Protein AF-A0A945PE96-F1 (afdb_monomer)

Radius of gyration: 36.89 Å; Cα contacts (8 Å, |Δi|>4): 667; chains: 1; bounding box: 98×82×98 Å

Mean predicted aligned error: 19.43 Å

Secondary structure (DSSP, 8-state):
--------HHHHHHHHHHHHHHT----SHHHHHHHHHHHHHHHHSSPPPHHHHHHHHHHHHHHHHH-TTTTHHHHHHHHHHHHHHHHHHHTT--HHHHHHHHHHHHHHHHTSHHHHHHHHHHT--GGGS-HHHHHHHHHHHHTTPPPHHHHHHHHHHHHHHHHSPPSS---S----HHHHHHHHHHHTSPPPPPPPHHHHHHHHHHHHHHHHHHHHHHHHTTTTTHHHHHHTTSS-HHHHHHHHHHHHHHHHHHTTSS-HHHHHHHHHHHT-THHHHHHHHHHHHHHHHHHHHHHHHHHHTTS-GGGHHHHHHHHHTHHHHT--TTSGGGGGHHHHHHHHHH-HHHHHHHHHHHTT-SHHHHHHHTT-TTGGGTS-TT----SS----HHHHHHHHH--HHHHHHHHT-S-HHHHHHHHHHHHHHHHHHHHHHSS-HHHHHHHHHHHHHHHHHHHHT-S-HHHHHHHHHHIIIIIHHHH-TT--HHHHHHHHHHHHHHHHHHHHHHHHHHHHTT-------------TTS--HHHHHTT-EEEEEEEEETTEEEEEEEEEEEETTEEEEEEEEEE-TTT--EEE-EETTEE-EEEEETTEEEEPP-

Foldseek 3Di:
DDDQPDDDLVNLLLLLLLVLLLLAQDADLVSQLVSSQVVCCLQRVDGQDPVSSVVSSVSVVVCCVVPVLSHNQSNLLSVLLVVLLVVCVVVVHALVCLVVCVLVSSVCSCVDPVNVVSCVVRVHDPVSHDSVVSSVSSSCVRVVHDDPSNVVSVVVNVVSSVPHPDPPDCPLVPLPLVVLVVVLVVLLDFQDDFDDPVRLVVLQVVQVVLLVVLLVVVVVCCLVLLVLLCLLVLAPPLLNVLVVQLVVLVVCCVVVVDPPVRSVVSNCVSCDDCSVVSSCVSSVVLSSQLSLLLFLLLLVLQFDPLLLLLLQLCLVLVQCLQDFPPDPSVVCVVVSLVVCLVVVSSLVSLSCLLSVVTVSLSCLLVCGPPNCVLAPPPRLHDPDRLAHSVLSVCSVPPDSVNSSPQCSGSDPVSNVRSSSNSNSSSNSSNSCNDPGPNVLSSVVSSLLSSLLSLCSSDLALVRSLVVSVCCLVPVVCVSCVVQDPVSNVVSVVVSVVSNVVSSVVSVVVCVVSVNPRPPVPPPVPVDQQDADPVCVVQVWDWAFEFDDDPNDTDTDIFIKGQAPVGNVWIFTWDQDPVPRDTDFDDDPRDGFTWDQDPVGIYTPDD

Sequence (606 aa):
MTESSTVTDQQLLSVLADQLNTGDVLLTPQHFVDALAVVQQQLTGMEADAPQREHFAQLVKTTNEQDPAILLAPGVENWIAKSVLGQARKAGWGITEVQEQGNQAIRDFVRGPQATALMAQLGVDVKQLNQRNCLRSVVNVISGKQDPSHRNAEARLAQLKASTPAPVAAEPAAEDHEHHRQVLSGLLTDPVDDPNEEEVEQRQQEQKAERGDLRKTQMGELVANIDNYVKLGRITEEDAEKLRKAHRVDEAIRDGKVDKQKGSKIRNSVLAGTARDRIEKGVKEALDYAVVYMQVFRSLGRIEDRFDPALKFLADNGLVVNADADDEAVGKLGEIVMALFEDVDTLKLLIDLMDKKDAEVRMIGARLPPYSHIVRRDQGRVERVAVTAEFVDQLRQQTPEDIATVLHSGDKRERARPAAAMITMTVLLGRLIKPTPIRKEIRMLKVNLIIEEFYRSSDNIEHARTQAQEFLNTRLKSLYPDMSSEESQAMQEQGQKMLEAVEQKIVAERKASGVTVTTTQMSEEEGEDGLSAEEEKMGVQIHRVPMRVAGRLRQIPQKIMPDPDDPSRHVIAQRDPETGEPVPARRRGSKRYVIKGREGWALEKE

Structure (mmCIF, N/CA/C/O backbone):
data_AF-A0A945PE96-F1
#
_entry.id   AF-A0A945PE96-F1
#
loop_
_atom_site.group_PDB
_atom_site.id
_atom_site.type_symbol
_atom_site.label_atom_id
_atom_site.label_alt_id
_atom_site.label_comp_id
_atom_site.label_asym_id
_atom_site.label_entity_id
_atom_site.label_seq_id
_atom_site.pdbx_PDB_ins_code
_atom_site.Cartn_x
_atom_site.Cartn_y
_atom_site.Cartn_z
_atom_site.occupancy
_atom_site.B_iso_or_equiv
_atom_site.auth_seq_id
_atom_site.auth_comp_id
_atom_site.auth_asym_id
_atom_site.auth_atom_id
_atom_site.pdbx_PDB_model_num
ATOM 1 N N . MET A 1 1 ? -25.782 5.039 -46.056 1.00 32.97 1 MET A N 1
ATOM 2 C CA . MET A 1 1 ? -25.883 3.668 -45.522 1.00 32.97 1 MET A CA 1
ATOM 3 C C . MET A 1 1 ? -24.768 2.870 -46.164 1.00 32.97 1 MET A C 1
ATOM 5 O O . MET A 1 1 ? -24.932 2.386 -47.271 1.00 32.97 1 MET A O 1
ATOM 9 N N . THR A 1 2 ? -23.592 2.896 -45.547 1.00 31.50 2 THR A N 1
ATOM 10 C CA . THR A 1 2 ? -22.405 2.151 -45.975 1.00 31.50 2 THR A CA 1
ATOM 11 C C . THR A 1 2 ? -22.447 0.786 -45.300 1.00 31.50 2 THR A C 1
ATOM 13 O O . THR A 1 2 ? -22.602 0.719 -44.083 1.00 31.50 2 THR A O 1
ATOM 16 N N . GLU A 1 3 ? -22.395 -0.277 -46.099 1.00 33.38 3 GLU A N 1
ATOM 17 C CA . GLU A 1 3 ? -22.341 -1.668 -45.647 1.00 33.38 3 GLU A CA 1
ATOM 18 C C . GLU A 1 3 ? -21.189 -1.841 -44.648 1.00 33.38 3 GLU A C 1
ATOM 20 O O . GLU A 1 3 ? -20.030 -1.594 -44.978 1.00 33.38 3 GLU A O 1
ATOM 25 N N . SER A 1 4 ? -21.502 -2.226 -43.409 1.00 39.47 4 SER A N 1
ATOM 26 C CA . SER A 1 4 ? -20.491 -2.620 -42.431 1.00 39.47 4 SER A CA 1
ATOM 27 C C . SER A 1 4 ? -19.875 -3.935 -42.902 1.00 39.47 4 SER A C 1
ATOM 29 O O . SER A 1 4 ? -20.572 -4.950 -42.970 1.00 39.47 4 SER A O 1
ATOM 31 N N . SER A 1 5 ? -18.589 -3.924 -43.236 1.00 48.03 5 SER A N 1
ATOM 32 C CA . SER A 1 5 ? -17.804 -5.126 -43.507 1.00 48.03 5 SER A CA 1
ATOM 33 C C . SER A 1 5 ? -17.907 -6.087 -42.319 1.00 48.03 5 SER A C 1
ATOM 35 O O . SER A 1 5 ? -17.334 -5.839 -41.259 1.00 48.03 5 SER A O 1
ATOM 37 N N . THR A 1 6 ? -18.679 -7.162 -42.469 1.00 60.69 6 THR A N 1
ATOM 38 C CA . THR A 1 6 ? -18.805 -8.203 -41.448 1.00 60.69 6 THR A CA 1
ATOM 39 C C . THR A 1 6 ? -17.560 -9.083 -41.509 1.00 60.69 6 THR A C 1
ATOM 41 O O . THR A 1 6 ? -17.282 -9.717 -42.526 1.00 60.69 6 THR A O 1
ATOM 44 N N . VAL A 1 7 ? -16.761 -9.071 -40.440 1.00 74.38 7 VAL A N 1
ATOM 45 C CA . VAL A 1 7 ? -15.608 -9.969 -40.304 1.00 74.38 7 VAL A CA 1
ATOM 46 C C . VAL A 1 7 ? -16.124 -11.395 -40.172 1.00 74.38 7 VAL A C 1
ATOM 48 O O . VAL A 1 7 ? -17.035 -11.664 -39.392 1.00 74.38 7 VAL A O 1
ATOM 51 N N . THR A 1 8 ? -15.560 -12.305 -40.960 1.00 83.38 8 THR A N 1
ATOM 52 C CA . THR A 1 8 ? -15.959 -13.717 -40.947 1.00 83.38 8 THR A CA 1
ATOM 53 C C . THR A 1 8 ? -15.220 -14.495 -39.858 1.00 83.38 8 THR A C 1
ATOM 55 O O . THR A 1 8 ? -14.046 -14.241 -39.589 1.00 83.38 8 THR A O 1
ATOM 58 N N . ASP A 1 9 ? -15.868 -15.517 -39.293 1.00 83.38 9 ASP A N 1
ATOM 59 C CA . ASP A 1 9 ? -15.259 -16.417 -38.299 1.00 83.38 9 ASP A CA 1
ATOM 60 C C . ASP A 1 9 ? -13.947 -17.049 -38.804 1.00 83.38 9 ASP A C 1
ATOM 62 O O . ASP A 1 9 ? -12.993 -17.227 -38.050 1.00 83.38 9 ASP A O 1
ATOM 66 N N . GLN A 1 10 ? -13.855 -17.334 -40.107 1.00 81.06 10 GLN A N 1
ATOM 67 C CA . GLN A 1 10 ? -12.637 -17.868 -40.725 1.00 81.06 10 GLN A CA 1
ATOM 68 C C . GLN A 1 10 ? -11.479 -16.865 -40.720 1.00 81.06 10 GLN A C 1
ATOM 70 O O . GLN A 1 10 ? -10.333 -17.260 -40.512 1.00 81.06 10 GLN A O 1
ATOM 75 N N . GLN A 1 11 ? -11.760 -15.574 -40.920 1.00 81.06 11 GLN A N 1
ATOM 76 C CA . GLN A 1 11 ? -10.740 -14.530 -40.822 1.00 81.06 11 GLN A CA 1
ATOM 77 C C . GLN A 1 11 ? -10.230 -14.423 -39.386 1.00 81.06 11 GLN A C 1
ATOM 79 O O . GLN A 1 11 ? -9.020 -14.478 -39.177 1.00 81.06 11 GLN A O 1
ATOM 84 N N . LEU A 1 12 ? -11.130 -14.385 -38.401 1.00 84.25 12 LEU A N 1
ATOM 85 C CA . LEU A 1 12 ? -10.773 -14.349 -36.981 1.00 84.25 12 LEU A CA 1
ATOM 86 C C . LEU A 1 12 ? -9.876 -15.521 -36.569 1.00 84.25 12 LEU A C 1
ATOM 88 O O . LEU A 1 12 ? -8.812 -15.320 -35.983 1.00 84.25 12 LEU A O 1
ATOM 92 N N . LEU A 1 13 ? -10.270 -16.740 -36.939 1.00 85.50 13 LEU A N 1
ATOM 93 C CA . LEU A 1 13 ? -9.502 -17.946 -36.639 1.00 85.50 13 LEU A CA 1
ATOM 94 C C . LEU A 1 13 ? -8.148 -17.976 -37.354 1.00 85.50 13 LEU A C 1
ATOM 96 O O . LEU A 1 13 ? -7.170 -18.434 -36.770 1.00 85.50 13 LEU A O 1
ATOM 100 N N . SER A 1 14 ? -8.060 -17.468 -38.587 1.00 84.06 14 SER A N 1
ATOM 101 C CA . SER A 1 14 ? -6.791 -17.418 -39.327 1.00 84.06 14 SER A CA 1
ATOM 102 C C . SER A 1 14 ? -5.770 -16.476 -38.682 1.00 84.06 14 SER A C 1
ATOM 104 O O . SER A 1 14 ? -4.594 -16.818 -38.587 1.00 84.06 14 SER A O 1
ATOM 106 N N . VAL A 1 15 ? -6.227 -15.329 -38.170 1.00 83.81 15 VAL A N 1
ATOM 107 C CA . VAL A 1 15 ? -5.376 -14.354 -37.474 1.00 83.81 15 VAL A CA 1
ATOM 108 C C . VAL A 1 15 ? -4.937 -14.892 -36.119 1.00 83.81 15 VAL A C 1
ATOM 110 O O . VAL A 1 15 ? -3.766 -14.786 -35.765 1.00 83.81 15 VAL A O 1
ATOM 113 N N . LEU A 1 16 ? -5.853 -15.525 -35.387 1.00 86.75 16 LEU A N 1
ATOM 114 C CA . LEU A 1 16 ? -5.551 -16.180 -34.118 1.00 86.75 16 LEU A CA 1
ATOM 115 C C . LEU A 1 16 ? -4.544 -17.332 -34.294 1.00 86.75 16 LEU A C 1
ATOM 117 O O . LEU A 1 16 ? -3.616 -17.480 -33.501 1.00 86.75 16 LEU A O 1
ATOM 121 N N . ALA A 1 17 ? -4.680 -18.122 -35.361 1.00 84.62 17 ALA A N 1
ATOM 122 C CA . ALA A 1 17 ? -3.712 -19.156 -35.711 1.00 84.62 17 ALA A CA 1
ATOM 123 C C . ALA A 1 17 ? -2.343 -18.558 -36.076 1.00 84.62 17 ALA A C 1
ATOM 125 O O . ALA A 1 17 ? -1.313 -19.108 -35.691 1.00 84.62 17 ALA A O 1
ATOM 126 N N . ASP A 1 18 ? -2.305 -17.416 -36.769 1.00 82.56 18 ASP A N 1
ATOM 127 C CA . ASP A 1 18 ? -1.056 -16.701 -37.040 1.00 82.56 18 ASP A CA 1
ATOM 128 C C . ASP A 1 18 ? -0.408 -16.166 -35.749 1.00 82.56 18 ASP A C 1
ATOM 130 O O . ASP A 1 18 ? 0.801 -16.315 -35.595 1.00 82.56 18 ASP A O 1
ATOM 134 N N . GLN A 1 19 ? -1.177 -15.659 -34.778 1.00 83.38 19 GLN A N 1
ATOM 135 C CA . GLN A 1 19 ? -0.662 -15.264 -33.454 1.00 83.38 19 GLN A CA 1
ATOM 136 C C . GLN A 1 19 ? -0.034 -16.444 -32.701 1.00 83.38 19 GLN A C 1
ATOM 138 O O . GLN A 1 19 ? 1.102 -16.366 -32.223 1.00 83.38 19 GLN A O 1
ATOM 143 N N . LEU A 1 20 ? -0.713 -17.591 -32.674 1.00 86.50 20 LEU A N 1
ATOM 144 C CA . LEU A 1 20 ? -0.151 -18.822 -32.116 1.00 86.50 20 LEU A CA 1
ATOM 145 C C . LEU A 1 20 ? 1.128 -19.239 -32.851 1.00 86.50 20 LEU A C 1
ATOM 147 O O . LEU A 1 20 ? 2.120 -19.583 -32.215 1.00 86.50 20 LEU A O 1
ATOM 151 N N . ASN A 1 21 ? 1.163 -19.122 -34.177 1.00 82.94 21 ASN A N 1
ATOM 152 C CA . ASN A 1 21 ? 2.367 -19.392 -34.962 1.00 82.94 21 ASN A CA 1
ATOM 153 C C . ASN A 1 21 ? 3.500 -18.384 -34.719 1.00 82.94 21 ASN A C 1
ATOM 155 O O . ASN A 1 21 ? 4.624 -18.674 -35.111 1.00 82.94 21 ASN A O 1
ATOM 159 N N . THR A 1 22 ? 3.247 -17.229 -34.091 1.00 79.56 22 THR A N 1
ATOM 160 C CA . THR A 1 22 ? 4.303 -16.293 -33.663 1.00 79.56 22 THR A CA 1
ATOM 161 C C . THR A 1 22 ? 4.868 -16.593 -32.271 1.00 79.56 22 THR A C 1
ATOM 163 O O . THR A 1 22 ? 5.949 -16.105 -31.940 1.00 79.56 22 THR A O 1
ATOM 166 N N . GLY A 1 23 ? 4.226 -17.475 -31.495 1.00 81.19 23 GLY A N 1
ATOM 167 C CA . GLY A 1 23 ? 4.707 -17.923 -30.181 1.00 81.19 23 GLY A CA 1
ATOM 168 C C . GLY A 1 23 ? 3.852 -17.486 -28.986 1.00 81.19 23 GLY A C 1
ATOM 169 O O . GLY A 1 23 ? 4.314 -17.575 -27.839 1.00 81.19 23 GLY A O 1
ATOM 170 N N . ASP A 1 24 ? 2.627 -17.010 -29.220 1.00 84.31 24 ASP A N 1
ATOM 171 C CA . ASP A 1 24 ? 1.695 -16.641 -28.153 1.00 84.31 24 ASP A CA 1
ATOM 172 C C . ASP A 1 24 ? 1.197 -17.860 -27.371 1.00 84.31 24 ASP A C 1
ATOM 174 O O . ASP A 1 24 ? 0.959 -18.939 -27.915 1.00 84.31 24 ASP A O 1
ATOM 178 N N . VAL A 1 25 ? 1.053 -17.690 -26.055 1.00 88.88 25 VAL A N 1
ATOM 179 C CA . VAL A 1 25 ? 0.637 -18.765 -25.145 1.00 88.88 25 VAL A CA 1
ATOM 180 C C . VAL A 1 25 ? -0.824 -18.568 -24.764 1.00 88.88 25 VAL A C 1
ATOM 182 O O . VAL A 1 25 ? -1.143 -17.863 -23.808 1.00 88.88 25 VAL A O 1
ATOM 185 N N . LEU A 1 26 ? -1.714 -19.223 -25.505 1.00 90.75 26 LEU A N 1
ATOM 186 C CA . LEU A 1 26 ? -3.151 -19.228 -25.239 1.00 90.75 26 LEU A CA 1
ATOM 187 C C . LEU A 1 26 ? -3.560 -20.633 -24.784 1.00 90.75 26 LEU A C 1
ATOM 189 O O . LEU A 1 26 ? -3.365 -21.606 -25.505 1.00 90.75 26 LEU A O 1
ATOM 193 N N . LEU A 1 27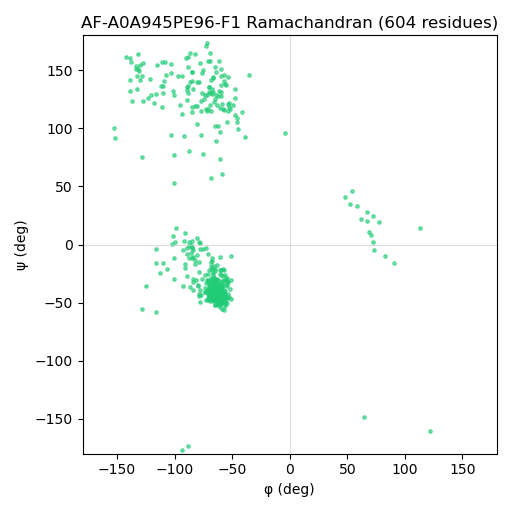 ? -4.067 -20.744 -23.554 1.00 86.88 27 LEU A N 1
ATOM 194 C CA . LEU A 1 27 ? -4.328 -22.037 -22.903 1.00 86.88 27 LEU A CA 1
ATOM 195 C C . LEU A 1 27 ? -5.773 -22.173 -22.430 1.00 86.88 27 LEU A C 1
ATOM 197 O O . LEU A 1 27 ? -6.329 -23.264 -22.465 1.00 86.88 27 LEU A O 1
ATOM 201 N N . THR A 1 28 ? -6.384 -21.081 -21.971 1.00 87.12 28 THR A N 1
ATOM 202 C CA . THR A 1 28 ? -7.742 -21.103 -21.422 1.00 87.12 28 THR A CA 1
ATOM 203 C C . THR A 1 28 ? -8.742 -20.541 -22.432 1.00 87.12 28 THR A C 1
ATOM 205 O O . THR A 1 28 ? -8.363 -19.710 -23.262 1.00 87.12 28 THR A O 1
ATOM 208 N N . PRO A 1 29 ? -10.031 -20.923 -22.351 1.00 84.88 29 PRO A N 1
ATOM 209 C CA . PRO A 1 29 ? -11.076 -20.328 -23.184 1.00 84.88 29 PRO A CA 1
ATOM 210 C C . PRO A 1 29 ? -11.090 -18.798 -23.109 1.00 84.88 29 PRO A C 1
ATOM 212 O O . PRO A 1 29 ? -11.243 -18.142 -24.132 1.00 84.88 29 PRO A O 1
ATOM 215 N N . GLN A 1 30 ? -10.844 -18.235 -21.922 1.00 86.88 30 GLN A N 1
ATOM 216 C CA . GLN A 1 30 ? -10.787 -16.790 -21.727 1.00 86.88 30 GLN A CA 1
ATOM 217 C C . GLN A 1 30 ? -9.627 -16.149 -22.502 1.00 86.88 30 GLN A C 1
ATOM 219 O O . GLN A 1 30 ? -9.843 -15.146 -23.171 1.00 86.88 30 GLN A O 1
ATOM 224 N N . HIS A 1 31 ? -8.434 -16.761 -22.507 1.00 90.69 31 HIS A N 1
ATOM 225 C CA . HIS A 1 31 ? -7.295 -16.242 -23.281 1.00 90.69 31 HIS A CA 1
ATOM 226 C C . HIS A 1 31 ? -7.622 -16.158 -24.777 1.00 90.69 31 HIS A C 1
ATOM 228 O O . HIS A 1 31 ? -7.272 -15.183 -25.434 1.00 90.69 31 HIS A O 1
ATOM 234 N N . PHE A 1 32 ? -8.310 -17.167 -25.316 1.00 89.81 32 PHE A N 1
ATOM 235 C CA . PHE A 1 32 ? -8.719 -17.168 -26.720 1.00 89.81 32 PHE A CA 1
ATOM 236 C C . PHE A 1 32 ? -9.818 -16.141 -27.015 1.00 89.81 32 PHE A C 1
ATOM 238 O O . PHE A 1 32 ? -9.769 -15.492 -28.055 1.00 89.81 32 PHE A O 1
ATOM 245 N N . VAL A 1 33 ? -10.790 -15.967 -26.114 1.00 89.81 33 VAL A N 1
ATOM 246 C CA . VAL A 1 33 ? -11.855 -14.959 -26.261 1.00 89.81 33 VAL A CA 1
ATOM 247 C C . VAL A 1 33 ? -11.283 -13.545 -26.229 1.00 89.81 33 VAL A C 1
ATOM 249 O O . VAL A 1 33 ? -11.657 -12.723 -27.063 1.00 89.81 33 VAL A O 1
ATOM 252 N N . ASP A 1 34 ? -10.352 -13.266 -25.318 1.00 89.44 34 ASP A N 1
ATOM 253 C CA . ASP A 1 34 ? -9.701 -11.959 -25.242 1.00 89.44 34 ASP A CA 1
ATOM 254 C C . ASP A 1 34 ? -8.812 -11.705 -26.469 1.00 89.44 34 ASP A C 1
ATOM 256 O O . ASP A 1 34 ? -8.871 -10.622 -27.049 1.00 89.44 34 ASP A O 1
ATOM 260 N N . ALA A 1 35 ? -8.074 -12.715 -26.946 1.00 88.06 35 ALA A N 1
ATOM 261 C CA . ALA A 1 35 ? -7.304 -12.607 -28.186 1.00 88.06 35 ALA A CA 1
ATOM 262 C C . ALA A 1 35 ? -8.206 -12.332 -29.404 1.00 88.06 35 ALA A C 1
ATOM 264 O O . ALA A 1 35 ? -7.911 -11.450 -30.209 1.00 88.06 35 ALA A O 1
ATOM 265 N N . LEU A 1 36 ? -9.347 -13.018 -29.516 1.00 88.19 36 LEU A N 1
ATOM 266 C CA . LEU A 1 36 ? -10.326 -12.778 -30.579 1.00 88.19 36 LEU A CA 1
ATOM 267 C C . LEU A 1 36 ? -10.990 -11.405 -30.482 1.00 88.19 36 LEU A C 1
ATOM 269 O O . LEU A 1 36 ? -11.224 -10.783 -31.514 1.00 88.19 36 LEU A O 1
ATOM 273 N N . ALA A 1 37 ? -11.245 -10.903 -29.273 1.00 86.50 37 ALA A N 1
ATOM 274 C CA . ALA A 1 37 ? -11.749 -9.548 -29.073 1.00 86.50 37 ALA A CA 1
ATOM 275 C C . ALA A 1 37 ? -10.754 -8.498 -29.584 1.00 86.50 37 ALA A C 1
ATOM 277 O O . ALA A 1 37 ? -11.154 -7.567 -30.283 1.00 86.50 37 ALA A O 1
ATOM 278 N N . VAL A 1 38 ? -9.458 -8.694 -29.322 1.00 85.19 38 VAL A N 1
ATOM 279 C CA . VAL A 1 38 ? -8.393 -7.837 -29.861 1.00 85.19 38 VAL A CA 1
ATOM 280 C C . VAL A 1 38 ? -8.333 -7.928 -31.388 1.00 85.19 38 VAL A C 1
ATOM 282 O O . VAL A 1 38 ? -8.231 -6.904 -32.060 1.00 85.19 38 VAL A O 1
ATOM 285 N N . VAL A 1 39 ? -8.441 -9.129 -31.964 1.00 83.81 39 VAL A N 1
ATOM 286 C CA . VAL A 1 39 ? -8.458 -9.311 -33.425 1.00 83.81 39 VAL A CA 1
ATOM 287 C C . VAL A 1 39 ? -9.684 -8.641 -34.058 1.00 83.81 39 VAL A C 1
ATOM 289 O O . VAL A 1 39 ? -9.550 -7.936 -35.057 1.00 83.81 39 VAL A O 1
ATOM 292 N N . GLN A 1 40 ? -10.873 -8.802 -33.474 1.00 82.12 40 GLN A N 1
ATOM 293 C CA . GLN A 1 40 ? -12.101 -8.156 -33.940 1.00 82.12 40 GLN A CA 1
ATOM 294 C C . GLN A 1 40 ? -11.961 -6.632 -33.914 1.00 82.12 40 GLN A C 1
ATOM 296 O O . GLN A 1 40 ? -12.302 -5.967 -34.895 1.00 82.12 40 GLN A O 1
ATOM 301 N N . GLN A 1 41 ? -11.412 -6.083 -32.831 1.00 82.56 41 GLN A N 1
ATOM 302 C CA . GLN A 1 41 ? -11.151 -4.654 -32.699 1.00 82.56 41 GLN A CA 1
ATOM 303 C C . GLN A 1 41 ? -10.147 -4.163 -33.748 1.00 82.56 41 GLN A C 1
ATOM 305 O O . GLN A 1 41 ? -10.349 -3.107 -34.339 1.00 82.56 41 GLN A O 1
ATOM 310 N N . GLN A 1 42 ? -9.115 -4.949 -34.063 1.00 75.88 42 GLN A N 1
ATOM 311 C CA . GLN A 1 42 ? -8.143 -4.620 -35.113 1.00 75.88 42 GLN A CA 1
ATOM 312 C C . GLN A 1 42 ? -8.737 -4.655 -36.529 1.00 75.88 42 GLN A C 1
ATOM 314 O O . GLN A 1 42 ? -8.313 -3.887 -37.391 1.00 75.88 42 GLN A O 1
ATOM 319 N N . LEU A 1 43 ? -9.700 -5.543 -36.788 1.00 75.44 43 LEU A N 1
ATOM 320 C CA . LEU A 1 43 ? -10.311 -5.703 -38.111 1.00 75.44 43 LEU A CA 1
ATOM 321 C C . LEU A 1 43 ? -11.524 -4.792 -38.338 1.00 75.44 43 LEU A C 1
ATOM 323 O O . LEU A 1 43 ? -11.821 -4.452 -39.480 1.00 75.44 43 LEU A O 1
ATOM 327 N N . THR A 1 44 ? -12.236 -4.407 -37.277 1.00 77.31 44 THR A N 1
ATOM 328 C CA . THR A 1 44 ? -13.483 -3.620 -37.372 1.00 77.31 44 THR A CA 1
ATOM 329 C C . THR A 1 44 ? -13.400 -2.231 -36.749 1.00 77.31 44 THR A C 1
ATOM 331 O O . THR A 1 44 ? -14.270 -1.403 -37.010 1.00 77.31 44 THR A O 1
ATOM 334 N N . GLY A 1 45 ? -12.393 -1.968 -35.913 1.00 72.19 45 GLY A N 1
ATOM 335 C CA . GLY A 1 45 ? -12.291 -0.751 -35.108 1.00 72.19 45 GLY A CA 1
ATOM 336 C C . GLY A 1 45 ? -13.270 -0.677 -33.932 1.00 72.19 45 GLY A C 1
ATOM 337 O O . GLY A 1 45 ? -13.290 0.335 -33.237 1.00 72.19 45 GLY A O 1
ATOM 338 N N . MET A 1 46 ? -14.083 -1.713 -33.704 1.00 76.62 46 MET A N 1
ATOM 339 C CA . MET A 1 46 ? -15.081 -1.760 -32.634 1.00 76.62 46 MET A CA 1
ATOM 340 C C . MET A 1 46 ? -14.679 -2.768 -31.559 1.00 76.62 46 MET A C 1
ATOM 342 O O . MET A 1 46 ? -14.239 -3.874 -31.869 1.00 76.62 46 MET A O 1
ATOM 346 N N . GLU A 1 47 ? -14.841 -2.389 -30.291 1.00 82.19 47 GLU A N 1
ATOM 347 C CA . GLU A 1 47 ? -14.667 -3.323 -29.178 1.00 82.19 47 GLU A CA 1
ATOM 348 C C . GLU A 1 47 ? -15.745 -4.405 -29.196 1.00 82.19 47 GLU A C 1
ATOM 350 O O . GLU A 1 47 ? -16.902 -4.148 -29.533 1.00 82.19 47 GLU A O 1
ATOM 355 N N . ALA A 1 48 ? -15.349 -5.619 -28.811 1.00 84.69 48 ALA A N 1
ATOM 356 C CA . ALA A 1 48 ? -16.263 -6.743 -28.748 1.00 84.69 48 ALA A CA 1
ATOM 357 C C . ALA A 1 48 ? -17.224 -6.596 -27.564 1.00 84.69 48 ALA A C 1
ATOM 359 O O . ALA A 1 48 ? -16.801 -6.624 -26.404 1.00 84.69 48 ALA A O 1
ATOM 360 N N . ASP A 1 49 ? -18.516 -6.481 -27.858 1.00 86.88 49 ASP A N 1
ATOM 361 C CA . ASP A 1 49 ? -19.560 -6.440 -26.841 1.00 86.88 49 ASP A CA 1
ATOM 362 C C . ASP A 1 49 ? -19.784 -7.821 -26.188 1.00 86.88 49 ASP A C 1
ATOM 364 O O . ASP A 1 49 ? -19.228 -8.848 -26.592 1.00 86.88 49 ASP A O 1
ATOM 368 N N . ALA A 1 50 ? -20.586 -7.859 -25.120 1.00 85.25 50 ALA A N 1
ATOM 369 C CA . ALA A 1 50 ? -20.890 -9.097 -24.402 1.00 85.25 50 ALA A CA 1
ATOM 370 C C . ALA A 1 50 ? -21.427 -10.237 -25.306 1.00 85.25 50 ALA A C 1
ATOM 372 O O . ALA A 1 50 ? -20.914 -11.353 -25.182 1.00 85.25 50 ALA A O 1
ATOM 373 N N . PRO A 1 51 ? -22.389 -10.012 -26.229 1.00 87.12 51 PRO A N 1
ATOM 374 C CA . PRO A 1 51 ? -22.856 -11.076 -27.120 1.00 87.12 51 PRO A CA 1
ATOM 375 C C . PRO A 1 51 ? -21.801 -11.519 -28.146 1.00 87.12 51 PRO A C 1
ATOM 377 O O . PRO A 1 51 ? -21.731 -12.707 -28.459 1.00 87.12 51 PRO A O 1
ATOM 380 N N . GLN A 1 52 ? -20.933 -10.627 -28.638 1.00 85.94 52 GLN A N 1
ATOM 381 C CA . GLN A 1 52 ? -19.812 -11.020 -29.503 1.00 85.94 52 GLN A CA 1
ATOM 382 C C . GLN A 1 52 ? -18.769 -11.855 -28.759 1.00 85.94 52 GLN A C 1
ATOM 384 O O . GLN A 1 52 ? -18.271 -12.843 -29.295 1.00 85.94 52 GLN A O 1
ATOM 389 N N . ARG A 1 53 ? -18.466 -11.514 -27.503 1.00 89.88 53 ARG A N 1
ATOM 390 C CA . ARG A 1 53 ? -17.572 -12.316 -26.653 1.00 89.88 53 ARG A CA 1
ATOM 391 C C . ARG A 1 53 ? -18.140 -13.711 -26.377 1.00 89.88 53 ARG A C 1
ATOM 393 O O . ARG A 1 53 ? -17.387 -14.684 -26.375 1.00 89.88 53 ARG A O 1
ATOM 400 N N . GLU A 1 54 ? -19.456 -13.831 -26.208 1.00 89.19 54 GLU A N 1
ATOM 401 C CA . GLU A 1 54 ? -20.126 -15.132 -26.095 1.00 89.19 54 GLU A CA 1
ATOM 402 C C . GLU A 1 54 ? -20.047 -15.937 -27.406 1.00 89.19 54 GLU A C 1
ATOM 404 O O . GLU A 1 54 ? -19.754 -17.135 -27.376 1.00 89.19 54 GLU A O 1
ATOM 409 N N . HIS A 1 55 ? -20.205 -15.279 -28.561 1.00 89.31 55 HIS A N 1
ATOM 410 C CA . HIS A 1 55 ? -19.983 -15.894 -29.876 1.00 89.31 55 HIS A CA 1
ATOM 411 C C . HIS A 1 55 ? -18.540 -16.392 -30.043 1.00 89.31 55 HIS A C 1
ATOM 413 O O . HIS A 1 55 ? -18.329 -17.530 -30.458 1.00 89.31 55 HIS A O 1
ATOM 419 N N . PHE A 1 56 ? -17.533 -15.612 -29.635 1.00 92.56 56 PHE A N 1
ATOM 420 C CA . PHE A 1 56 ? -16.130 -16.050 -29.662 1.00 92.56 56 PHE A CA 1
ATOM 421 C C . PHE A 1 56 ? -15.886 -17.268 -28.779 1.00 92.56 56 PHE A C 1
ATOM 423 O O . PHE A 1 56 ? -15.185 -18.193 -29.191 1.00 92.56 56 PHE A O 1
ATOM 430 N N . ALA A 1 57 ? -16.494 -17.315 -27.593 1.00 90.12 57 ALA A N 1
ATOM 431 C CA . ALA A 1 57 ? -16.383 -18.471 -26.714 1.00 90.12 57 ALA A CA 1
ATOM 432 C C . ALA A 1 57 ? -16.948 -19.736 -27.383 1.00 90.12 57 ALA A C 1
ATOM 434 O O . ALA A 1 57 ? -16.330 -20.802 -27.318 1.00 90.12 57 ALA A O 1
ATOM 435 N N . GLN A 1 58 ? -18.086 -19.618 -28.076 1.00 90.12 58 GLN A N 1
ATOM 436 C CA . GLN A 1 58 ? -18.682 -20.719 -28.837 1.00 90.12 58 GLN A CA 1
ATOM 437 C C . GLN A 1 58 ? -17.832 -21.116 -30.050 1.00 90.12 58 GLN A C 1
ATOM 439 O O . GLN A 1 58 ? -17.658 -22.310 -30.303 1.00 90.12 58 GLN A O 1
ATOM 444 N N . LEU A 1 59 ? -17.255 -20.148 -30.764 1.00 90.75 59 LEU A N 1
ATOM 445 C CA . LEU A 1 59 ? -16.387 -20.381 -31.917 1.00 90.75 59 LEU A CA 1
ATOM 446 C C . LEU A 1 59 ? -15.107 -21.131 -31.524 1.00 90.75 59 LEU A C 1
ATOM 448 O O . LEU A 1 59 ? -14.763 -22.141 -32.141 1.00 90.75 59 LEU A O 1
ATOM 452 N N . VAL A 1 60 ? -14.431 -20.684 -30.462 1.00 89.81 60 VAL A N 1
ATOM 453 C CA . VAL A 1 60 ? -13.228 -21.336 -29.916 1.00 89.81 60 VAL A CA 1
ATOM 454 C C . VAL A 1 60 ? -13.555 -22.742 -29.441 1.00 89.81 60 VAL A C 1
ATOM 456 O O . VAL A 1 60 ? -12.833 -23.684 -29.763 1.00 89.81 60 VAL A O 1
ATOM 459 N N . LYS A 1 61 ? -14.659 -22.900 -28.702 1.00 89.31 61 LYS A N 1
ATOM 460 C CA . LYS A 1 61 ? -15.110 -24.206 -28.221 1.00 89.31 61 LYS A CA 1
ATOM 461 C C . LYS A 1 61 ? -15.354 -25.166 -29.386 1.00 89.31 61 LYS A C 1
ATOM 463 O O . LYS A 1 61 ? -14.796 -26.256 -29.389 1.00 89.31 61 LYS A O 1
ATOM 468 N N . THR A 1 62 ? -16.106 -24.732 -30.396 1.00 89.38 62 THR A N 1
ATOM 469 C CA . THR A 1 62 ? -16.416 -25.543 -31.582 1.00 89.38 62 THR A CA 1
ATOM 470 C C . THR A 1 62 ? -15.149 -25.917 -32.351 1.00 89.38 62 THR A C 1
ATOM 472 O O . THR A 1 62 ? -14.991 -27.065 -32.756 1.00 89.38 62 THR A O 1
ATOM 475 N N . THR A 1 63 ? -14.218 -24.975 -32.515 1.00 88.00 63 THR A N 1
ATOM 476 C CA . THR A 1 63 ? -12.952 -25.210 -33.227 1.00 88.00 63 THR A CA 1
ATOM 477 C C . THR A 1 63 ? -12.076 -26.218 -32.482 1.00 88.00 63 THR A C 1
ATOM 479 O O . THR A 1 63 ? -11.581 -27.163 -33.088 1.00 88.00 63 THR A O 1
ATOM 482 N N . ASN A 1 64 ? -11.941 -26.071 -31.162 1.00 87.94 64 ASN A N 1
ATOM 483 C CA . ASN A 1 64 ? -11.163 -26.992 -30.332 1.00 87.94 64 ASN A CA 1
ATOM 484 C C . ASN A 1 64 ? -11.800 -28.384 -30.230 1.00 87.94 64 ASN A C 1
ATOM 486 O O . ASN A 1 64 ? -11.077 -29.371 -30.155 1.00 87.94 64 ASN A O 1
ATOM 490 N N . GLU A 1 65 ? -13.132 -28.486 -30.234 1.00 86.44 65 GLU A N 1
ATOM 491 C CA . GLU A 1 65 ? -13.837 -29.774 -30.252 1.00 86.44 65 GLU A CA 1
ATOM 492 C C . GLU A 1 65 ? -13.692 -30.499 -31.601 1.00 86.44 65 GLU A C 1
ATOM 494 O O . GLU A 1 65 ? -13.643 -31.729 -31.630 1.00 86.44 65 GLU A O 1
ATOM 499 N N . GLN A 1 66 ? -13.612 -29.756 -32.712 1.00 86.25 66 GLN A N 1
ATOM 500 C CA . GLN A 1 66 ? -13.429 -30.319 -34.053 1.00 86.25 66 GLN A CA 1
ATOM 501 C C . GLN A 1 66 ? -11.984 -30.743 -34.321 1.00 86.25 66 GLN A C 1
ATOM 503 O O . GLN A 1 66 ? -11.755 -31.859 -34.789 1.00 86.25 66 GLN A O 1
ATOM 508 N N . ASP A 1 67 ? -11.020 -29.866 -34.038 1.00 83.56 67 ASP A N 1
ATOM 509 C CA . ASP A 1 67 ? -9.597 -30.155 -34.192 1.00 83.56 67 ASP A CA 1
ATOM 510 C C . ASP A 1 67 ? -8.740 -29.312 -33.222 1.00 83.56 67 ASP A C 1
ATOM 512 O O . ASP A 1 67 ? -8.420 -28.148 -33.501 1.00 83.56 67 ASP A O 1
ATOM 516 N N . PRO A 1 68 ? -8.298 -29.901 -32.093 1.00 84.56 68 PRO A N 1
ATOM 517 C CA . PRO A 1 68 ? -7.409 -29.239 -31.142 1.00 84.56 68 PRO A CA 1
ATOM 518 C C . PRO A 1 68 ? -6.081 -28.776 -31.753 1.00 84.56 68 PRO A C 1
ATOM 520 O O . PRO A 1 68 ? -5.437 -27.894 -31.183 1.00 84.56 68 PRO A O 1
ATOM 523 N N . ALA A 1 69 ? -5.653 -29.343 -32.889 1.00 84.31 69 ALA A N 1
ATOM 524 C CA . ALA A 1 69 ? -4.399 -28.979 -33.545 1.00 84.31 69 ALA A CA 1
ATOM 525 C C . ALA A 1 69 ? -4.413 -27.564 -34.146 1.00 84.31 69 ALA A C 1
ATOM 527 O O . ALA A 1 69 ? -3.351 -27.028 -34.454 1.00 84.31 69 ALA A O 1
ATOM 528 N N . ILE A 1 70 ? -5.592 -26.951 -34.296 1.00 83.69 70 ILE A N 1
ATOM 529 C CA . ILE A 1 70 ? -5.734 -25.619 -34.893 1.00 83.69 70 ILE A CA 1
ATOM 530 C C . ILE A 1 70 ? -5.371 -24.514 -33.894 1.00 83.69 70 ILE A C 1
ATOM 532 O O . ILE A 1 70 ? -4.689 -23.563 -34.270 1.00 83.69 70 ILE A O 1
ATOM 536 N N . LEU A 1 71 ? -5.809 -24.625 -32.633 1.00 87.56 71 LEU A N 1
ATOM 537 C CA . LEU A 1 71 ? -5.643 -23.558 -31.634 1.00 87.56 71 LEU A CA 1
ATOM 538 C C . LEU A 1 71 ? -5.012 -24.049 -30.329 1.00 87.56 71 LEU A C 1
ATOM 540 O O . LEU A 1 71 ? -3.986 -23.530 -29.886 1.00 87.56 71 LEU A O 1
ATOM 544 N N . LEU A 1 72 ? -5.617 -25.058 -29.702 1.00 88.31 72 LEU A N 1
ATOM 545 C CA . LEU A 1 72 ? -5.246 -25.470 -28.352 1.00 88.31 72 LEU A CA 1
ATOM 546 C C . LEU A 1 72 ? -3.872 -26.151 -28.290 1.00 88.31 72 LEU A C 1
ATOM 548 O O . LEU A 1 72 ? -3.070 -25.821 -27.417 1.00 88.31 72 LEU A O 1
ATOM 552 N N . ALA A 1 73 ? -3.563 -27.062 -29.219 1.00 87.88 73 ALA A N 1
ATOM 553 C CA . ALA A 1 73 ? -2.266 -27.739 -29.241 1.00 87.88 73 ALA A CA 1
ATOM 554 C C . ALA A 1 73 ? -1.105 -26.768 -29.541 1.00 87.88 73 ALA A C 1
ATOM 556 O O . ALA A 1 73 ? -0.154 -26.779 -28.761 1.00 87.88 73 ALA A O 1
ATOM 557 N N . PRO A 1 74 ? -1.179 -25.858 -30.537 1.00 89.06 74 PRO A N 1
ATOM 558 C CA . PRO A 1 74 ? -0.162 -24.818 -30.725 1.00 89.06 74 PRO A CA 1
ATOM 559 C C . PRO A 1 74 ? 0.051 -23.929 -29.488 1.00 89.06 74 PRO A C 1
ATOM 561 O O . PRO A 1 74 ? 1.188 -23.633 -29.122 1.00 89.06 74 PRO A O 1
ATOM 564 N N . GLY A 1 75 ? -1.023 -23.552 -28.784 1.00 89.44 75 GLY A N 1
ATOM 565 C CA . GLY A 1 75 ? -0.923 -22.783 -27.538 1.00 89.44 75 GLY A CA 1
ATOM 566 C C . GLY A 1 75 ? -0.178 -23.532 -26.425 1.00 89.44 75 GLY A C 1
ATOM 567 O O . GLY A 1 75 ? 0.682 -22.961 -25.745 1.00 89.44 75 GLY A O 1
ATOM 568 N N . VAL A 1 76 ? -0.441 -24.836 -26.284 1.00 89.50 76 VAL A N 1
ATOM 569 C CA . VAL A 1 76 ? 0.276 -25.727 -25.354 1.00 89.50 76 VAL A CA 1
ATOM 570 C C . VAL A 1 76 ? 1.732 -25.942 -25.789 1.00 89.50 76 VAL A C 1
ATOM 572 O O . VAL A 1 76 ? 2.633 -25.925 -24.949 1.00 89.50 76 VAL A O 1
ATOM 575 N N . GLU A 1 77 ? 2.000 -26.088 -27.087 1.00 90.31 77 GLU A N 1
ATOM 576 C CA . GLU A 1 77 ? 3.353 -26.210 -27.643 1.00 90.31 77 GLU A CA 1
ATOM 577 C C . GLU A 1 77 ? 4.207 -24.971 -27.353 1.00 90.31 77 GLU A C 1
ATOM 579 O O . GLU A 1 77 ? 5.367 -25.105 -26.948 1.00 90.31 77 GLU A O 1
ATOM 584 N N . ASN A 1 78 ? 3.631 -23.776 -27.494 1.00 90.62 78 ASN A N 1
ATOM 585 C CA . ASN A 1 78 ? 4.293 -22.514 -27.168 1.00 90.62 78 ASN A CA 1
ATOM 586 C C . ASN A 1 78 ? 4.579 -22.389 -25.673 1.00 90.62 78 ASN A C 1
ATOM 588 O O . ASN A 1 78 ? 5.660 -21.940 -25.281 1.00 90.62 78 ASN A O 1
ATOM 592 N N . TRP A 1 79 ? 3.645 -22.828 -24.825 1.00 92.88 79 TRP A N 1
ATOM 593 C CA . TRP A 1 79 ? 3.857 -22.879 -23.380 1.00 92.88 79 TRP A CA 1
ATOM 594 C C . TRP A 1 79 ? 5.027 -23.801 -23.006 1.00 92.88 79 TRP A C 1
ATOM 596 O O . TRP A 1 79 ? 5.910 -23.404 -22.237 1.00 92.88 79 TRP A O 1
ATOM 606 N N . ILE A 1 80 ? 5.084 -25.003 -23.594 1.00 89.88 80 ILE A N 1
ATOM 607 C CA . ILE A 1 80 ? 6.182 -25.963 -23.399 1.00 89.88 80 ILE A CA 1
ATOM 608 C C . ILE A 1 80 ? 7.507 -25.359 -23.870 1.00 89.88 80 ILE A C 1
ATOM 610 O O . ILE A 1 80 ? 8.495 -25.399 -23.136 1.00 89.88 80 ILE A O 1
ATOM 614 N N . ALA A 1 81 ? 7.531 -24.764 -25.065 1.00 89.56 81 ALA A N 1
ATOM 615 C CA . ALA A 1 81 ? 8.728 -24.148 -25.624 1.00 89.56 81 ALA A CA 1
ATOM 616 C C . ALA A 1 81 ? 9.255 -23.014 -24.727 1.00 89.56 81 ALA A C 1
ATOM 618 O O . ALA A 1 81 ? 10.439 -23.011 -24.390 1.00 89.56 81 ALA A O 1
ATOM 619 N N . LYS A 1 82 ? 8.390 -22.100 -24.258 1.00 91.06 82 LYS A N 1
ATOM 620 C CA . LYS A 1 82 ? 8.789 -21.024 -23.330 1.00 91.06 82 LYS A CA 1
ATOM 621 C C . LYS A 1 82 ? 9.282 -21.566 -21.986 1.00 91.06 82 LYS A C 1
ATOM 623 O O . LYS A 1 82 ? 10.282 -21.077 -21.460 1.00 91.06 82 LYS A O 1
ATOM 628 N N . SER A 1 83 ? 8.636 -22.602 -21.454 1.00 90.56 83 SER A N 1
ATOM 629 C CA . SER A 1 83 ? 9.023 -23.217 -20.176 1.00 90.56 83 SER A CA 1
ATOM 630 C C . SER A 1 83 ? 10.403 -23.874 -20.252 1.00 90.56 83 SER A C 1
ATOM 632 O O . SER A 1 83 ? 11.256 -23.644 -19.391 1.00 90.56 83 SER A O 1
ATOM 634 N N . VAL A 1 84 ? 10.658 -24.645 -21.313 1.00 89.38 84 VAL A N 1
ATOM 635 C CA . VAL A 1 84 ? 11.954 -25.300 -21.543 1.00 89.38 84 VAL A CA 1
ATOM 636 C C . VAL A 1 84 ? 13.041 -24.276 -21.875 1.00 89.38 84 VAL A C 1
ATOM 638 O O . VAL A 1 84 ? 14.160 -24.397 -21.383 1.00 89.38 84 VAL A O 1
ATOM 641 N N . LEU A 1 85 ? 12.723 -23.220 -22.630 1.00 88.31 85 LEU A N 1
ATOM 642 C CA . LEU A 1 85 ? 13.641 -22.103 -22.862 1.00 88.31 85 LEU A CA 1
ATOM 643 C C . LEU A 1 85 ? 14.067 -21.435 -21.544 1.00 88.31 85 LEU A C 1
ATOM 645 O O . LEU A 1 85 ? 15.242 -21.116 -21.365 1.00 88.31 85 LEU A O 1
ATOM 649 N N . GLY A 1 86 ? 13.137 -21.256 -20.602 1.00 86.81 86 GLY A N 1
ATOM 650 C CA . GLY A 1 86 ? 13.441 -20.750 -19.262 1.00 86.81 86 GLY A CA 1
ATOM 651 C C . GLY A 1 86 ? 14.412 -21.650 -18.490 1.00 86.81 86 GLY A C 1
ATOM 652 O O . GLY A 1 86 ? 15.325 -21.148 -17.835 1.00 86.81 86 GLY A O 1
ATOM 653 N N . GLN A 1 87 ? 14.266 -22.974 -18.604 1.00 87.81 87 GLN A N 1
ATOM 654 C CA . GLN A 1 87 ? 15.203 -23.940 -18.012 1.00 87.81 87 GLN A CA 1
ATOM 655 C C . GLN A 1 87 ? 16.584 -23.875 -18.675 1.00 87.81 87 GLN A C 1
ATOM 657 O O . GLN A 1 87 ? 17.591 -23.792 -17.975 1.00 87.81 87 GLN A O 1
ATOM 662 N N . ALA A 1 88 ? 16.627 -23.831 -20.009 1.00 86.62 88 ALA A N 1
ATOM 663 C CA . ALA A 1 88 ? 17.861 -23.725 -20.782 1.00 86.62 88 ALA A CA 1
ATOM 664 C C . ALA A 1 88 ? 18.654 -22.456 -20.423 1.00 86.62 88 ALA A C 1
ATOM 666 O O . ALA A 1 88 ? 19.861 -22.523 -20.203 1.00 86.62 88 ALA A O 1
ATOM 667 N N . ARG A 1 89 ? 17.974 -21.309 -20.273 1.00 88.19 89 ARG A N 1
ATOM 668 C CA . ARG A 1 89 ? 18.602 -20.045 -19.846 1.00 88.19 89 ARG A CA 1
ATOM 669 C C . ARG A 1 89 ? 19.175 -20.127 -18.433 1.00 88.19 89 ARG A C 1
ATOM 671 O O . ARG A 1 89 ? 20.301 -19.694 -18.216 1.00 88.19 89 ARG A O 1
ATOM 678 N N . LYS A 1 90 ? 18.436 -20.712 -17.484 1.00 87.62 90 LYS A N 1
ATOM 679 C CA . LYS A 1 9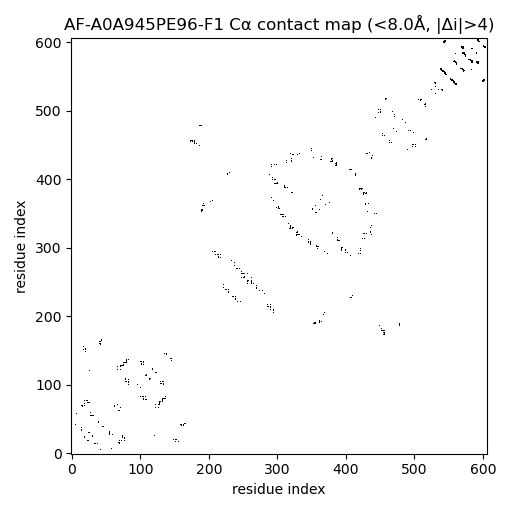0 ? 18.910 -20.906 -16.100 1.00 87.62 90 LYS A CA 1
ATOM 680 C C . LYS A 1 90 ? 20.129 -21.826 -16.022 1.00 87.62 90 LYS A C 1
ATOM 682 O O . LYS A 1 90 ? 20.992 -21.617 -15.180 1.00 87.62 90 LYS A O 1
ATOM 687 N N . ALA A 1 91 ? 20.197 -22.822 -16.899 1.00 82.44 91 ALA A N 1
ATOM 688 C CA . ALA A 1 91 ? 21.313 -23.756 -16.983 1.00 82.44 91 ALA A CA 1
ATOM 689 C C . ALA A 1 91 ? 22.478 -23.256 -17.864 1.00 82.44 91 ALA A C 1
ATOM 691 O O . ALA A 1 91 ? 23.473 -23.962 -18.000 1.00 82.44 91 ALA A O 1
ATOM 692 N N . GLY A 1 92 ? 22.368 -22.061 -18.460 1.00 85.06 92 GLY A N 1
ATOM 693 C CA . GLY A 1 92 ? 23.408 -21.477 -19.311 1.00 85.06 92 GLY A CA 1
ATOM 694 C C . GLY A 1 92 ? 23.637 -22.226 -20.627 1.00 85.06 92 GLY A C 1
ATOM 695 O O . GLY A 1 92 ? 24.754 -22.224 -21.137 1.00 85.06 92 GLY A O 1
ATOM 696 N N . TRP A 1 93 ? 22.616 -22.899 -21.165 1.00 87.81 93 TRP A N 1
ATOM 697 C CA . TRP A 1 93 ? 22.755 -23.710 -22.375 1.00 87.81 93 TRP A CA 1
ATOM 698 C C . TRP A 1 93 ? 22.990 -22.856 -23.624 1.00 87.81 93 TRP A C 1
ATOM 700 O O . TRP A 1 93 ? 22.228 -21.929 -23.912 1.00 87.81 93 TRP A O 1
ATOM 710 N N . GLY A 1 94 ? 24.013 -23.221 -24.398 1.00 82.38 94 GLY A N 1
ATOM 711 C CA . GLY A 1 94 ? 24.245 -22.724 -25.746 1.00 82.38 94 GLY A CA 1
ATOM 712 C C . GLY A 1 94 ? 23.524 -23.564 -26.803 1.00 82.38 94 GLY A C 1
ATOM 713 O O . GLY A 1 94 ? 22.725 -24.457 -26.515 1.00 82.38 94 GLY A O 1
ATOM 714 N N . ILE A 1 95 ? 23.797 -23.265 -28.075 1.00 83.62 95 ILE A N 1
ATOM 715 C CA . ILE A 1 95 ? 23.142 -23.921 -29.219 1.00 83.62 95 ILE A CA 1
ATOM 716 C C . ILE A 1 95 ? 23.408 -25.436 -29.217 1.00 83.62 95 ILE A C 1
ATOM 718 O O . ILE A 1 95 ? 22.499 -26.217 -29.499 1.00 83.62 95 ILE A O 1
ATOM 722 N N . THR A 1 96 ? 24.631 -25.849 -28.882 1.00 82.31 96 THR A N 1
ATOM 723 C CA . THR A 1 96 ? 25.051 -27.257 -28.866 1.00 82.31 96 THR A CA 1
ATOM 724 C C . THR A 1 96 ? 24.317 -28.034 -27.777 1.00 82.31 96 THR A C 1
ATOM 726 O O . THR A 1 96 ? 23.721 -29.075 -28.047 1.00 82.31 96 THR A O 1
ATOM 729 N N . GLU A 1 97 ? 24.257 -27.486 -26.563 1.00 85.75 97 GLU A N 1
ATOM 730 C CA . GLU A 1 97 ? 23.602 -28.114 -25.416 1.00 85.75 97 GLU A CA 1
ATOM 731 C C . GLU A 1 97 ? 22.092 -28.252 -25.639 1.00 85.75 97 GLU A C 1
ATOM 733 O O . GLU A 1 97 ? 21.501 -29.276 -25.304 1.00 85.75 97 GLU A O 1
ATOM 738 N N . VAL A 1 98 ? 21.453 -27.268 -26.275 1.00 86.56 98 VAL A N 1
ATOM 739 C CA . VAL A 1 98 ? 20.020 -27.329 -26.612 1.00 86.56 98 VAL A CA 1
ATOM 740 C C . VAL A 1 98 ? 19.744 -28.388 -27.678 1.00 86.56 98 VAL A C 1
ATOM 742 O O . VAL A 1 98 ? 18.718 -29.065 -27.618 1.00 86.56 98 VAL A O 1
ATOM 745 N N . GLN A 1 99 ? 20.641 -28.566 -28.649 1.00 81.00 99 GLN A N 1
ATOM 746 C CA . GLN A 1 99 ? 20.492 -29.604 -29.672 1.00 81.00 99 GLN A CA 1
ATOM 747 C C . GLN A 1 99 ? 20.671 -31.014 -29.095 1.00 81.00 99 GLN A C 1
ATOM 749 O O . GLN A 1 99 ? 19.929 -31.925 -29.471 1.00 81.00 99 GLN A O 1
ATOM 754 N N . GLU A 1 100 ? 21.607 -31.189 -28.162 1.00 83.88 100 GLU A N 1
ATOM 755 C CA . GLU A 1 100 ? 21.893 -32.479 -27.526 1.00 83.88 100 GLU A CA 1
ATOM 756 C C . GLU A 1 100 ? 20.877 -32.838 -26.430 1.00 83.88 100 GLU A C 1
ATOM 758 O O . GLU A 1 100 ? 20.384 -33.967 -26.377 1.00 83.88 100 GLU A O 1
ATOM 763 N N . GLN A 1 101 ? 20.524 -31.877 -25.573 1.00 86.19 101 GLN A N 1
ATOM 764 C CA . GLN A 1 101 ? 19.746 -32.103 -24.348 1.00 86.19 101 GLN A CA 1
ATOM 765 C C . GLN A 1 101 ? 18.300 -31.597 -24.447 1.00 86.19 101 GLN A C 1
ATOM 767 O O . GLN A 1 101 ? 17.422 -32.099 -23.743 1.00 86.19 101 GLN A O 1
ATOM 772 N N . GLY A 1 102 ? 17.992 -30.667 -25.356 1.00 85.06 102 GLY A N 1
ATOM 773 C CA . GLY A 1 102 ? 16.667 -30.040 -25.457 1.00 85.06 102 GLY A CA 1
ATOM 774 C C . GLY A 1 102 ? 15.542 -31.014 -25.813 1.00 85.06 102 GLY A C 1
ATOM 775 O O . GLY A 1 102 ? 14.446 -30.922 -25.264 1.00 85.06 102 GLY A O 1
ATOM 776 N N . ASN A 1 103 ? 15.810 -32.018 -26.657 1.00 87.06 103 ASN A N 1
ATOM 777 C CA . ASN A 1 103 ? 14.847 -33.093 -26.945 1.00 87.06 103 ASN A CA 1
ATOM 778 C C . ASN A 1 103 ? 14.491 -33.917 -25.701 1.00 87.06 103 ASN A C 1
ATOM 780 O O . ASN A 1 103 ? 13.390 -34.461 -25.607 1.00 87.06 103 ASN A O 1
ATOM 784 N N . GLN A 1 104 ? 15.447 -34.099 -24.790 1.00 87.62 104 GLN A N 1
ATOM 785 C CA . GLN A 1 104 ? 15.211 -34.810 -23.540 1.00 87.62 104 GLN A CA 1
ATOM 786 C C . GLN A 1 104 ? 14.461 -33.904 -22.559 1.00 87.62 104 GLN A C 1
ATOM 788 O O . GLN A 1 104 ? 13.444 -34.329 -22.026 1.00 87.62 104 GLN A O 1
ATOM 793 N N . ALA A 1 105 ? 14.855 -32.633 -22.451 1.00 88.25 105 ALA A N 1
ATOM 794 C CA . ALA A 1 105 ? 14.178 -31.639 -21.619 1.00 88.25 105 ALA A CA 1
ATOM 795 C C . ALA A 1 105 ? 12.696 -31.458 -21.982 1.00 88.25 105 ALA A C 1
ATOM 797 O O . ALA A 1 105 ? 11.845 -31.440 -21.099 1.00 88.25 105 ALA A O 1
ATOM 798 N N . ILE A 1 106 ? 12.358 -31.400 -23.276 1.00 89.44 106 ILE A N 1
ATOM 799 C CA . ILE A 1 106 ? 10.958 -31.330 -23.727 1.00 89.44 106 ILE A CA 1
ATOM 800 C C . ILE A 1 106 ? 10.201 -32.600 -23.345 1.00 89.44 106 ILE A C 1
ATOM 802 O O . ILE A 1 106 ? 9.086 -32.519 -22.835 1.00 89.44 106 ILE A O 1
ATOM 806 N N . ARG A 1 107 ? 10.798 -33.780 -23.546 1.00 87.75 107 ARG A N 1
ATOM 807 C CA . ARG A 1 107 ? 10.161 -35.052 -23.177 1.00 87.75 107 ARG A CA 1
ATOM 808 C C . ARG A 1 107 ? 9.935 -35.167 -21.673 1.00 87.75 107 ARG A C 1
ATOM 810 O O . ARG A 1 107 ? 8.869 -35.626 -21.269 1.00 87.75 107 ARG A O 1
ATOM 817 N N . ASP A 1 108 ? 10.902 -34.745 -20.870 1.00 89.50 108 ASP A N 1
ATOM 818 C CA . ASP A 1 108 ? 10.815 -34.778 -19.411 1.00 89.50 108 ASP A CA 1
ATOM 819 C C . ASP A 1 108 ? 9.798 -33.758 -18.898 1.00 89.50 108 ASP A C 1
ATOM 821 O O . ASP A 1 108 ? 8.994 -34.082 -18.027 1.00 89.50 108 ASP A O 1
ATOM 825 N N . PHE A 1 109 ? 9.754 -32.566 -19.498 1.00 90.56 109 PHE A N 1
ATOM 826 C CA . PHE A 1 109 ? 8.762 -31.546 -19.175 1.00 90.56 109 PHE A CA 1
ATOM 827 C C . PHE A 1 109 ? 7.341 -32.024 -19.484 1.00 90.56 109 PHE A C 1
ATOM 829 O O . PHE A 1 109 ? 6.481 -31.992 -18.608 1.00 90.56 109 PHE A O 1
ATOM 836 N N . VAL A 1 110 ? 7.106 -32.538 -20.695 1.00 89.19 110 VAL A N 1
ATOM 837 C CA . VAL A 1 110 ? 5.793 -33.039 -21.137 1.00 89.19 110 VAL A CA 1
ATOM 838 C C . VAL A 1 110 ? 5.323 -34.224 -20.289 1.00 89.19 110 VAL A C 1
ATOM 840 O O . VAL A 1 110 ? 4.134 -34.349 -20.016 1.00 89.19 110 VAL A O 1
ATOM 843 N N . ARG A 1 111 ? 6.242 -35.082 -19.830 1.00 87.94 111 ARG A N 1
ATOM 844 C CA . ARG A 1 111 ? 5.938 -36.209 -18.926 1.00 87.94 111 ARG A CA 1
ATOM 845 C C . ARG A 1 111 ? 5.896 -35.816 -17.449 1.00 87.94 111 ARG A C 1
ATOM 847 O O . ARG A 1 111 ? 5.590 -36.657 -16.605 1.00 87.94 111 ARG A O 1
ATOM 854 N N . GLY A 1 112 ? 6.216 -34.567 -17.127 1.00 88.94 112 GLY A N 1
ATOM 855 C CA . GLY A 1 112 ? 6.199 -34.057 -15.767 1.00 88.94 112 GLY A CA 1
ATOM 856 C C . GLY A 1 112 ? 4.779 -34.036 -15.188 1.00 88.94 112 GLY A C 1
ATOM 857 O O . GLY A 1 112 ? 3.801 -33.888 -15.931 1.00 88.94 112 GLY A O 1
ATOM 858 N N . PRO A 1 113 ? 4.633 -34.139 -13.855 1.00 84.31 113 PRO A N 1
ATOM 859 C CA . PRO A 1 113 ? 3.324 -34.191 -13.204 1.00 84.31 113 PRO A CA 1
ATOM 860 C C . PRO A 1 113 ? 2.496 -32.922 -13.450 1.00 84.31 113 PRO A C 1
ATOM 862 O O . PRO A 1 113 ? 1.286 -33.006 -13.634 1.00 84.31 113 PRO A O 1
ATOM 865 N N . GLN A 1 114 ? 3.146 -31.757 -13.520 1.00 83.94 114 GLN A N 1
ATOM 866 C CA . GLN A 1 114 ? 2.483 -30.472 -13.761 1.00 83.94 114 GLN A CA 1
ATOM 867 C C . GLN A 1 114 ? 1.960 -30.345 -15.198 1.00 83.94 114 GLN A C 1
ATOM 869 O O . GLN A 1 114 ? 0.797 -30.003 -15.393 1.00 83.94 114 GLN A O 1
ATOM 874 N N . ALA A 1 115 ? 2.782 -30.673 -16.201 1.00 86.44 115 ALA A N 1
ATOM 875 C CA . ALA A 1 115 ? 2.357 -30.632 -17.600 1.00 86.44 115 ALA A CA 1
ATOM 876 C C . ALA A 1 115 ? 1.260 -31.664 -17.882 1.00 86.44 115 ALA A C 1
ATOM 878 O O . ALA A 1 115 ? 0.282 -31.351 -18.552 1.00 86.44 115 ALA A O 1
ATOM 879 N N . THR A 1 116 ? 1.381 -32.867 -17.314 1.00 86.94 116 THR A N 1
ATOM 880 C CA . THR A 1 116 ? 0.373 -33.925 -17.466 1.00 86.94 116 THR A CA 1
ATOM 881 C C . THR A 1 116 ? -0.969 -33.518 -16.854 1.00 86.94 116 THR A C 1
ATOM 883 O O . THR A 1 116 ? -2.006 -33.723 -17.478 1.00 86.94 116 THR A O 1
ATOM 886 N N . ALA A 1 117 ? -0.962 -32.899 -15.668 1.00 85.56 117 ALA A N 1
ATOM 887 C CA . ALA A 1 117 ? -2.178 -32.400 -15.028 1.00 85.56 117 ALA A CA 1
ATOM 888 C C . ALA A 1 117 ? -2.848 -31.287 -15.849 1.00 85.56 117 ALA A C 1
ATOM 890 O O . ALA A 1 117 ? -4.061 -31.325 -16.054 1.00 85.56 117 ALA A O 1
ATOM 891 N N . LEU A 1 118 ? -2.062 -30.337 -16.368 1.00 85.25 118 LEU A N 1
ATOM 892 C CA . LEU A 1 118 ? -2.579 -29.246 -17.193 1.00 85.25 118 LEU A CA 1
ATOM 893 C C . LEU A 1 118 ? -3.143 -29.757 -18.526 1.00 85.25 118 LEU A C 1
ATOM 895 O O . LEU A 1 118 ? -4.253 -29.399 -18.899 1.00 85.25 118 LEU A O 1
ATOM 899 N N . MET A 1 119 ? -2.427 -30.639 -19.227 1.00 87.31 119 MET A N 1
ATOM 900 C CA . MET A 1 119 ? -2.911 -31.235 -20.478 1.00 87.31 119 MET A CA 1
ATOM 901 C C . MET A 1 119 ? -4.195 -32.047 -20.270 1.00 87.31 119 MET A C 1
ATOM 903 O O . MET A 1 119 ? -5.115 -31.946 -21.078 1.00 87.31 119 MET A O 1
ATOM 907 N N . ALA A 1 120 ? -4.301 -32.784 -19.158 1.00 85.06 120 ALA A N 1
ATOM 908 C CA . ALA A 1 120 ? -5.522 -33.501 -18.796 1.00 85.06 120 ALA A CA 1
ATOM 909 C C . ALA A 1 120 ? -6.698 -32.548 -18.526 1.00 85.06 120 ALA A C 1
ATOM 911 O O . ALA A 1 120 ? -7.818 -32.834 -18.942 1.00 85.06 120 ALA A O 1
ATOM 912 N N . GLN A 1 121 ? -6.448 -31.405 -17.879 1.00 85.44 121 GLN A N 1
ATOM 913 C CA . GLN A 1 121 ? -7.459 -30.368 -17.656 1.00 85.44 121 GLN A CA 1
ATOM 914 C C . GLN A 1 121 ? -7.919 -29.710 -18.965 1.00 85.44 121 GLN A C 1
ATOM 916 O O . GLN A 1 121 ? -9.092 -29.371 -19.102 1.00 85.44 121 GLN A O 1
ATOM 921 N N . LEU A 1 122 ? -7.004 -29.536 -19.921 1.00 84.44 122 LEU A N 1
ATOM 922 C CA . LEU A 1 122 ? -7.282 -28.935 -21.226 1.00 84.44 122 LEU A CA 1
ATOM 923 C C . LEU A 1 122 ? -7.833 -29.940 -22.252 1.00 84.44 122 LEU A C 1
ATOM 925 O O . LEU A 1 122 ? -8.293 -29.530 -23.311 1.00 84.44 122 LEU A O 1
ATOM 929 N N . GLY A 1 123 ? -7.805 -31.242 -21.957 1.00 81.56 123 GLY A N 1
ATOM 930 C CA . GLY A 1 123 ? -8.257 -32.287 -22.878 1.00 81.56 123 GLY A CA 1
ATOM 931 C C . GLY A 1 123 ? -7.315 -32.534 -24.063 1.00 81.56 123 GLY A C 1
ATOM 932 O O . GLY A 1 123 ? -7.766 -33.013 -25.100 1.00 81.56 123 GLY A O 1
ATOM 933 N N . VAL A 1 124 ? -6.022 -32.218 -23.926 1.00 84.19 124 VAL A N 1
ATOM 934 C CA . VAL A 1 124 ? -5.004 -32.402 -24.977 1.00 84.19 124 VAL A CA 1
ATOM 935 C C . VAL A 1 124 ? -4.192 -33.668 -24.709 1.00 84.19 124 VAL A C 1
ATOM 937 O O . VAL A 1 124 ? -3.645 -33.845 -23.620 1.00 84.19 124 VAL A O 1
ATOM 940 N N . ASP A 1 125 ? -4.071 -34.549 -25.704 1.00 83.31 125 ASP A N 1
ATOM 941 C CA . ASP A 1 125 ? -3.176 -35.712 -25.637 1.00 83.31 125 ASP A CA 1
ATOM 942 C C . ASP A 1 125 ? -1.756 -35.302 -26.059 1.00 83.31 125 ASP A C 1
ATOM 944 O O . ASP A 1 125 ? -1.550 -34.577 -27.031 1.00 83.31 125 ASP A O 1
ATOM 948 N N . VAL A 1 126 ? -0.744 -35.841 -25.380 1.00 81.25 126 VAL A N 1
ATOM 949 C CA . VAL A 1 126 ? 0.675 -35.701 -25.737 1.00 81.25 126 VAL A CA 1
ATOM 950 C C . VAL A 1 126 ? 0.954 -36.055 -27.205 1.00 81.25 126 VAL A C 1
ATOM 952 O O . VAL A 1 126 ? 1.864 -35.490 -27.809 1.00 81.25 126 VAL A O 1
ATOM 955 N N . LYS A 1 127 ? 0.189 -36.978 -27.798 1.00 81.94 127 LYS A N 1
ATOM 956 C CA . LYS A 1 127 ? 0.304 -37.362 -29.217 1.00 81.94 127 LYS A CA 1
ATOM 957 C C . LYS A 1 127 ? -0.109 -36.258 -30.190 1.00 81.94 127 LYS A C 1
ATOM 959 O O . LYS A 1 127 ? 0.296 -36.314 -31.347 1.00 81.94 127 LYS A O 1
ATOM 964 N N . GLN A 1 128 ? -0.913 -35.298 -29.738 1.00 82.56 128 GLN A N 1
ATOM 965 C CA . GLN A 1 128 ? -1.337 -34.143 -30.531 1.00 82.56 128 GLN A CA 1
ATOM 966 C C . GLN A 1 128 ? -0.274 -33.036 -30.539 1.00 82.56 128 GLN A C 1
ATOM 968 O O . GLN A 1 128 ? -0.354 -32.137 -31.366 1.00 82.56 128 GLN A O 1
ATOM 973 N N . LEU A 1 129 ? 0.733 -33.118 -29.659 1.00 85.69 129 LEU A N 1
ATOM 974 C CA . LEU A 1 129 ? 1.801 -32.129 -29.554 1.00 85.69 129 LEU A CA 1
ATOM 975 C C . LEU A 1 129 ? 2.971 -32.439 -30.487 1.00 85.69 129 LEU A C 1
ATOM 977 O O . LEU A 1 129 ? 3.583 -33.512 -30.453 1.00 85.69 129 LEU A O 1
ATOM 981 N N . ASN A 1 130 ? 3.385 -31.432 -31.238 1.00 86.25 130 ASN A N 1
ATOM 982 C CA . ASN A 1 130 ? 4.572 -31.456 -32.065 1.00 86.25 130 ASN A CA 1
ATOM 983 C C . ASN A 1 130 ? 5.811 -31.024 -31.267 1.00 86.25 130 ASN A C 1
ATOM 985 O O . ASN A 1 130 ? 6.333 -29.916 -31.387 1.00 86.25 130 ASN A O 1
ATOM 989 N N . GLN A 1 131 ? 6.360 -31.959 -30.491 1.00 85.12 131 GLN A N 1
ATOM 990 C CA . GLN A 1 131 ? 7.573 -31.735 -29.687 1.00 85.12 131 GLN A CA 1
ATOM 991 C C . GLN A 1 131 ? 8.780 -31.268 -30.523 1.00 85.12 131 GLN A C 1
ATOM 993 O O . GLN A 1 131 ? 9.665 -30.575 -30.018 1.00 85.12 131 GLN A O 1
ATOM 998 N N . ARG A 1 132 ? 8.815 -31.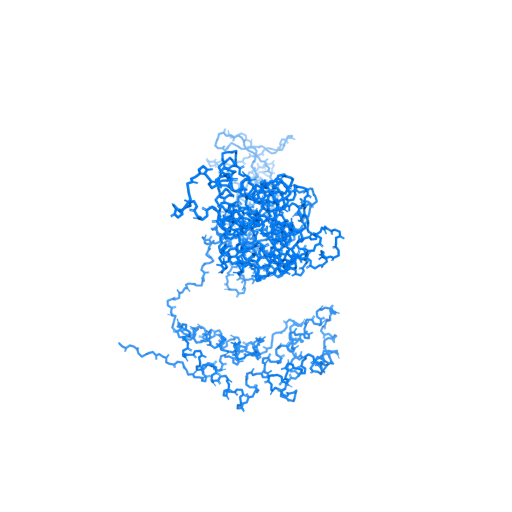613 -31.818 1.00 83.62 132 ARG A N 1
ATOM 999 C CA . ARG A 1 132 ? 9.861 -31.160 -32.742 1.00 83.62 132 ARG A CA 1
ATOM 1000 C C . ARG A 1 132 ? 9.733 -29.667 -33.050 1.00 83.62 132 ARG A C 1
ATOM 1002 O O . ARG A 1 132 ? 10.763 -29.006 -33.179 1.00 83.62 132 ARG A O 1
ATOM 1009 N N . ASN A 1 133 ? 8.513 -29.139 -33.147 1.00 82.75 133 ASN A N 1
ATOM 1010 C CA . ASN A 1 133 ? 8.274 -27.702 -33.281 1.00 82.75 133 ASN A CA 1
ATOM 1011 C C . ASN A 1 133 ? 8.650 -26.959 -31.995 1.00 82.75 133 ASN A C 1
ATOM 1013 O O . ASN A 1 133 ? 9.339 -25.944 -32.083 1.00 82.75 133 ASN A O 1
ATOM 1017 N N . CYS A 1 134 ? 8.328 -27.507 -30.816 1.00 85.38 134 CYS A N 1
ATOM 1018 C CA . CYS A 1 134 ? 8.784 -26.946 -29.540 1.00 85.38 134 CYS A CA 1
ATOM 1019 C C . CYS A 1 134 ? 10.315 -26.830 -29.493 1.00 85.38 134 CYS A C 1
ATOM 1021 O O . CYS A 1 134 ? 10.842 -25.765 -29.180 1.00 85.38 134 CYS A O 1
ATOM 1023 N N . LEU A 1 135 ? 11.042 -27.895 -29.866 1.00 84.81 135 LEU A N 1
ATOM 1024 C CA . LEU A 1 135 ? 12.507 -27.852 -29.892 1.00 84.81 135 LEU A CA 1
ATOM 1025 C C . LEU A 1 135 ? 13.022 -26.838 -30.907 1.00 84.81 135 LEU A C 1
ATOM 1027 O O . LEU A 1 135 ? 13.940 -26.081 -30.602 1.00 84.81 135 LEU A O 1
ATOM 1031 N N . ARG A 1 136 ? 12.444 -26.819 -32.112 1.00 84.25 136 ARG A N 1
ATOM 1032 C CA . ARG A 1 136 ? 12.834 -25.864 -33.152 1.00 84.25 136 ARG A CA 1
ATOM 1033 C C . ARG A 1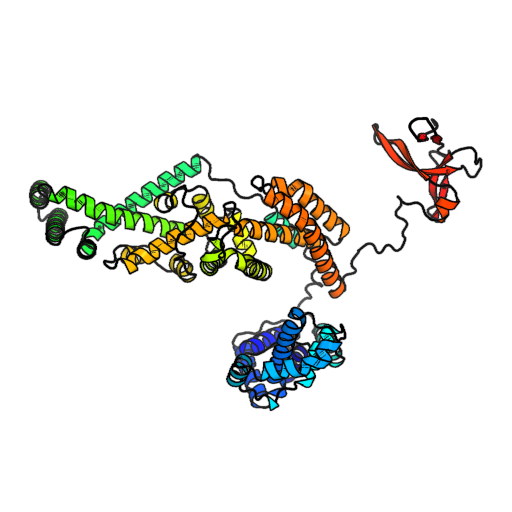 136 ? 12.667 -24.428 -32.660 1.00 84.25 136 ARG A C 1
ATOM 1035 O O . ARG A 1 136 ? 13.585 -23.642 -32.851 1.00 84.25 136 ARG A O 1
ATOM 1042 N N . SER A 1 137 ? 11.561 -24.118 -31.986 1.00 84.69 137 SER A N 1
ATOM 1043 C CA . SER A 1 137 ? 11.309 -22.803 -31.390 1.00 84.69 137 SER A CA 1
ATOM 1044 C C . SER A 1 137 ? 12.387 -22.433 -30.362 1.00 84.69 137 SER A C 1
ATOM 1046 O O . SER A 1 137 ? 13.018 -21.383 -30.479 1.00 84.69 137 SER A O 1
ATOM 1048 N N . VAL A 1 138 ? 12.716 -23.340 -29.433 1.00 85.50 138 VAL A N 1
ATOM 1049 C CA . VAL A 1 138 ? 13.781 -23.120 -28.434 1.00 85.50 138 VAL A CA 1
ATOM 1050 C C . VAL A 1 138 ? 15.150 -22.900 -29.097 1.00 85.50 138 VAL A C 1
ATOM 1052 O O . VAL A 1 138 ? 15.860 -21.956 -28.749 1.00 85.50 138 VAL A O 1
ATOM 1055 N N . VAL A 1 139 ? 15.514 -23.730 -30.081 1.00 84.25 139 VAL A N 1
ATOM 1056 C CA . VAL A 1 139 ? 16.782 -23.617 -30.827 1.00 84.25 139 VAL A CA 1
ATOM 1057 C C . VAL A 1 139 ? 16.856 -22.302 -31.596 1.00 84.25 139 VAL A C 1
ATOM 1059 O O . VAL A 1 139 ? 17.895 -21.644 -31.572 1.00 84.25 139 VAL A O 1
ATOM 1062 N N . ASN A 1 140 ? 15.775 -21.912 -32.269 1.00 82.88 140 ASN A N 1
ATOM 1063 C CA . ASN A 1 140 ? 15.688 -20.684 -33.053 1.00 82.88 140 ASN A CA 1
ATOM 1064 C C . ASN A 1 140 ? 15.894 -19.449 -32.168 1.00 82.88 140 ASN A C 1
ATOM 1066 O O . ASN A 1 140 ? 16.742 -18.613 -32.482 1.00 82.88 140 ASN A O 1
ATOM 1070 N N . VAL A 1 141 ? 15.226 -19.398 -31.011 1.00 83.25 141 VAL A N 1
ATOM 1071 C CA . VAL A 1 141 ? 15.374 -18.298 -30.047 1.00 83.25 141 VAL A CA 1
ATOM 1072 C C . VAL A 1 141 ? 16.799 -18.216 -29.492 1.00 83.25 141 VAL A C 1
ATOM 1074 O O . VAL A 1 141 ? 17.364 -17.129 -29.431 1.00 83.25 141 VAL A O 1
ATOM 1077 N N . ILE A 1 142 ? 17.416 -19.345 -29.129 1.00 81.38 142 ILE A N 1
ATOM 1078 C CA . ILE A 1 142 ? 18.795 -19.366 -28.600 1.00 81.38 142 ILE A CA 1
ATOM 1079 C C . ILE A 1 142 ? 19.830 -19.049 -29.690 1.00 81.38 142 ILE A C 1
ATOM 1081 O O . ILE A 1 142 ? 20.861 -18.444 -29.413 1.00 81.38 142 ILE A O 1
ATOM 1085 N N . SER A 1 143 ? 19.544 -19.405 -30.943 1.00 76.88 143 SER A N 1
ATOM 1086 C CA . SER A 1 143 ? 20.422 -19.138 -32.089 1.00 76.88 143 SER A CA 1
ATOM 1087 C C . SER A 1 143 ? 20.240 -17.743 -32.699 1.00 76.88 143 SER A C 1
ATOM 1089 O O . SER A 1 143 ? 20.917 -17.434 -33.679 1.00 76.88 143 SER A O 1
ATOM 1091 N N . GLY A 1 144 ? 19.295 -16.936 -32.202 1.00 75.62 144 GLY A N 1
ATOM 1092 C CA . GLY A 1 144 ? 18.930 -15.648 -32.803 1.00 75.62 144 GLY A CA 1
ATOM 1093 C C . GLY A 1 144 ? 18.370 -15.765 -34.228 1.00 75.62 144 GLY A C 1
ATOM 1094 O O . GLY A 1 144 ? 18.448 -14.815 -35.004 1.00 75.62 144 GLY A O 1
ATOM 1095 N N . LYS A 1 145 ? 17.848 -16.939 -34.608 1.00 74.69 145 LYS A N 1
ATOM 1096 C CA . LYS A 1 145 ? 17.267 -17.196 -35.932 1.00 74.69 145 LYS A CA 1
ATOM 1097 C C . LYS A 1 145 ? 15.752 -17.154 -35.833 1.00 74.69 145 LYS A C 1
ATOM 1099 O O . LYS A 1 145 ? 15.174 -17.811 -34.979 1.00 74.69 145 LYS A O 1
ATOM 1104 N N . GLN A 1 146 ? 15.108 -16.432 -36.739 1.00 65.88 146 GLN A N 1
ATOM 1105 C CA . GLN A 1 146 ? 13.651 -16.401 -36.833 1.00 65.88 146 GLN A CA 1
ATOM 1106 C C . GLN A 1 146 ? 13.165 -17.525 -37.761 1.00 65.88 146 GLN A C 1
ATOM 1108 O O . GLN A 1 146 ? 13.752 -17.745 -38.825 1.00 65.88 146 GLN A O 1
ATOM 1113 N N . ASP A 1 147 ? 12.120 -18.257 -37.364 1.00 69.44 147 ASP A N 1
ATOM 1114 C CA . ASP A 1 147 ? 11.540 -19.314 -38.204 1.00 69.44 147 ASP A CA 1
ATOM 1115 C C . ASP A 1 147 ? 10.874 -18.683 -39.446 1.00 69.44 147 ASP A C 1
ATOM 1117 O O . ASP A 1 147 ? 10.133 -17.707 -39.298 1.00 69.44 147 ASP A O 1
ATOM 1121 N N . PRO A 1 148 ? 11.088 -19.193 -40.674 1.00 67.50 148 PRO A N 1
ATOM 1122 C CA . PRO A 1 148 ? 10.363 -18.721 -41.853 1.00 67.50 148 PRO A CA 1
ATOM 1123 C C . PRO A 1 148 ? 8.834 -18.789 -41.706 1.00 67.50 148 PRO A C 1
ATOM 1125 O O . PRO A 1 148 ? 8.152 -17.945 -42.284 1.00 67.50 148 PRO A O 1
ATOM 1128 N N . SER A 1 149 ? 8.275 -19.729 -40.930 1.00 65.44 149 SER A N 1
ATOM 1129 C CA . SER A 1 149 ? 6.829 -19.742 -40.655 1.00 65.44 149 SER A CA 1
ATOM 1130 C C . SER A 1 149 ? 6.398 -18.577 -39.761 1.00 65.44 149 SER A C 1
ATOM 1132 O O . SER A 1 149 ? 5.397 -17.935 -40.068 1.00 65.44 149 SER A O 1
ATOM 1134 N N . HIS A 1 150 ? 7.184 -18.254 -38.728 1.00 67.12 150 HIS A N 1
ATOM 1135 C CA . HIS A 1 150 ? 6.966 -17.085 -37.868 1.00 67.12 150 HIS A CA 1
ATOM 1136 C C . HIS A 1 150 ? 7.076 -15.793 -38.678 1.00 67.12 150 HIS A C 1
ATOM 1138 O O . HIS A 1 150 ? 6.195 -14.950 -38.610 1.00 67.12 150 HIS A O 1
ATOM 1144 N N . ARG A 1 151 ? 8.103 -15.669 -39.526 1.00 69.81 151 ARG A N 1
ATOM 1145 C CA . ARG A 1 151 ? 8.307 -14.489 -40.376 1.00 69.81 151 ARG A CA 1
ATOM 1146 C C . ARG A 1 151 ? 7.152 -14.264 -41.353 1.00 69.81 151 ARG A C 1
ATOM 1148 O O . ARG A 1 151 ? 6.748 -13.130 -41.589 1.00 69.81 151 ARG A O 1
ATOM 1155 N N . ASN A 1 152 ? 6.619 -15.343 -41.926 1.00 71.50 152 ASN A N 1
ATOM 1156 C CA . ASN A 1 152 ? 5.472 -15.269 -42.826 1.00 71.50 152 ASN A CA 1
ATOM 1157 C C . ASN A 1 152 ? 4.175 -14.936 -42.072 1.00 71.50 152 ASN A C 1
ATOM 1159 O O . ASN A 1 152 ? 3.383 -14.148 -42.579 1.00 71.50 152 ASN A O 1
ATOM 1163 N N . ALA A 1 153 ? 3.966 -15.494 -40.875 1.00 69.81 153 ALA A N 1
ATOM 1164 C CA . ALA A 1 153 ? 2.829 -15.156 -40.017 1.00 69.81 153 ALA A CA 1
ATOM 1165 C C . ALA A 1 153 ? 2.892 -13.689 -39.554 1.00 69.81 153 ALA A C 1
ATOM 1167 O O . ALA A 1 153 ? 1.914 -12.963 -39.688 1.00 69.81 153 ALA A O 1
ATOM 1168 N N . GLU A 1 154 ? 4.062 -13.208 -39.129 1.00 70.00 154 GLU A N 1
ATOM 1169 C CA . GLU A 1 154 ? 4.303 -11.799 -38.795 1.00 70.00 154 GLU A CA 1
ATOM 1170 C C . GLU A 1 154 ? 4.038 -10.875 -39.988 1.00 70.00 154 GLU A C 1
ATOM 1172 O O . GLU A 1 154 ? 3.368 -9.856 -39.838 1.00 70.00 154 GLU A O 1
ATOM 1177 N N . ALA A 1 155 ? 4.503 -11.241 -41.187 1.00 74.00 155 ALA A N 1
ATOM 1178 C CA . ALA A 1 155 ? 4.252 -10.466 -42.399 1.00 74.00 155 ALA A CA 1
ATOM 1179 C C . ALA A 1 155 ? 2.757 -10.412 -42.755 1.00 74.00 155 ALA A C 1
ATOM 1181 O O . ALA A 1 155 ? 2.262 -9.354 -43.143 1.00 74.00 155 ALA A O 1
ATOM 1182 N N . ARG A 1 156 ? 2.017 -11.518 -42.585 1.00 71.19 156 ARG A N 1
ATOM 1183 C CA . ARG A 1 156 ? 0.560 -11.552 -42.794 1.00 71.19 156 ARG A CA 1
ATOM 1184 C C . ARG A 1 156 ? -0.186 -10.718 -41.759 1.00 71.19 156 ARG A C 1
ATOM 1186 O O . ARG A 1 156 ? -1.053 -9.937 -42.141 1.00 71.19 156 ARG A O 1
ATOM 1193 N N . LEU A 1 157 ? 0.184 -10.817 -40.482 1.00 67.50 157 LEU A N 1
ATOM 1194 C CA . LEU A 1 157 ? -0.370 -9.987 -39.409 1.00 67.50 157 LEU A CA 1
ATOM 1195 C C . LEU A 1 157 ? -0.099 -8.497 -39.656 1.00 67.50 157 LEU A C 1
ATOM 1197 O O . LEU A 1 157 ? -0.996 -7.672 -39.492 1.00 67.50 157 LEU A O 1
ATOM 1201 N N . ALA A 1 158 ? 1.105 -8.144 -40.111 1.00 71.69 158 ALA A N 1
ATOM 1202 C CA . ALA A 1 158 ? 1.454 -6.776 -40.487 1.00 71.69 158 ALA A CA 1
ATOM 1203 C C . ALA A 1 158 ? 0.652 -6.286 -41.707 1.00 71.69 158 ALA A C 1
ATOM 1205 O O . ALA A 1 158 ? 0.168 -5.157 -41.717 1.00 71.69 158 ALA A O 1
ATOM 1206 N N . GLN A 1 159 ? 0.454 -7.140 -42.715 1.00 71.69 159 GLN A N 1
ATOM 1207 C CA . GLN A 1 159 ? -0.326 -6.813 -43.910 1.00 71.69 159 GLN A CA 1
ATOM 1208 C C . GLN A 1 159 ? -1.823 -6.642 -43.607 1.00 71.69 159 GLN A C 1
ATOM 1210 O O . GLN A 1 159 ? -2.465 -5.754 -44.169 1.00 71.69 159 GLN A O 1
ATOM 1215 N N . LEU A 1 160 ? -2.374 -7.446 -42.693 1.00 64.38 160 LEU A N 1
ATOM 1216 C CA . LEU A 1 160 ? -3.742 -7.303 -42.189 1.00 64.38 160 LEU A CA 1
ATOM 1217 C C . LEU A 1 160 ? -3.919 -5.991 -41.419 1.00 64.38 160 LEU A C 1
ATOM 1219 O O . LEU A 1 160 ? -4.862 -5.257 -41.700 1.00 64.38 160 LEU A O 1
ATOM 1223 N N . LYS A 1 161 ? -2.964 -5.633 -40.549 1.00 58.84 161 LYS A N 1
ATOM 1224 C CA . LYS A 1 161 ? -2.940 -4.324 -39.870 1.00 58.84 161 LYS A CA 1
ATOM 1225 C C . LYS A 1 161 ? -2.879 -3.145 -40.849 1.00 58.84 161 LYS A C 1
ATOM 1227 O O . LYS A 1 161 ? -3.446 -2.098 -40.565 1.00 58.84 161 LYS A O 1
ATOM 1232 N N . ALA A 1 162 ? -2.230 -3.317 -42.000 1.00 59.09 162 ALA A N 1
ATOM 1233 C CA . ALA A 1 162 ? -2.126 -2.286 -43.033 1.00 59.09 162 ALA A CA 1
ATOM 1234 C C . ALA A 1 162 ? -3.355 -2.186 -43.966 1.00 59.09 162 ALA A C 1
ATOM 1236 O O . ALA A 1 162 ? -3.492 -1.186 -44.666 1.00 59.09 162 ALA A O 1
ATOM 1237 N N . SER A 1 163 ? -4.225 -3.207 -44.015 1.00 52.53 163 SER A N 1
ATOM 1238 C CA . SER A 1 163 ? -5.335 -3.301 -44.987 1.00 52.53 163 SER A CA 1
ATOM 1239 C C . SER A 1 163 ? -6.710 -2.913 -44.424 1.00 52.53 163 SER A C 1
ATOM 1241 O O . SER A 1 163 ? -7.655 -2.746 -45.196 1.00 52.53 163 SER A O 1
ATOM 1243 N N . THR A 1 164 ? -6.852 -2.762 -43.106 1.00 48.75 164 THR A N 1
ATOM 1244 C CA . THR A 1 164 ? -8.089 -2.275 -42.478 1.00 48.75 164 THR A CA 1
ATOM 1245 C C . THR A 1 164 ? -8.234 -0.763 -42.717 1.00 48.75 164 THR A C 1
ATOM 1247 O O . THR A 1 164 ? -7.286 -0.026 -42.431 1.00 48.75 164 THR A O 1
ATOM 1250 N N . PRO A 1 165 ? -9.384 -0.251 -43.216 1.00 40.28 165 PRO A N 1
ATOM 1251 C CA . PRO A 1 165 ? -9.630 1.185 -43.254 1.00 40.28 165 PRO A CA 1
ATOM 1252 C C . PRO A 1 165 ? -9.590 1.687 -41.818 1.00 40.28 165 PRO A C 1
ATOM 1254 O O . PRO A 1 165 ? -10.382 1.237 -40.991 1.00 40.28 165 PRO A O 1
ATOM 1257 N N . ALA A 1 166 ? -8.640 2.570 -41.528 1.00 36.00 166 ALA A N 1
ATOM 1258 C CA . ALA A 1 166 ? -8.424 3.078 -40.190 1.00 36.00 166 ALA A CA 1
ATOM 1259 C C . ALA A 1 166 ? -9.762 3.560 -39.587 1.00 36.00 166 ALA A C 1
ATOM 1261 O O . ALA A 1 166 ? -10.355 4.497 -40.139 1.00 36.00 166 ALA A O 1
ATOM 1262 N N . PRO A 1 167 ? -10.250 3.011 -38.452 1.00 36.41 167 PRO A N 1
ATOM 1263 C CA . PRO A 1 167 ? -10.920 3.900 -37.514 1.00 36.41 167 PRO A CA 1
ATOM 1264 C C . PRO A 1 167 ? -9.903 5.009 -37.278 1.00 36.41 167 PRO A C 1
ATOM 1266 O O . PRO A 1 167 ? -8.758 4.671 -36.983 1.00 36.41 167 PRO A O 1
ATOM 1269 N N . VAL A 1 168 ? -10.289 6.258 -37.586 1.00 35.88 168 VAL A N 1
ATOM 1270 C CA . VAL A 1 168 ? -9.486 7.493 -37.492 1.00 35.88 168 VAL A CA 1
ATOM 1271 C C . VAL A 1 168 ? -8.132 7.186 -36.889 1.00 35.88 168 VAL A C 1
ATOM 1273 O O . VAL A 1 168 ? -8.057 7.002 -35.676 1.00 35.88 168 VAL A O 1
ATOM 1276 N N . ALA A 1 169 ? -7.127 6.990 -37.751 1.00 34.47 169 ALA A N 1
ATOM 1277 C CA . ALA A 1 169 ? -5.797 6.642 -37.299 1.00 34.47 169 ALA A CA 1
ATOM 1278 C C . ALA A 1 169 ? -5.456 7.611 -36.168 1.00 34.47 169 ALA A C 1
ATOM 1280 O O . ALA A 1 169 ? -5.311 8.811 -36.404 1.00 34.47 169 ALA A O 1
ATOM 1281 N N . ALA A 1 170 ? -5.363 7.094 -34.941 1.00 37.16 170 ALA A N 1
ATOM 1282 C CA . ALA A 1 170 ? -4.368 7.647 -34.062 1.00 37.16 170 ALA A CA 1
ATOM 1283 C C . ALA A 1 170 ? -3.096 7.526 -34.896 1.00 37.16 170 ALA A C 1
ATOM 1285 O O . ALA A 1 170 ? -2.728 6.427 -35.328 1.00 37.16 170 ALA A O 1
ATOM 1286 N N . GLU A 1 171 ? -2.536 8.679 -35.251 1.00 30.41 171 GLU A N 1
ATOM 1287 C CA . GLU A 1 171 ? -1.178 8.802 -35.762 1.00 30.41 171 GLU A CA 1
ATOM 1288 C C . GLU A 1 171 ? -0.294 7.775 -35.037 1.00 30.41 171 GLU A C 1
ATOM 1290 O O . GLU A 1 171 ? -0.593 7.493 -33.871 1.00 30.41 171 GLU A O 1
ATOM 1295 N N . PRO A 1 172 ? 0.731 7.169 -35.680 1.00 37.34 172 PRO A N 1
ATOM 1296 C CA . PRO A 1 172 ? 1.673 6.303 -34.962 1.00 37.34 172 PRO A CA 1
ATOM 1297 C C . PRO A 1 172 ? 2.037 7.060 -33.705 1.00 37.34 172 PRO A C 1
ATOM 1299 O O . PRO A 1 172 ? 2.597 8.131 -33.909 1.00 37.34 172 PRO A O 1
ATOM 1302 N N . ALA A 1 173 ? 1.560 6.612 -32.522 1.00 38.91 173 ALA A N 1
ATOM 1303 C CA . ALA A 1 173 ? 1.355 7.512 -31.386 1.00 38.91 173 ALA A CA 1
ATOM 1304 C C . ALA A 1 173 ? 2.602 8.360 -31.314 1.00 38.91 173 ALA A C 1
ATOM 1306 O O . ALA A 1 173 ? 3.671 7.802 -31.052 1.00 38.91 173 ALA A O 1
ATOM 1307 N N . ALA A 1 174 ? 2.496 9.631 -31.734 1.00 45.50 174 ALA A N 1
ATOM 1308 C CA . ALA A 1 174 ? 3.607 10.541 -31.574 1.00 45.50 174 ALA A CA 1
ATOM 1309 C C . ALA A 1 174 ? 3.899 10.355 -30.099 1.00 45.50 174 ALA A C 1
ATOM 1311 O O . ALA A 1 174 ? 2.935 10.485 -29.334 1.00 45.50 174 ALA A O 1
ATOM 1312 N N . GLU A 1 175 ? 5.095 9.838 -29.750 1.00 54.16 175 GLU A N 1
ATOM 1313 C CA . GLU A 1 175 ? 5.439 9.541 -28.357 1.00 54.16 175 GLU A CA 1
ATOM 1314 C C . GLU A 1 175 ? 4.880 10.729 -27.599 1.00 54.16 175 GLU A C 1
ATOM 1316 O O . GLU A 1 175 ? 5.216 11.862 -27.959 1.00 54.16 175 GLU A O 1
ATOM 1321 N N . ASP A 1 176 ? 3.867 10.502 -26.749 1.00 70.94 176 ASP A N 1
ATOM 1322 C CA . ASP A 1 176 ? 3.084 11.611 -26.218 1.00 70.94 176 ASP A CA 1
ATOM 1323 C C . ASP A 1 176 ? 3.983 12.246 -25.172 1.00 70.94 176 ASP A C 1
ATOM 1325 O O . ASP A 1 176 ? 3.911 11.982 -23.974 1.00 70.94 176 ASP A O 1
ATOM 1329 N N . HIS A 1 177 ? 4.949 13.017 -25.659 1.00 78.19 177 HIS A N 1
ATOM 1330 C CA . HIS A 1 177 ? 5.998 13.598 -24.870 1.00 78.19 177 HIS A CA 1
ATOM 1331 C C . HIS A 1 177 ? 5.363 14.577 -23.900 1.00 78.19 177 HIS A C 1
ATOM 1333 O O . HIS A 1 177 ? 5.967 14.904 -22.890 1.00 78.19 177 HIS A O 1
ATOM 1339 N N . GLU A 1 178 ? 4.167 15.095 -24.194 1.00 78.06 178 GLU A N 1
ATOM 1340 C CA . GLU A 1 178 ? 3.395 15.874 -23.242 1.00 78.06 178 GLU A CA 1
ATOM 1341 C C . GLU A 1 178 ? 2.883 14.998 -22.094 1.00 78.06 178 GLU A C 1
ATOM 1343 O O . GLU A 1 178 ? 3.149 15.338 -20.941 1.00 78.06 178 GLU A O 1
ATOM 1348 N N . HIS A 1 179 ? 2.278 13.841 -22.369 1.00 83.81 179 HIS A N 1
ATOM 1349 C CA . HIS A 1 179 ? 1.925 12.863 -21.337 1.00 83.81 179 HIS A CA 1
ATOM 1350 C C . HIS A 1 179 ? 3.144 12.401 -20.527 1.00 83.81 179 HIS A C 1
ATOM 1352 O O . HIS A 1 179 ? 3.128 12.482 -19.300 1.00 83.81 179 HIS A O 1
ATOM 1358 N N . HIS A 1 180 ? 4.240 12.005 -21.178 1.00 83.75 180 HIS A N 1
ATOM 1359 C CA . HIS A 1 180 ? 5.475 11.597 -20.499 1.00 83.75 180 HIS A CA 1
ATOM 1360 C C . HIS A 1 180 ? 6.086 12.742 -19.677 1.00 83.75 180 HIS A C 1
ATOM 1362 O O . HIS A 1 180 ? 6.542 12.531 -18.555 1.00 83.75 180 HIS A O 1
ATOM 1368 N N . ARG A 1 181 ? 6.016 13.995 -20.153 1.00 83.38 181 ARG A N 1
ATOM 1369 C CA . ARG A 1 181 ? 6.405 15.174 -19.354 1.00 83.38 181 ARG A CA 1
ATOM 1370 C C . ARG A 1 181 ? 5.498 15.378 -18.144 1.00 83.38 181 ARG A C 1
ATOM 1372 O O . ARG A 1 181 ? 5.998 15.741 -17.079 1.00 83.38 181 ARG A O 1
ATOM 1379 N N . GLN A 1 182 ? 4.195 15.141 -18.275 1.00 84.38 182 GLN A N 1
ATOM 1380 C CA . GLN A 1 182 ? 3.257 15.210 -17.154 1.00 84.38 182 GLN A CA 1
ATOM 1381 C C . GLN A 1 182 ? 3.553 14.116 -16.120 1.00 84.38 182 GLN A C 1
ATOM 1383 O O . GLN A 1 182 ? 3.685 14.429 -14.935 1.00 84.38 182 GLN A O 1
ATOM 1388 N N . VAL A 1 183 ? 3.753 12.868 -16.551 1.00 84.94 183 VAL A N 1
ATOM 1389 C CA . VAL A 1 183 ? 4.134 11.752 -15.669 1.00 84.94 183 VAL A CA 1
ATOM 1390 C C . VAL A 1 183 ? 5.461 12.047 -14.968 1.00 84.94 183 VAL A C 1
ATOM 1392 O O . VAL A 1 183 ? 5.535 11.974 -13.739 1.00 84.94 183 VAL A O 1
ATOM 1395 N N . LEU A 1 184 ? 6.480 12.474 -15.718 1.00 87.12 184 LEU A N 1
ATOM 1396 C CA . LEU A 1 184 ? 7.781 12.880 -15.188 1.00 87.12 184 LEU A CA 1
ATOM 1397 C C . LEU A 1 184 ? 7.640 13.987 -14.134 1.00 87.12 184 LEU A C 1
ATOM 1399 O O . LEU A 1 184 ? 8.245 13.907 -13.067 1.00 87.12 184 LEU A O 1
ATOM 1403 N N . SER A 1 185 ? 6.807 15.001 -14.389 1.00 85.75 185 SER A N 1
ATOM 1404 C CA . SER A 1 185 ? 6.552 16.081 -13.427 1.00 85.75 185 SER A CA 1
ATOM 1405 C C . SER A 1 185 ? 5.934 15.564 -12.121 1.00 85.75 185 SER A C 1
ATOM 1407 O O . SER A 1 185 ? 6.353 15.973 -11.035 1.00 85.75 185 SER A O 1
ATOM 1409 N N . GLY A 1 186 ? 5.015 14.598 -12.211 1.00 85.94 186 GLY A N 1
ATOM 1410 C CA . GLY A 1 186 ? 4.398 13.952 -11.055 1.00 85.94 186 GLY A CA 1
ATOM 1411 C C . GLY A 1 186 ? 5.382 13.101 -10.246 1.00 85.94 186 GLY A C 1
ATOM 1412 O O . GLY A 1 186 ? 5.343 13.121 -9.015 1.00 85.94 186 GLY A O 1
ATOM 1413 N N . LEU A 1 187 ? 6.303 12.399 -10.915 1.00 87.44 187 LEU A N 1
ATOM 1414 C CA . LEU A 1 187 ? 7.356 11.610 -10.261 1.00 87.44 187 LEU A CA 1
ATOM 1415 C C . LEU A 1 187 ? 8.439 12.487 -9.615 1.00 87.44 187 LEU A C 1
ATOM 1417 O O . LEU A 1 187 ? 9.023 12.103 -8.602 1.00 87.44 187 LEU A O 1
ATOM 1421 N N . LEU A 1 188 ? 8.698 13.663 -10.187 1.00 87.06 188 LEU A N 1
ATOM 1422 C CA . LEU A 1 188 ? 9.656 14.653 -9.687 1.00 87.06 188 LEU A CA 1
ATOM 1423 C C . LEU A 1 188 ? 9.079 15.590 -8.616 1.00 87.06 188 LEU A C 1
ATOM 1425 O O . LEU A 1 188 ? 9.775 16.519 -8.193 1.00 87.06 188 LEU A O 1
ATOM 1429 N N . THR A 1 189 ? 7.822 15.383 -8.218 1.00 87.56 189 THR A N 1
ATOM 1430 C CA . THR A 1 189 ? 7.204 16.102 -7.103 1.00 87.56 189 THR A CA 1
ATOM 1431 C C . THR A 1 189 ? 7.832 15.628 -5.792 1.00 87.56 189 THR A C 1
ATOM 1433 O O . THR A 1 189 ? 8.035 14.425 -5.598 1.00 87.56 189 THR A O 1
ATOM 1436 N N . ASP A 1 190 ? 8.160 16.576 -4.914 1.00 85.19 190 ASP A N 1
ATOM 1437 C CA . ASP A 1 190 ? 8.737 16.279 -3.605 1.00 85.19 190 ASP A CA 1
ATOM 1438 C C . ASP A 1 190 ? 7.740 15.492 -2.731 1.00 85.19 190 ASP A C 1
ATOM 1440 O O . ASP A 1 190 ? 6.523 15.686 -2.855 1.00 85.19 190 ASP A O 1
ATOM 1444 N N . PRO A 1 191 ? 8.225 14.607 -1.837 1.00 86.25 191 PRO A N 1
ATOM 1445 C CA . PRO A 1 191 ? 7.379 13.994 -0.820 1.00 86.25 191 PRO A CA 1
ATOM 1446 C C . PRO A 1 191 ? 6.642 15.055 0.003 1.00 86.25 191 PRO A C 1
ATOM 1448 O O . PRO A 1 191 ? 7.198 16.109 0.309 1.00 86.25 191 PRO A O 1
ATOM 1451 N N . VAL A 1 192 ? 5.404 14.767 0.400 1.00 90.25 192 VAL A N 1
ATOM 1452 C CA . VAL A 1 192 ? 4.618 15.688 1.226 1.00 90.25 192 VAL A CA 1
ATOM 1453 C C . VAL A 1 192 ? 5.216 15.752 2.634 1.00 90.25 192 VAL A C 1
ATOM 1455 O O . VAL A 1 192 ? 5.466 14.721 3.270 1.00 90.25 192 VAL A O 1
ATOM 1458 N N . ASP A 1 193 ? 5.424 16.972 3.130 1.00 88.94 193 ASP A N 1
ATOM 1459 C CA . ASP A 1 193 ? 5.946 17.228 4.473 1.00 88.94 193 ASP A CA 1
ATOM 1460 C C . ASP A 1 193 ? 5.030 16.680 5.576 1.00 88.94 193 ASP A C 1
ATOM 1462 O O . ASP A 1 193 ? 3.826 16.483 5.399 1.00 88.94 193 ASP A O 1
ATOM 1466 N N . ASP A 1 194 ? 5.604 16.453 6.757 1.00 89.25 194 ASP A N 1
ATOM 1467 C CA . ASP A 1 194 ? 4.821 16.113 7.945 1.00 89.25 194 ASP A CA 1
ATOM 1468 C C . ASP A 1 194 ? 3.807 17.229 8.286 1.00 89.25 194 ASP A C 1
ATOM 1470 O O . ASP A 1 194 ? 4.034 18.401 7.975 1.00 89.25 194 ASP A O 1
ATOM 1474 N N . PRO A 1 195 ? 2.663 16.885 8.908 1.00 92.44 195 PRO A N 1
ATOM 1475 C CA . PRO A 1 195 ? 1.631 17.858 9.242 1.00 92.44 195 PRO A CA 1
ATOM 1476 C C . PRO A 1 195 ? 2.181 18.939 10.174 1.00 92.44 195 PRO A C 1
ATOM 1478 O O . PRO A 1 195 ? 2.905 18.648 11.130 1.00 92.44 195 PRO A O 1
ATOM 1481 N N . ASN A 1 196 ? 1.819 20.188 9.885 1.00 94.44 196 ASN A N 1
ATOM 1482 C CA . ASN A 1 196 ? 2.226 21.345 10.677 1.00 94.44 196 ASN A CA 1
ATOM 1483 C C . ASN A 1 196 ? 1.501 21.386 12.040 1.00 94.44 196 ASN A C 1
ATOM 1485 O O . ASN A 1 196 ? 0.602 20.589 12.313 1.00 94.44 196 ASN A O 1
ATOM 1489 N N . GLU A 1 197 ? 1.888 22.320 12.913 1.00 94.38 197 GLU A N 1
ATOM 1490 C CA . GLU A 1 197 ? 1.321 22.423 14.268 1.00 94.38 197 GLU A CA 1
ATOM 1491 C C . GLU A 1 197 ? -0.204 22.630 14.265 1.00 94.38 197 GLU A C 1
ATOM 1493 O O . GLU A 1 197 ? -0.908 21.983 15.039 1.00 94.38 197 GLU A O 1
ATOM 1498 N N . GLU A 1 198 ? -0.729 23.456 13.357 1.00 95.12 198 GLU A N 1
ATOM 1499 C CA . GLU A 1 198 ? -2.169 23.725 13.246 1.00 95.12 198 GLU A CA 1
ATOM 1500 C C . GLU A 1 198 ? -2.957 22.472 12.829 1.00 95.12 198 GLU A C 1
ATOM 1502 O O . GLU A 1 198 ? -3.970 22.132 13.445 1.00 95.12 198 GLU A O 1
ATOM 1507 N N . GLU A 1 199 ? -2.467 21.732 11.831 1.00 94.06 199 GLU A N 1
ATOM 1508 C CA . GLU A 1 199 ? -3.052 20.464 11.386 1.00 94.06 199 GLU A CA 1
ATOM 1509 C C . GLU A 1 199 ? -3.005 19.405 12.493 1.00 94.06 199 GLU A C 1
ATOM 1511 O O . GLU A 1 199 ? -3.970 18.662 12.693 1.00 94.06 199 GLU A O 1
ATOM 1516 N N . VAL A 1 200 ? -1.903 19.345 13.249 1.00 94.75 200 VAL A N 1
ATOM 1517 C CA . VAL A 1 200 ? -1.757 18.449 14.403 1.00 94.75 200 VAL A CA 1
ATOM 1518 C C . VAL A 1 200 ? -2.808 18.771 15.467 1.00 94.75 200 VAL A C 1
ATOM 1520 O O . VAL A 1 200 ? -3.473 17.857 15.966 1.00 94.75 200 VAL A O 1
ATOM 1523 N N . GLU A 1 201 ? -2.982 20.046 15.820 1.00 95.50 201 GLU A N 1
ATOM 1524 C CA . GLU A 1 201 ? -3.984 20.478 16.797 1.00 95.50 201 GLU A CA 1
ATOM 1525 C C . GLU A 1 201 ? -5.406 20.174 16.323 1.00 95.50 201 GLU A C 1
ATOM 1527 O O . GLU A 1 201 ? -6.196 19.591 17.077 1.00 95.50 201 GLU A O 1
ATOM 1532 N N . GLN A 1 202 ? -5.721 20.495 15.066 1.00 95.00 202 GLN A N 1
ATOM 1533 C CA . GLN A 1 202 ? -7.021 20.210 14.466 1.00 95.00 202 GLN A CA 1
ATOM 1534 C C . GLN A 1 202 ? -7.319 18.708 14.496 1.00 95.00 202 GLN A C 1
ATOM 1536 O O . GLN A 1 202 ? -8.385 18.296 14.964 1.00 95.00 202 GLN A O 1
ATOM 1541 N N . ARG A 1 203 ? -6.354 17.873 14.091 1.00 94.44 203 ARG A N 1
ATOM 1542 C CA . ARG A 1 203 ? -6.491 16.414 14.115 1.00 94.44 203 ARG A CA 1
ATOM 1543 C C . ARG A 1 203 ? -6.715 15.889 15.528 1.00 94.44 203 ARG A C 1
ATOM 1545 O O . ARG A 1 203 ? -7.567 15.028 15.741 1.00 94.44 203 ARG A O 1
ATOM 1552 N N . GLN A 1 204 ? -5.979 16.389 16.519 1.00 94.94 204 GLN A N 1
ATOM 1553 C CA . GLN A 1 204 ? -6.162 15.974 17.912 1.00 94.94 204 GLN A CA 1
ATOM 1554 C C . GLN A 1 204 ? -7.548 16.347 18.449 1.00 94.94 204 GLN A C 1
ATOM 1556 O O . GLN A 1 204 ? -8.154 15.552 19.175 1.00 94.94 204 GLN A O 1
ATOM 1561 N N . GLN A 1 205 ? -8.061 17.529 18.101 1.00 95.38 205 GLN A N 1
ATOM 1562 C CA . GLN A 1 205 ? -9.402 17.964 18.492 1.00 95.38 205 GLN A CA 1
ATOM 1563 C C . GLN A 1 205 ? -10.486 17.109 17.831 1.00 95.38 205 GLN A C 1
ATOM 1565 O O . GLN A 1 205 ? -11.361 16.603 18.537 1.00 95.38 205 GLN A O 1
ATOM 1570 N N . GLU A 1 206 ? -10.386 16.882 16.519 1.00 94.94 206 GLU A N 1
ATOM 1571 C CA . GLU A 1 206 ? -11.297 16.024 15.753 1.00 94.94 206 GLU A CA 1
ATOM 1572 C C . GLU A 1 206 ? -11.347 14.613 16.354 1.00 94.94 206 GLU A C 1
ATOM 1574 O O . GLU A 1 206 ? -12.410 14.114 16.724 1.00 94.94 206 GLU A O 1
ATOM 1579 N N . GLN A 1 207 ? -10.180 14.001 16.569 1.00 94.56 207 GLN A N 1
ATOM 1580 C CA . GLN A 1 207 ? -10.082 12.649 17.115 1.00 94.56 207 GLN A CA 1
ATOM 1581 C C . GLN A 1 207 ? -10.549 12.565 18.569 1.00 94.56 207 GLN A C 1
ATOM 1583 O O . GLN A 1 207 ? -11.084 11.540 18.996 1.00 94.56 207 GLN A O 1
ATOM 1588 N N . LYS A 1 208 ? -10.391 13.631 19.359 1.00 94.38 208 LYS A N 1
ATOM 1589 C CA . LYS A 1 208 ? -10.927 13.692 20.724 1.00 94.38 208 LYS A CA 1
ATOM 1590 C C . LYS A 1 208 ? -12.453 13.784 20.728 1.00 94.38 208 LYS A C 1
ATOM 1592 O O . LYS A 1 208 ? -13.070 13.135 21.576 1.00 94.38 208 LYS A O 1
ATOM 1597 N N . ALA A 1 209 ? -13.036 14.566 19.819 1.00 95.44 209 ALA A N 1
ATOM 1598 C CA . ALA A 1 209 ? -14.482 14.685 19.655 1.00 95.44 209 ALA A CA 1
ATOM 1599 C C . ALA A 1 209 ? -15.086 13.350 19.198 1.00 95.44 209 ALA A C 1
ATOM 1601 O O . ALA A 1 209 ? -15.929 12.796 19.903 1.00 95.44 209 ALA A O 1
ATOM 1602 N N . GLU A 1 210 ? -14.546 12.761 18.127 1.00 93.69 210 GLU A N 1
ATOM 1603 C CA . GLU A 1 210 ? -14.989 11.463 17.609 1.00 93.69 210 GLU A CA 1
ATOM 1604 C C . GLU A 1 210 ? -14.894 10.361 18.676 1.00 93.69 210 GLU A C 1
ATOM 1606 O O . GLU A 1 210 ? -15.815 9.559 18.841 1.00 93.69 210 GLU A O 1
ATOM 1611 N N . ARG A 1 211 ? -13.820 10.353 19.478 1.00 92.75 211 ARG A N 1
ATOM 1612 C CA . ARG A 1 211 ? -13.669 9.392 20.581 1.00 92.75 211 ARG A CA 1
ATOM 1613 C C . ARG A 1 211 ? -14.751 9.568 21.636 1.00 92.75 211 ARG A C 1
ATOM 1615 O O . ARG A 1 211 ? -15.223 8.587 22.207 1.00 92.75 211 ARG A O 1
ATOM 1622 N N . GLY A 1 212 ? -15.097 10.818 21.944 1.00 92.12 212 GLY A N 1
ATOM 1623 C CA . GLY A 1 212 ? -16.162 11.156 22.882 1.00 92.12 212 GLY A CA 1
ATOM 1624 C C . GLY A 1 212 ? -17.516 10.635 22.410 1.00 92.12 212 GLY A C 1
ATOM 1625 O O . GLY A 1 212 ? -18.227 10.000 23.193 1.00 92.12 212 GLY A O 1
ATOM 1626 N N . ASP A 1 213 ? -17.823 10.836 21.130 1.00 92.94 213 ASP A N 1
ATOM 1627 C CA . ASP A 1 213 ? -19.070 10.389 20.512 1.00 92.94 213 ASP A CA 1
ATOM 1628 C C . ASP A 1 213 ? -19.157 8.865 20.455 1.00 92.94 213 ASP A C 1
ATOM 1630 O O . ASP A 1 213 ? -20.130 8.286 20.938 1.00 92.94 213 ASP A O 1
ATOM 1634 N N . LEU A 1 214 ? -18.100 8.194 19.987 1.00 92.62 214 LEU A N 1
ATOM 1635 C CA . LEU A 1 214 ? -18.021 6.734 19.989 1.00 92.62 214 LEU A CA 1
ATOM 1636 C C . LEU A 1 214 ? -18.172 6.163 21.396 1.00 92.62 214 LEU A C 1
ATOM 1638 O O . LEU A 1 214 ? -18.964 5.249 21.607 1.00 92.62 214 LEU A O 1
ATOM 1642 N N . ARG A 1 215 ? -17.479 6.728 22.392 1.00 91.69 215 ARG A N 1
ATOM 1643 C CA . ARG A 1 215 ? -17.610 6.276 23.782 1.00 91.69 215 ARG A CA 1
ATOM 1644 C C . ARG A 1 215 ? -19.042 6.434 24.290 1.00 91.69 215 ARG A C 1
ATOM 1646 O O . ARG A 1 215 ? -19.524 5.559 25.005 1.00 91.69 215 ARG A O 1
ATOM 1653 N N . LYS A 1 216 ? -19.728 7.524 23.937 1.00 90.25 216 LYS A N 1
ATOM 1654 C CA . LYS A 1 216 ? -21.127 7.755 24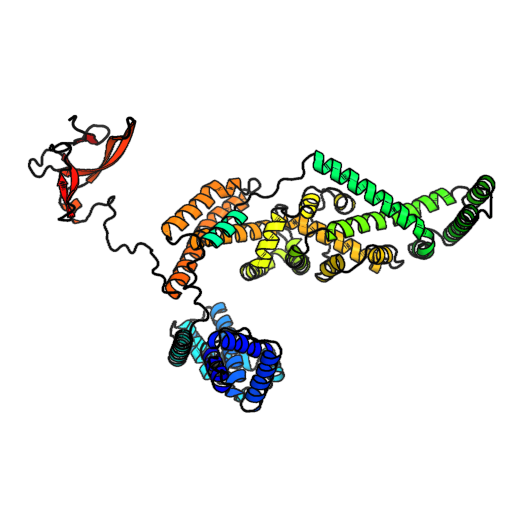.319 1.00 90.25 216 LYS A CA 1
ATOM 1655 C C . LYS A 1 216 ? -22.060 6.728 23.675 1.00 90.25 216 LYS A C 1
ATOM 1657 O O . LYS A 1 216 ? -22.890 6.167 24.388 1.00 90.25 216 LYS A O 1
ATOM 1662 N N . THR A 1 217 ? -21.900 6.456 22.380 1.00 90.25 217 THR A N 1
ATOM 1663 C CA . THR A 1 217 ? -22.675 5.434 21.656 1.00 90.25 217 THR A CA 1
ATOM 1664 C C . THR A 1 217 ? -22.452 4.051 22.262 1.00 90.25 217 THR A C 1
ATOM 1666 O O . THR A 1 217 ? -23.402 3.398 22.681 1.00 90.25 217 THR A O 1
ATOM 1669 N N . GLN A 1 218 ? -21.191 3.657 22.439 1.00 89.38 218 GLN A N 1
ATOM 1670 C CA . GLN A 1 218 ? -20.825 2.346 22.976 1.00 89.38 218 GLN A CA 1
ATOM 1671 C C . GLN A 1 218 ? -21.250 2.165 24.444 1.00 89.38 218 GLN A C 1
ATOM 1673 O O . GLN A 1 218 ? -21.606 1.067 24.865 1.00 89.38 218 GLN A O 1
ATOM 1678 N N . MET A 1 219 ? -21.280 3.243 25.236 1.00 86.12 219 MET A N 1
ATOM 1679 C CA . MET A 1 219 ? -21.850 3.213 26.588 1.00 86.12 219 MET A CA 1
ATOM 1680 C C . MET A 1 219 ? -23.374 3.011 26.568 1.00 86.12 219 MET A C 1
ATOM 1682 O O . MET A 1 219 ? -23.916 2.369 27.466 1.00 86.12 219 MET A O 1
ATOM 1686 N N . GLY A 1 220 ? -24.075 3.533 25.556 1.00 85.38 220 GLY A N 1
ATOM 1687 C CA . GLY A 1 220 ? -25.502 3.270 25.347 1.00 85.38 220 GLY A CA 1
ATOM 1688 C C . GLY A 1 220 ? -25.796 1.796 25.050 1.00 85.38 220 GLY A C 1
ATOM 1689 O O . GLY A 1 220 ? -26.806 1.265 25.502 1.00 85.38 220 GLY A O 1
ATOM 1690 N N . GLU A 1 221 ? -24.871 1.117 24.375 1.00 86.81 221 GLU A N 1
ATOM 1691 C CA . GLU A 1 221 ? -24.945 -0.311 24.033 1.00 86.81 221 GLU A CA 1
ATOM 1692 C C . GLU A 1 221 ? -24.379 -1.227 25.126 1.00 86.81 221 GLU A C 1
ATOM 1694 O O . GLU A 1 221 ? -24.374 -2.451 24.982 1.00 86.81 221 GLU A O 1
ATOM 1699 N N . LEU A 1 222 ? -23.933 -0.659 26.254 1.00 86.31 222 LEU A N 1
ATOM 1700 C CA . LEU A 1 222 ? -23.255 -1.400 27.314 1.00 86.31 222 LEU A CA 1
ATOM 1701 C C . LEU A 1 222 ? -24.046 -2.635 27.745 1.00 86.31 222 LEU A C 1
ATOM 1703 O O . LEU A 1 222 ? -23.475 -3.716 27.856 1.00 86.31 222 LEU A O 1
ATOM 1707 N N . VAL A 1 223 ? -25.355 -2.475 27.966 1.00 85.81 223 VAL A N 1
ATOM 1708 C CA . VAL A 1 223 ? -26.230 -3.548 28.457 1.00 85.81 223 VAL A CA 1
ATOM 1709 C C . VAL A 1 223 ? -26.382 -4.684 27.457 1.00 85.81 223 VAL A C 1
ATOM 1711 O O . VAL A 1 223 ? -26.419 -5.838 27.882 1.00 85.81 223 VAL A O 1
ATOM 1714 N N . ALA A 1 224 ? -26.411 -4.379 26.158 1.00 86.94 224 ALA A N 1
ATOM 1715 C CA . ALA A 1 224 ? -26.467 -5.392 25.108 1.00 86.94 224 ALA A CA 1
ATOM 1716 C C . ALA A 1 224 ? -25.200 -6.267 25.098 1.00 86.94 224 ALA A C 1
ATOM 1718 O O . ALA A 1 224 ? -25.279 -7.461 24.828 1.00 86.94 224 ALA A O 1
ATOM 1719 N N . ASN A 1 225 ? -24.054 -5.697 25.490 1.00 88.88 225 ASN A N 1
ATOM 1720 C CA . ASN A 1 225 ? -22.752 -6.368 25.495 1.00 88.88 225 ASN A CA 1
ATOM 1721 C C . ASN A 1 225 ? -22.312 -6.900 26.878 1.00 88.88 225 ASN A C 1
ATOM 1723 O O . ASN A 1 225 ? -21.224 -7.468 26.995 1.00 88.88 225 ASN A O 1
ATOM 1727 N N . ILE A 1 226 ? -23.138 -6.768 27.931 1.00 90.00 226 ILE A N 1
ATOM 1728 C CA . ILE A 1 226 ? -22.791 -7.173 29.312 1.00 90.00 226 ILE A CA 1
ATOM 1729 C C . ILE A 1 226 ? -22.309 -8.624 29.390 1.00 90.00 226 ILE A C 1
ATOM 1731 O O . ILE A 1 226 ? -21.298 -8.901 30.038 1.00 90.00 226 ILE A O 1
ATOM 1735 N N . ASP A 1 227 ? -23.004 -9.544 28.721 1.00 90.44 227 ASP A N 1
ATOM 1736 C CA . ASP A 1 227 ? -22.663 -10.969 28.762 1.00 90.44 227 ASP A CA 1
ATOM 1737 C C . ASP A 1 227 ? -21.298 -11.259 28.136 1.00 90.44 227 ASP A C 1
ATOM 1739 O O . ASP A 1 227 ? -20.575 -12.148 28.590 1.00 90.44 227 ASP A O 1
ATOM 1743 N N . ASN A 1 228 ? -20.891 -10.470 27.143 1.00 90.31 228 ASN A N 1
ATOM 1744 C CA . ASN A 1 228 ? -19.560 -10.593 26.571 1.00 90.31 228 ASN A CA 1
ATOM 1745 C C . ASN A 1 228 ? -18.494 -10.117 27.562 1.00 90.31 228 ASN A C 1
ATOM 1747 O O . ASN A 1 228 ? -17.484 -10.796 27.732 1.00 90.31 228 ASN A O 1
ATOM 1751 N N . TYR A 1 229 ? -18.719 -9.026 28.301 1.00 88.69 229 TYR A N 1
ATOM 1752 C CA . TYR A 1 229 ? -17.773 -8.590 29.337 1.00 88.69 229 TYR A CA 1
ATOM 1753 C C . TYR A 1 229 ? -17.616 -9.608 30.475 1.00 88.69 229 TYR A C 1
ATOM 1755 O O . TYR A 1 229 ? -16.510 -9.751 31.006 1.00 88.69 229 TYR A O 1
ATOM 1763 N N . VAL A 1 230 ? -18.680 -10.347 30.809 1.00 90.50 230 VAL A N 1
ATOM 1764 C CA . VAL A 1 230 ? -18.613 -11.485 31.742 1.00 90.50 230 VAL A CA 1
ATOM 1765 C C . VAL A 1 230 ? -17.756 -12.609 31.164 1.00 90.50 230 VAL A C 1
ATOM 1767 O O . VAL A 1 230 ? -16.799 -13.033 31.810 1.00 90.50 230 VAL A O 1
ATOM 1770 N N . LYS A 1 231 ? -18.028 -13.049 29.926 1.00 88.88 231 LYS A N 1
ATOM 1771 C CA . LYS A 1 231 ? -17.234 -14.092 29.240 1.00 88.88 231 LYS A CA 1
ATOM 1772 C C . LYS A 1 231 ? -15.749 -13.740 29.155 1.00 88.88 231 LYS A C 1
ATOM 1774 O O . LYS A 1 231 ? -14.887 -14.607 29.253 1.00 88.88 231 LYS A O 1
ATOM 1779 N N . LEU A 1 232 ? -15.447 -12.455 29.001 1.00 84.50 232 LEU A N 1
ATOM 1780 C CA . LEU A 1 232 ? -14.089 -11.925 28.943 1.00 84.50 232 LEU A CA 1
ATOM 1781 C C . LEU A 1 232 ? -13.408 -11.811 30.314 1.00 84.50 232 LEU A C 1
ATOM 1783 O O . LEU A 1 232 ? -12.246 -11.402 30.371 1.00 84.50 232 LEU A O 1
ATOM 1787 N N . GLY A 1 233 ? -14.116 -12.117 31.404 1.00 86.69 233 GLY A N 1
ATOM 1788 C CA . GLY A 1 233 ? -13.625 -11.994 32.774 1.00 86.69 233 GLY A CA 1
ATOM 1789 C C . GLY A 1 233 ? -13.379 -10.548 33.208 1.00 86.69 233 GLY A C 1
ATOM 1790 O O . GLY A 1 233 ? -12.606 -10.311 34.133 1.00 86.69 233 GLY A O 1
ATOM 1791 N N . ARG A 1 234 ? -13.984 -9.565 32.526 1.00 87.62 234 ARG A N 1
ATOM 1792 C CA . ARG A 1 234 ? -13.829 -8.134 32.848 1.00 87.62 234 ARG A CA 1
ATOM 1793 C C . ARG A 1 234 ? -14.726 -7.705 33.999 1.00 87.62 234 ARG A C 1
ATOM 1795 O O . ARG A 1 234 ? -14.356 -6.808 34.752 1.00 87.62 234 ARG A O 1
ATOM 1802 N N . ILE A 1 235 ? -15.876 -8.357 34.131 1.00 90.19 235 ILE A N 1
ATOM 1803 C CA . ILE A 1 235 ? -16.824 -8.208 35.236 1.00 90.19 235 ILE A CA 1
ATOM 1804 C C . ILE A 1 235 ? -17.340 -9.589 35.649 1.00 90.19 235 ILE A C 1
ATOM 1806 O O . ILE A 1 235 ? -17.292 -10.533 34.862 1.00 90.19 235 ILE A O 1
ATOM 1810 N N . THR A 1 236 ? -17.824 -9.716 36.882 1.00 90.81 236 THR A N 1
ATOM 1811 C CA . THR A 1 236 ? -18.460 -10.954 37.361 1.00 90.81 236 THR A CA 1
ATOM 1812 C C . THR A 1 236 ? -19.931 -11.033 36.931 1.00 90.81 236 THR A C 1
ATOM 1814 O O . THR A 1 236 ? -20.529 -10.020 36.565 1.00 90.81 236 THR A O 1
ATOM 1817 N N . GLU A 1 237 ? -20.550 -12.216 37.008 1.00 91.56 237 GLU A N 1
ATOM 1818 C CA . GLU A 1 237 ? -22.001 -12.368 36.784 1.00 91.56 237 GLU A CA 1
ATOM 1819 C C . GLU A 1 237 ? -22.829 -11.520 37.766 1.00 91.56 237 GLU A C 1
ATOM 1821 O O . GLU A 1 237 ? -23.809 -10.883 37.378 1.00 91.56 237 GLU A O 1
ATOM 1826 N N . GLU A 1 238 ? -22.393 -11.432 39.026 1.00 89.62 238 GLU A N 1
ATOM 1827 C CA . GLU A 1 238 ? -23.038 -10.599 40.047 1.00 89.62 238 GLU A CA 1
ATOM 1828 C C . GLU A 1 238 ? -22.968 -9.105 39.682 1.00 89.62 238 GLU A C 1
ATOM 1830 O O . GLU A 1 238 ? -23.943 -8.358 39.813 1.00 89.62 238 GLU A O 1
ATOM 1835 N N . ASP A 1 239 ? -21.813 -8.663 39.189 1.00 88.81 239 ASP A N 1
ATOM 1836 C CA . ASP A 1 239 ? -21.599 -7.294 38.731 1.00 88.81 239 ASP A CA 1
ATOM 1837 C C . ASP A 1 239 ? -22.440 -6.971 37.483 1.00 88.81 239 ASP A C 1
ATOM 1839 O O . ASP A 1 239 ? -23.034 -5.892 37.386 1.00 88.81 239 ASP A O 1
ATOM 1843 N N . ALA A 1 240 ? -22.563 -7.926 36.559 1.00 89.56 240 ALA A N 1
ATOM 1844 C CA . ALA A 1 240 ? -23.437 -7.835 35.393 1.00 89.56 240 ALA A CA 1
ATOM 1845 C C . ALA A 1 240 ? -24.916 -7.691 35.783 1.00 89.56 240 ALA A C 1
ATOM 1847 O O . ALA A 1 240 ? -25.633 -6.854 35.227 1.00 89.56 240 ALA A O 1
ATOM 1848 N N . GLU A 1 241 ? -25.392 -8.445 36.776 1.00 89.75 241 GLU A N 1
ATOM 1849 C CA . GLU A 1 241 ? -26.746 -8.266 37.303 1.00 89.75 241 GLU A CA 1
ATOM 1850 C C . GLU A 1 241 ? -26.963 -6.885 37.928 1.00 89.75 241 GLU A C 1
ATOM 1852 O O . GLU A 1 241 ? -28.018 -6.275 37.719 1.00 89.75 241 GLU A O 1
ATOM 1857 N N . LYS A 1 242 ? -25.985 -6.376 38.689 1.00 89.00 242 LYS A N 1
ATOM 1858 C CA . LYS A 1 242 ? -26.047 -5.024 39.269 1.00 89.00 242 LYS A CA 1
ATOM 1859 C C . LYS A 1 242 ? -26.128 -3.960 38.178 1.00 89.00 242 LYS A C 1
ATOM 1861 O O . LYS A 1 242 ? -26.951 -3.054 38.292 1.00 89.00 242 LYS A O 1
ATOM 1866 N N . LEU A 1 243 ? -25.361 -4.102 37.095 1.00 87.69 243 LEU A N 1
ATOM 1867 C CA . LEU A 1 243 ? -25.440 -3.217 35.929 1.00 87.69 243 LEU A CA 1
ATOM 1868 C C . LEU A 1 243 ? -26.815 -3.260 35.250 1.00 87.69 243 LEU A C 1
ATOM 1870 O O . LEU A 1 243 ? -27.397 -2.207 34.994 1.00 87.69 243 LEU A O 1
ATOM 1874 N N . ARG A 1 244 ? -27.389 -4.450 35.024 1.00 90.31 244 ARG A N 1
ATOM 1875 C CA . ARG A 1 244 ? -28.750 -4.581 34.465 1.00 90.31 244 ARG A CA 1
ATOM 1876 C C . ARG A 1 244 ? -29.802 -3.928 35.363 1.00 90.31 244 ARG A C 1
ATOM 1878 O O . ARG A 1 244 ? -30.700 -3.247 34.871 1.00 90.31 244 ARG A O 1
ATOM 1885 N N . LYS A 1 245 ? -29.699 -4.115 36.684 1.00 89.88 245 LYS A N 1
ATOM 1886 C CA . LYS A 1 245 ? -30.595 -3.486 37.670 1.00 89.88 245 LYS A CA 1
ATOM 1887 C C . LYS A 1 245 ? -30.450 -1.962 37.657 1.00 89.88 245 LYS A C 1
ATOM 1889 O O . LYS A 1 245 ? -31.465 -1.273 37.654 1.00 89.88 245 LYS A O 1
ATOM 1894 N N . ALA A 1 246 ? -29.224 -1.442 37.598 1.00 87.69 246 ALA A N 1
ATOM 1895 C CA . ALA A 1 246 ? -28.964 -0.008 37.488 1.00 87.69 246 ALA A CA 1
ATOM 1896 C C . ALA A 1 246 ? -29.551 0.582 36.193 1.00 87.69 246 ALA A C 1
ATOM 1898 O O . ALA A 1 246 ? -30.228 1.605 36.253 1.00 87.69 246 ALA A O 1
ATOM 1899 N N . HIS A 1 247 ? -29.399 -0.106 35.058 1.00 88.31 247 HIS A N 1
ATOM 1900 C CA . HIS A 1 247 ? -29.974 0.333 33.785 1.00 88.31 247 HIS A CA 1
ATOM 1901 C C . HIS A 1 247 ? -31.503 0.400 33.812 1.00 88.31 247 HIS A C 1
ATOM 1903 O O . HIS A 1 247 ? -32.076 1.394 33.382 1.00 88.31 247 HIS A O 1
ATOM 1909 N N . ARG A 1 248 ? -32.180 -0.607 34.384 1.00 89.31 248 ARG A N 1
ATOM 1910 C CA . ARG A 1 248 ? -33.649 -0.584 34.544 1.00 89.31 248 ARG A CA 1
ATOM 1911 C C . ARG A 1 248 ? -34.125 0.610 35.374 1.00 89.31 248 ARG A C 1
ATOM 1913 O O . ARG A 1 248 ? -35.205 1.140 35.131 1.00 89.31 248 ARG A O 1
ATOM 1920 N N . VAL A 1 249 ? -33.335 1.029 36.365 1.00 88.06 249 VAL A N 1
ATOM 1921 C CA . VAL A 1 249 ? -33.622 2.236 37.151 1.00 88.06 249 VAL A CA 1
ATOM 1922 C C . VAL A 1 249 ? -33.460 3.484 36.284 1.00 88.06 249 VAL A C 1
ATOM 1924 O O . VAL A 1 249 ? -34.332 4.348 36.321 1.00 88.06 249 VAL A O 1
ATOM 1927 N N . ASP A 1 250 ? -32.399 3.570 35.479 1.00 86.94 250 ASP A N 1
ATOM 1928 C CA . ASP A 1 250 ? -32.186 4.693 34.559 1.00 86.94 250 ASP A CA 1
ATOM 1929 C C . ASP A 1 250 ? -33.287 4.775 33.475 1.00 86.94 250 ASP A C 1
ATOM 1931 O O . ASP A 1 250 ? -33.766 5.871 33.177 1.00 86.94 250 ASP A O 1
ATOM 1935 N N . GLU A 1 251 ? -33.762 3.642 32.945 1.00 88.50 251 GLU A N 1
ATOM 1936 C CA . GLU A 1 251 ? -34.933 3.572 32.053 1.00 88.50 251 GLU A CA 1
ATOM 1937 C C . GLU A 1 251 ? -36.211 4.041 32.755 1.00 88.50 251 GLU A C 1
ATOM 1939 O O . GLU A 1 251 ? -36.942 4.867 32.218 1.00 88.50 251 GLU A O 1
ATOM 1944 N N . ALA A 1 252 ? -36.460 3.597 33.989 1.00 87.88 252 ALA A N 1
ATOM 1945 C CA . ALA A 1 252 ? -37.633 4.019 34.750 1.00 87.88 252 ALA A CA 1
ATOM 1946 C C . ALA A 1 252 ? -37.627 5.525 35.082 1.00 87.88 252 ALA A C 1
ATOM 1948 O O . ALA A 1 252 ? -38.694 6.137 35.154 1.00 87.88 252 ALA A O 1
ATOM 1949 N N . ILE A 1 253 ? -36.449 6.135 35.264 1.00 89.19 253 ILE A N 1
ATOM 1950 C CA . ILE A 1 253 ? -36.310 7.596 35.388 1.00 89.19 253 ILE A CA 1
ATOM 1951 C C . ILE A 1 253 ? -36.630 8.274 34.052 1.00 89.19 253 ILE A C 1
ATOM 1953 O O . ILE A 1 253 ? -37.356 9.268 34.029 1.00 89.19 253 ILE A O 1
ATOM 1957 N N . ARG A 1 254 ? -36.096 7.750 32.940 1.00 89.44 254 ARG A N 1
ATOM 1958 C CA . ARG A 1 254 ? -36.299 8.306 31.592 1.00 89.44 254 ARG A CA 1
ATOM 1959 C C . ARG A 1 254 ? -37.766 8.253 31.161 1.00 89.44 254 ARG A C 1
ATOM 1961 O O . ARG A 1 254 ? -38.268 9.234 30.626 1.00 89.44 254 ARG A O 1
ATOM 1968 N N . ASP A 1 255 ? -38.451 7.159 31.476 1.00 90.69 255 ASP A N 1
ATOM 1969 C CA . ASP A 1 255 ? -39.881 6.951 31.225 1.00 90.69 255 ASP A CA 1
ATOM 1970 C C . ASP A 1 255 ? -40.788 7.778 32.158 1.00 90.69 255 ASP A C 1
ATOM 1972 O O . ASP A 1 255 ? -42.013 7.690 32.074 1.00 90.69 255 ASP A O 1
ATOM 1976 N N . GLY A 1 256 ? -40.220 8.524 33.114 1.00 89.00 256 GLY A N 1
ATOM 1977 C CA . GLY A 1 256 ? -40.975 9.290 34.109 1.00 89.00 256 GLY A CA 1
ATOM 1978 C C . GLY A 1 256 ? -41.687 8.437 35.169 1.00 89.00 256 GLY A C 1
ATOM 1979 O O . GLY A 1 256 ? -42.441 8.973 35.978 1.00 89.00 256 GLY A O 1
ATOM 1980 N N . LYS A 1 257 ? -41.440 7.120 35.209 1.00 90.69 257 LYS A N 1
ATOM 1981 C CA . LYS A 1 257 ? -42.019 6.184 36.194 1.00 90.69 257 LYS A CA 1
ATOM 1982 C C . LYS A 1 257 ? -41.439 6.385 37.597 1.00 90.69 257 LYS A C 1
ATOM 1984 O O . LYS A 1 257 ? -42.081 6.040 38.588 1.00 90.69 257 LYS A O 1
ATOM 1989 N N . VAL A 1 258 ? -40.223 6.924 37.691 1.00 88.31 258 VAL A N 1
ATOM 1990 C CA . VAL A 1 258 ? -39.526 7.206 38.950 1.00 88.31 258 VAL A CA 1
ATOM 1991 C C . VAL A 1 258 ? -38.943 8.617 38.907 1.00 88.31 258 VAL A C 1
ATOM 1993 O O . VAL A 1 258 ? -38.298 9.009 37.941 1.00 88.31 258 VAL A O 1
ATOM 1996 N N . ASP A 1 259 ? -39.130 9.379 39.985 1.00 91.56 259 ASP A N 1
ATOM 1997 C CA . ASP A 1 259 ? -38.484 10.685 40.155 1.00 91.56 259 ASP A CA 1
ATOM 1998 C C . ASP A 1 259 ? -36.944 10.565 40.127 1.00 91.56 259 ASP A C 1
ATOM 2000 O O . ASP A 1 259 ? -36.361 9.620 40.661 1.00 91.56 259 ASP A O 1
ATOM 2004 N N . LYS A 1 260 ? -36.268 11.574 39.566 1.00 87.69 260 LYS A N 1
ATOM 2005 C CA . LYS A 1 260 ? -34.807 11.630 39.431 1.00 87.69 260 LYS A CA 1
ATOM 2006 C C . LYS A 1 260 ? -34.073 11.495 40.772 1.00 87.69 260 LYS A C 1
ATOM 2008 O O . LYS A 1 260 ? -33.035 10.830 40.823 1.00 87.69 260 LYS A O 1
ATOM 2013 N N . GLN A 1 261 ? -34.575 12.091 41.860 1.00 87.88 261 GLN A N 1
ATOM 2014 C CA . GLN A 1 261 ? -33.925 11.970 43.174 1.00 87.88 261 GLN A CA 1
ATOM 2015 C C . GLN A 1 261 ? -34.070 10.559 43.756 1.00 87.88 261 GLN A C 1
ATOM 2017 O O . GLN A 1 261 ? -33.082 9.977 44.215 1.00 87.88 261 GLN A O 1
ATOM 2022 N N . LYS A 1 262 ? -35.277 9.986 43.720 1.00 86.38 262 LYS A N 1
ATOM 2023 C CA . LYS A 1 262 ? -35.550 8.611 44.166 1.00 86.38 262 LYS A CA 1
ATOM 2024 C C . LYS A 1 262 ? -34.782 7.588 43.331 1.00 86.38 262 LYS A C 1
ATOM 2026 O O . LYS A 1 262 ? -34.131 6.717 43.901 1.00 86.38 262 LYS A O 1
ATOM 2031 N N . GLY A 1 263 ? -34.783 7.731 42.010 1.00 86.19 263 GLY A N 1
ATOM 2032 C CA . GLY A 1 263 ? -34.052 6.855 41.100 1.00 86.19 263 GLY A CA 1
ATOM 2033 C C . GLY A 1 263 ? -32.539 6.889 41.337 1.00 86.19 263 GLY A C 1
ATOM 2034 O O . GLY A 1 263 ? -31.911 5.839 41.435 1.00 86.19 263 GLY A O 1
ATOM 2035 N N . SER A 1 264 ? -31.957 8.073 41.565 1.00 85.75 264 SER A N 1
ATOM 2036 C CA . SER A 1 264 ? -30.532 8.202 41.913 1.00 85.75 264 SER A CA 1
ATOM 2037 C C . SER A 1 264 ? -30.175 7.481 43.223 1.00 85.75 264 SER A C 1
ATOM 2039 O O . SER A 1 264 ? -29.154 6.796 43.291 1.00 85.75 264 SER A O 1
ATOM 2041 N N . LYS A 1 265 ? -31.037 7.556 44.251 1.00 88.19 265 LYS A N 1
ATOM 2042 C CA . LYS A 1 265 ? -30.847 6.812 45.512 1.00 88.19 265 LYS A CA 1
ATOM 2043 C C . LYS A 1 265 ? -30.877 5.297 45.295 1.00 88.19 265 LYS A C 1
ATOM 2045 O O . LYS A 1 265 ? -30.004 4.602 45.809 1.00 88.19 265 LYS A O 1
ATOM 2050 N N . ILE A 1 266 ? -31.836 4.798 44.511 1.00 85.31 266 ILE A N 1
ATOM 2051 C CA . ILE A 1 266 ? -31.946 3.366 44.188 1.00 85.31 266 ILE A CA 1
ATOM 2052 C C . ILE A 1 266 ? -30.703 2.909 43.417 1.00 85.31 266 ILE A C 1
ATOM 2054 O O . ILE A 1 266 ? -30.072 1.927 43.798 1.00 85.31 266 ILE A O 1
ATOM 2058 N N . ARG A 1 267 ? -30.283 3.658 42.393 1.00 84.81 267 ARG A N 1
ATOM 2059 C CA . ARG A 1 267 ? -29.084 3.345 41.606 1.00 84.81 267 ARG A CA 1
ATOM 2060 C C . ARG A 1 267 ? -27.820 3.296 42.466 1.00 84.81 267 ARG A C 1
ATOM 2062 O O . ARG A 1 267 ? -27.047 2.350 42.356 1.00 84.81 267 ARG A O 1
ATOM 2069 N N . ASN A 1 268 ? -27.625 4.276 43.349 1.00 84.44 268 ASN A N 1
ATOM 2070 C CA . ASN A 1 268 ? -26.472 4.306 44.254 1.00 84.44 268 ASN A CA 1
ATOM 2071 C C . ASN A 1 268 ? -26.497 3.157 45.277 1.00 84.44 268 ASN A C 1
ATOM 2073 O O . ASN A 1 268 ? -25.439 2.706 45.701 1.00 84.44 268 ASN A O 1
ATOM 2077 N N . SER A 1 269 ? -27.681 2.661 45.650 1.00 85.06 269 SER A N 1
ATOM 2078 C CA . SER A 1 269 ? -27.817 1.462 46.484 1.00 85.06 269 SER A CA 1
ATOM 2079 C C . SER A 1 269 ? -27.483 0.173 45.726 1.00 85.06 269 SER A C 1
ATOM 2081 O O . SER A 1 269 ? -26.977 -0.764 46.333 1.00 85.06 269 SER A O 1
ATOM 2083 N N . VAL A 1 270 ? -27.777 0.106 44.422 1.00 83.25 270 VAL A N 1
ATOM 2084 C CA . VAL A 1 270 ? -27.450 -1.046 43.561 1.00 83.25 270 VAL A CA 1
ATOM 2085 C C . VAL A 1 270 ? -25.947 -1.099 43.258 1.00 83.25 270 VAL A C 1
ATOM 2087 O O . VAL A 1 270 ? -25.344 -2.169 43.298 1.00 83.25 270 VAL A O 1
ATOM 2090 N N . LEU A 1 271 ? -25.333 0.058 42.997 1.00 80.81 271 LEU A N 1
ATOM 2091 C CA . LEU A 1 271 ? -23.898 0.227 42.739 1.00 80.81 271 LEU A CA 1
ATOM 2092 C C . LEU A 1 271 ? -23.168 0.748 43.990 1.00 80.81 271 LEU A C 1
ATOM 2094 O O . LEU A 1 271 ? -22.497 1.780 43.945 1.00 80.81 271 LEU A O 1
ATOM 2098 N N . ALA A 1 272 ? -23.338 0.062 45.122 1.00 78.31 272 ALA A N 1
ATOM 2099 C CA . ALA A 1 272 ? -22.739 0.454 46.397 1.00 78.31 272 ALA A CA 1
ATOM 2100 C C . ALA A 1 272 ? -21.327 -0.133 46.608 1.00 78.31 272 ALA A C 1
ATOM 2102 O O . ALA A 1 272 ? -20.994 -1.215 46.117 1.00 78.31 272 ALA A O 1
ATOM 2103 N N . GLY A 1 273 ? -20.509 0.569 47.401 1.00 77.69 273 GLY A N 1
ATOM 2104 C CA . GLY A 1 273 ? -19.185 0.112 47.840 1.00 77.69 273 GLY A CA 1
ATOM 2105 C C . GLY A 1 273 ? -18.169 -0.054 46.703 1.00 77.69 273 GLY A C 1
ATOM 2106 O O . GLY A 1 273 ? -18.229 0.634 45.688 1.00 77.69 273 GLY A O 1
ATOM 2107 N N . THR A 1 274 ? -17.245 -1.005 46.859 1.00 79.94 274 THR A N 1
ATOM 2108 C CA . THR A 1 274 ? -16.157 -1.284 45.897 1.00 79.94 274 THR A CA 1
ATOM 2109 C C . THR A 1 274 ? -16.632 -1.938 44.592 1.00 79.94 274 THR A C 1
ATOM 2111 O O . THR A 1 274 ? -15.849 -2.094 43.656 1.00 79.94 274 THR A O 1
ATOM 2114 N N . ALA A 1 275 ? -17.906 -2.338 44.495 1.00 75.88 275 ALA A N 1
ATOM 2115 C CA . ALA A 1 275 ? -18.472 -2.908 43.273 1.00 75.88 275 ALA A CA 1
ATOM 2116 C C . ALA A 1 275 ? -18.521 -1.876 42.139 1.00 75.88 275 ALA A C 1
ATOM 2118 O O . ALA A 1 275 ? -18.191 -2.211 41.006 1.00 75.88 275 ALA A O 1
ATOM 2119 N N . ARG A 1 276 ? -18.850 -0.615 42.451 1.00 81.94 276 ARG A N 1
ATOM 2120 C CA . ARG A 1 276 ? -18.892 0.468 41.462 1.00 81.94 276 ARG A CA 1
ATOM 2121 C C . ARG A 1 276 ? -17.535 0.685 40.804 1.00 81.94 276 ARG A C 1
ATOM 2123 O O . ARG A 1 276 ? -17.456 0.656 39.584 1.00 81.94 276 ARG A O 1
ATOM 2130 N N . ASP A 1 277 ? -16.484 0.826 41.606 1.00 83.62 277 ASP A N 1
ATOM 2131 C CA . ASP A 1 277 ? -15.139 1.107 41.097 1.00 83.62 277 ASP A CA 1
ATOM 2132 C C . ASP A 1 277 ? -14.588 -0.066 40.273 1.00 83.62 277 ASP A C 1
ATOM 2134 O O . ASP A 1 277 ? -13.959 0.138 39.234 1.00 83.62 277 ASP A O 1
ATOM 2138 N N . ARG A 1 278 ? -14.859 -1.310 40.699 1.00 82.75 278 ARG A N 1
ATOM 2139 C CA . ARG A 1 278 ? -14.462 -2.516 39.952 1.00 82.75 278 ARG A CA 1
ATOM 2140 C C . ARG A 1 278 ? -15.178 -2.618 38.609 1.00 82.75 278 ARG A C 1
ATOM 2142 O O . ARG A 1 278 ? -14.519 -2.841 37.595 1.00 82.75 278 ARG A O 1
ATOM 2149 N N . ILE A 1 279 ? -16.497 -2.424 38.605 1.00 80.94 279 ILE A N 1
ATOM 2150 C CA . ILE A 1 279 ? -17.318 -2.427 37.391 1.00 80.94 279 ILE A CA 1
ATOM 2151 C C . ILE A 1 279 ? -16.862 -1.325 36.442 1.00 80.94 279 ILE A C 1
ATOM 2153 O O . ILE A 1 279 ? -16.613 -1.593 35.270 1.00 80.94 279 ILE A O 1
ATOM 2157 N N . GLU A 1 280 ? -16.720 -0.101 36.951 1.00 83.69 280 GLU A N 1
ATOM 2158 C CA . GLU A 1 280 ? -16.315 1.052 36.157 1.00 83.69 280 GLU A CA 1
ATOM 2159 C C . GLU A 1 280 ? -14.951 0.811 35.517 1.00 83.69 280 GLU A C 1
ATOM 2161 O O . GLU A 1 280 ? -14.807 1.011 34.316 1.00 83.69 280 GLU A O 1
ATOM 2166 N N . LYS A 1 281 ? -13.973 0.299 36.271 1.00 86.19 281 LYS A N 1
ATOM 2167 C CA . LYS A 1 281 ? -12.651 -0.024 35.730 1.00 86.19 281 LYS A CA 1
ATOM 2168 C C . LYS A 1 281 ? -12.713 -1.112 34.651 1.00 86.19 281 LYS A C 1
ATOM 2170 O O . LYS A 1 281 ? -12.194 -0.901 33.557 1.00 86.19 281 LYS A O 1
ATOM 2175 N N . GLY A 1 282 ? -13.354 -2.247 34.937 1.00 83.06 282 GLY A N 1
ATOM 2176 C CA . GLY A 1 282 ? -13.399 -3.395 34.023 1.00 83.06 282 GLY A CA 1
ATOM 2177 C C . GLY A 1 282 ? -14.141 -3.100 32.718 1.00 83.06 282 GLY A C 1
ATOM 2178 O O . GLY A 1 282 ? -13.664 -3.449 31.637 1.00 83.06 282 GLY A O 1
ATOM 2179 N N . VAL A 1 283 ? -15.274 -2.400 32.814 1.00 85.38 283 VAL A N 1
ATOM 2180 C CA . VAL A 1 283 ? -16.063 -1.963 31.657 1.00 85.38 283 VAL A CA 1
ATOM 2181 C C . VAL A 1 283 ? -15.330 -0.888 30.866 1.00 85.38 283 VAL A C 1
ATOM 2183 O O . VAL A 1 283 ? -15.239 -0.991 29.647 1.00 85.38 283 VAL A O 1
ATOM 2186 N N . LYS A 1 284 ? -14.782 0.134 31.535 1.00 86.88 284 LYS A N 1
ATOM 2187 C CA . LYS A 1 284 ? -14.107 1.251 30.865 1.00 86.88 284 LYS A CA 1
ATOM 2188 C C . LYS A 1 284 ? -12.907 0.787 30.053 1.00 86.88 284 LYS A C 1
ATOM 2190 O O . LYS A 1 284 ? -12.752 1.242 28.930 1.00 86.88 284 LYS A O 1
ATOM 2195 N N . GLU A 1 285 ? -12.091 -0.127 30.574 1.00 85.38 285 GLU A N 1
ATOM 2196 C CA . GLU A 1 285 ? -10.950 -0.675 29.827 1.00 85.38 285 GLU A CA 1
ATOM 2197 C C . GLU A 1 285 ? -11.390 -1.409 28.549 1.00 85.38 285 GLU A C 1
ATOM 2199 O O . GLU A 1 285 ? -10.776 -1.238 27.496 1.00 85.38 285 GLU A O 1
ATOM 2204 N N . ALA A 1 286 ? -12.453 -2.216 28.624 1.00 85.50 286 ALA A N 1
ATOM 2205 C CA . ALA A 1 286 ? -12.968 -2.954 27.471 1.00 85.50 286 ALA A CA 1
ATOM 2206 C C . ALA A 1 286 ? -13.637 -2.028 26.441 1.00 85.50 286 ALA A C 1
ATOM 2208 O O . ALA A 1 286 ? -13.422 -2.175 25.239 1.00 85.50 286 ALA A O 1
ATOM 2209 N N . LEU A 1 287 ? -14.390 -1.040 26.923 1.00 89.56 287 LEU A N 1
ATOM 2210 C CA . LEU A 1 287 ? -15.017 -0.012 26.103 1.00 89.56 287 LEU A CA 1
ATOM 2211 C C . LEU A 1 287 ? -13.966 0.850 25.393 1.00 89.56 287 LEU A C 1
ATOM 2213 O O . LEU A 1 287 ? -14.062 1.069 24.192 1.00 89.56 287 LEU A O 1
ATOM 2217 N N . ASP A 1 288 ? -12.947 1.310 26.120 1.00 89.88 288 ASP A N 1
ATOM 2218 C CA . ASP A 1 288 ? -11.875 2.140 25.570 1.00 89.88 288 ASP A CA 1
ATOM 2219 C C . ASP A 1 288 ? -11.069 1.383 24.518 1.00 89.88 288 ASP A C 1
ATOM 2221 O O . ASP A 1 288 ? -10.713 1.965 23.496 1.00 89.88 288 ASP A O 1
ATOM 2225 N N . TYR A 1 289 ? -10.838 0.083 24.727 1.00 90.44 289 TYR A N 1
ATOM 2226 C CA . TYR A 1 289 ? -10.258 -0.786 23.708 1.00 90.44 289 TYR A CA 1
ATOM 2227 C C . TYR A 1 289 ? -11.099 -0.764 22.425 1.00 90.44 289 TYR A C 1
ATOM 2229 O O . TYR A 1 289 ? -10.579 -0.395 21.374 1.00 90.44 289 TYR A O 1
ATOM 2237 N N . ALA A 1 290 ? -12.393 -1.092 22.501 1.00 92.12 290 ALA A N 1
ATOM 2238 C CA . ALA A 1 290 ? -13.261 -1.119 21.323 1.00 92.12 290 ALA A CA 1
ATOM 2239 C C . ALA A 1 290 ? -13.319 0.251 20.628 1.00 92.12 290 ALA A C 1
ATOM 2241 O O . ALA A 1 290 ? -13.098 0.340 19.424 1.00 92.12 290 ALA A O 1
ATOM 2242 N N . VAL A 1 291 ? -13.513 1.329 21.392 1.00 94.31 291 VAL A N 1
ATOM 2243 C CA . VAL A 1 291 ? -13.586 2.701 20.872 1.00 94.31 291 VAL A CA 1
ATOM 2244 C C . VAL A 1 291 ? -12.314 3.087 20.118 1.00 94.31 291 VAL A C 1
ATOM 2246 O O . VAL A 1 291 ? -12.407 3.627 19.019 1.00 94.31 291 VAL A O 1
ATOM 2249 N N . VAL A 1 292 ? -11.128 2.803 20.667 1.00 94.75 292 VAL A N 1
ATOM 2250 C CA . VAL A 1 292 ? -9.858 3.136 20.005 1.00 94.75 292 VAL A CA 1
ATOM 2251 C C . VAL A 1 292 ? -9.722 2.402 18.669 1.00 94.75 292 VAL A C 1
ATOM 2253 O O . VAL A 1 292 ? -9.381 3.033 17.672 1.00 94.75 292 VAL A O 1
ATOM 2256 N N . TYR A 1 293 ? -10.016 1.101 18.616 1.00 95.88 293 TYR A N 1
ATOM 2257 C CA . TYR A 1 293 ? -9.925 0.346 17.361 1.00 95.88 293 TYR A CA 1
ATOM 2258 C C . TYR A 1 293 ? -11.020 0.728 16.361 1.00 95.88 293 TYR A C 1
ATOM 2260 O O . TYR A 1 293 ? -10.747 0.758 15.168 1.00 95.88 293 TYR A O 1
ATOM 2268 N N . MET A 1 294 ? -12.217 1.109 16.811 1.00 95.56 294 MET A N 1
ATOM 2269 C CA . MET A 1 294 ? -13.239 1.675 15.923 1.00 95.56 294 MET A CA 1
ATOM 2270 C C . MET A 1 294 ? -12.779 2.987 15.280 1.00 95.56 294 MET A C 1
ATOM 2272 O O . MET A 1 294 ? -13.004 3.188 14.089 1.00 95.56 294 MET A O 1
ATOM 2276 N N . GLN A 1 295 ? -12.110 3.868 16.037 1.00 95.38 295 GLN A N 1
ATOM 2277 C CA . GLN A 1 295 ? -11.524 5.087 15.469 1.00 95.38 295 GLN A CA 1
ATOM 2278 C C . GLN A 1 295 ? -10.468 4.759 14.421 1.00 95.38 295 GLN A C 1
ATOM 2280 O O . GLN A 1 295 ? -10.506 5.311 13.329 1.00 95.38 295 GLN A O 1
ATOM 2285 N N . VAL A 1 296 ? -9.553 3.834 14.728 1.00 96.69 296 VAL A N 1
ATOM 2286 C CA . VAL A 1 296 ? -8.528 3.403 13.766 1.00 96.69 296 VAL A CA 1
ATOM 2287 C C . VAL A 1 296 ? -9.165 2.815 12.514 1.00 96.69 296 VAL A C 1
ATOM 2289 O O . VAL A 1 296 ? -8.746 3.170 11.420 1.00 96.69 296 VAL A O 1
ATOM 2292 N N . PHE A 1 297 ? -10.176 1.957 12.652 1.00 96.50 297 PHE A N 1
ATOM 2293 C CA . PHE A 1 297 ? -10.880 1.370 11.514 1.00 96.50 297 PHE A CA 1
ATOM 2294 C C . PHE A 1 297 ? -11.474 2.449 10.607 1.00 96.50 297 PHE A C 1
ATOM 2296 O O . PHE A 1 297 ? -11.233 2.443 9.404 1.00 96.50 297 PHE A O 1
ATOM 2303 N N . ARG A 1 298 ? -12.174 3.428 11.195 1.00 95.12 298 ARG A N 1
ATOM 2304 C CA . ARG A 1 298 ? -12.729 4.564 10.449 1.00 95.12 298 ARG A CA 1
ATOM 2305 C C . ARG A 1 298 ? -11.645 5.399 9.780 1.00 95.12 298 ARG A C 1
ATOM 2307 O O . ARG A 1 298 ? -11.819 5.769 8.629 1.00 95.12 298 ARG A O 1
ATOM 2314 N N . SER A 1 299 ? -10.547 5.697 10.474 1.00 96.06 299 SER A N 1
ATOM 2315 C CA . SER A 1 299 ? -9.443 6.479 9.911 1.00 96.06 299 SER A CA 1
ATOM 2316 C C . SER A 1 299 ? -8.716 5.739 8.786 1.00 96.06 299 SER A C 1
ATOM 2318 O O . SER A 1 299 ? -8.462 6.341 7.753 1.00 96.06 299 SER A O 1
ATOM 2320 N N . LEU A 1 300 ? -8.459 4.433 8.918 1.00 97.00 300 LEU A N 1
ATOM 2321 C CA . LEU A 1 300 ? -7.899 3.625 7.827 1.00 97.00 300 LEU A CA 1
ATOM 2322 C C . LEU A 1 300 ? -8.849 3.565 6.624 1.00 97.00 300 LEU A C 1
ATOM 2324 O O . LEU A 1 300 ? -8.392 3.640 5.489 1.00 97.00 300 LEU A O 1
ATOM 2328 N N . GLY A 1 301 ? -10.162 3.496 6.861 1.00 95.94 301 GLY A N 1
ATOM 2329 C CA . GLY A 1 301 ? -11.176 3.554 5.806 1.00 95.94 301 GLY A CA 1
ATOM 2330 C C . GLY A 1 301 ? -11.282 4.911 5.096 1.00 95.94 301 GLY A C 1
ATOM 2331 O O . GLY A 1 301 ? -11.929 4.990 4.059 1.00 95.94 301 GLY A O 1
ATOM 2332 N N . ARG A 1 302 ? -10.647 5.976 5.611 1.00 96.00 302 ARG A N 1
ATOM 2333 C CA . ARG A 1 302 ? -10.566 7.286 4.934 1.00 96.00 302 ARG A CA 1
ATOM 2334 C C . ARG A 1 302 ? -9.413 7.382 3.931 1.00 96.00 302 ARG A C 1
ATOM 2336 O O . ARG A 1 302 ? -9.395 8.352 3.180 1.00 96.00 302 ARG A O 1
ATOM 2343 N N . ILE A 1 303 ? -8.478 6.423 3.914 1.00 97.56 303 ILE A N 1
ATOM 2344 C CA . ILE A 1 303 ? -7.470 6.335 2.845 1.00 97.56 303 ILE A CA 1
ATOM 2345 C C . ILE A 1 303 ? -8.213 6.171 1.520 1.00 97.56 303 ILE A C 1
ATOM 2347 O O . ILE A 1 303 ? -9.100 5.314 1.434 1.00 97.56 303 ILE A O 1
ATOM 2351 N N . GLU A 1 304 ? -7.855 6.973 0.515 1.00 96.94 304 GLU A N 1
ATOM 2352 C CA . GLU A 1 304 ? -8.572 7.008 -0.763 1.00 96.94 304 GLU A CA 1
ATOM 2353 C C . GLU A 1 304 ? -8.664 5.616 -1.417 1.00 96.94 304 GLU A C 1
ATOM 2355 O O . GLU A 1 304 ? -7.675 4.885 -1.492 1.00 96.94 304 GLU A O 1
ATOM 2360 N N . ASP A 1 305 ? -9.834 5.270 -1.961 1.00 96.50 305 ASP A N 1
ATOM 2361 C CA . ASP A 1 305 ? -10.115 3.941 -2.533 1.00 96.50 305 ASP A CA 1
ATOM 2362 C C . ASP A 1 305 ? -9.173 3.563 -3.691 1.00 96.50 305 ASP A C 1
ATOM 2364 O O . ASP A 1 305 ? -8.886 2.388 -3.916 1.00 96.50 305 ASP A O 1
ATOM 2368 N N . ARG A 1 306 ? -8.614 4.554 -4.404 1.00 96.69 306 ARG A N 1
ATOM 2369 C CA . ARG A 1 306 ? -7.615 4.311 -5.461 1.00 96.69 306 ARG A CA 1
ATOM 2370 C C . ARG A 1 306 ? -6.358 3.602 -4.952 1.00 96.69 306 ARG A C 1
ATOM 2372 O O . ARG A 1 306 ? -5.657 2.993 -5.751 1.00 96.69 306 ARG A O 1
ATOM 2379 N N . PHE A 1 307 ? -6.065 3.672 -3.652 1.00 97.94 307 PHE A N 1
ATOM 2380 C CA . PHE A 1 307 ? -4.912 3.012 -3.042 1.00 97.94 307 PHE A CA 1
ATOM 2381 C C . PHE A 1 307 ? -5.174 1.554 -2.654 1.00 97.94 307 PHE A C 1
ATOM 2383 O O . PHE A 1 307 ? -4.242 0.880 -2.217 1.00 97.94 307 PHE A O 1
ATOM 2390 N N . ASP 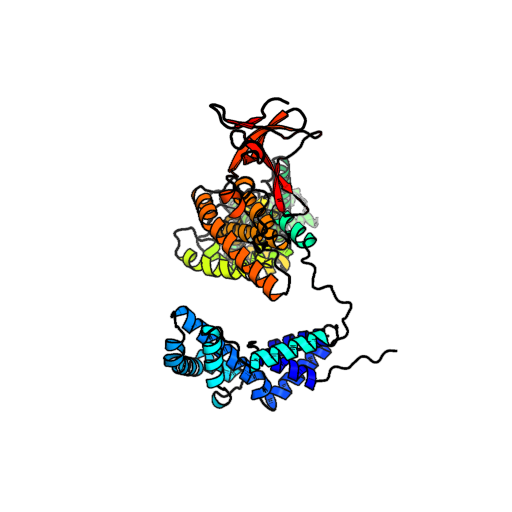A 1 308 ? -6.387 1.029 -2.842 1.00 97.25 308 ASP A N 1
ATOM 2391 C CA . ASP A 1 308 ? -6.727 -0.354 -2.492 1.00 97.25 308 ASP A CA 1
ATOM 2392 C C . ASP A 1 308 ? -5.780 -1.401 -3.104 1.00 97.25 308 ASP A C 1
ATOM 2394 O O . ASP A 1 308 ? -5.361 -2.293 -2.360 1.00 97.25 308 ASP A O 1
ATOM 2398 N N . PRO A 1 309 ? -5.359 -1.308 -4.385 1.00 97.31 309 PRO A N 1
ATOM 2399 C CA . PRO A 1 309 ? -4.366 -2.227 -4.944 1.00 97.31 309 PRO A CA 1
ATOM 2400 C C . PRO A 1 309 ? -3.037 -2.198 -4.179 1.00 97.31 309 PRO A C 1
ATOM 2402 O O . PRO A 1 309 ? -2.504 -3.248 -3.822 1.00 97.31 309 PRO A O 1
ATOM 2405 N N . ALA A 1 310 ? -2.540 -1.007 -3.830 1.00 97.56 310 ALA A N 1
ATOM 2406 C CA . ALA A 1 310 ? -1.309 -0.852 -3.057 1.00 97.56 310 ALA A CA 1
ATOM 2407 C C . ALA A 1 310 ? -1.456 -1.373 -1.617 1.00 97.56 310 ALA A C 1
ATOM 2409 O O . ALA A 1 310 ? -0.556 -2.036 -1.104 1.00 97.56 310 ALA A O 1
ATOM 2410 N N . LEU A 1 311 ? -2.597 -1.138 -0.961 1.00 98.06 311 LEU A N 1
ATOM 2411 C CA . LEU A 1 311 ? -2.870 -1.674 0.376 1.00 98.06 311 LEU A CA 1
ATOM 2412 C C . LEU A 1 311 ? -2.939 -3.208 0.368 1.00 98.06 311 LEU A C 1
ATOM 2414 O O . LEU A 1 311 ? -2.381 -3.853 1.260 1.00 98.06 311 LEU A O 1
ATOM 2418 N N . LYS A 1 312 ? -3.581 -3.800 -0.645 1.00 97.69 312 LYS A N 1
ATOM 2419 C CA . LYS A 1 312 ? -3.638 -5.258 -0.831 1.00 97.69 312 LYS A CA 1
ATOM 2420 C C . LYS A 1 312 ? -2.250 -5.829 -1.090 1.00 97.69 312 LYS A C 1
ATOM 2422 O O . LYS A 1 312 ? -1.857 -6.775 -0.414 1.00 97.69 312 LYS A O 1
ATOM 2427 N N . PHE A 1 313 ? -1.464 -5.174 -1.942 1.00 97.12 313 PHE A N 1
ATOM 2428 C CA . PHE A 1 313 ? -0.071 -5.537 -2.180 1.00 97.12 313 PHE A CA 1
ATOM 2429 C C . PHE A 1 313 ? 0.755 -5.554 -0.886 1.00 97.12 313 PHE A C 1
ATOM 2431 O O . PHE A 1 313 ? 1.487 -6.514 -0.634 1.00 97.12 313 PHE A O 1
ATOM 2438 N N . LEU A 1 314 ? 0.628 -4.523 -0.039 1.00 97.19 314 LEU A N 1
ATOM 2439 C CA . LEU A 1 314 ? 1.310 -4.486 1.258 1.00 97.19 314 LEU A CA 1
ATOM 2440 C C . LEU A 1 314 ? 0.859 -5.639 2.158 1.00 97.19 314 LEU A C 1
ATOM 2442 O O . LEU A 1 314 ? 1.697 -6.242 2.826 1.00 97.19 314 LEU A O 1
ATOM 2446 N N . ALA A 1 315 ? -0.438 -5.954 2.186 1.00 96.44 315 ALA A N 1
ATOM 2447 C CA . ALA A 1 315 ? -0.970 -7.038 3.003 1.00 96.44 315 ALA A CA 1
ATOM 2448 C C . ALA A 1 315 ? -0.459 -8.415 2.551 1.00 96.44 315 ALA A C 1
ATOM 2450 O O . ALA A 1 315 ? 0.039 -9.180 3.380 1.00 96.44 315 ALA A O 1
ATOM 2451 N N . ASP A 1 316 ? -0.510 -8.701 1.250 1.00 95.56 316 ASP A N 1
ATOM 2452 C CA . ASP A 1 316 ? -0.088 -9.983 0.675 1.00 95.56 316 ASP A CA 1
ATOM 2453 C C . ASP A 1 316 ? 1.421 -10.212 0.830 1.00 95.56 316 ASP A C 1
ATOM 2455 O O . ASP A 1 316 ? 1.873 -11.328 1.097 1.00 95.56 316 ASP A O 1
ATOM 2459 N N . ASN A 1 317 ? 2.203 -9.132 0.772 1.00 94.94 317 ASN A N 1
ATOM 2460 C CA . ASN A 1 317 ? 3.655 -9.157 0.941 1.00 94.94 317 ASN A CA 1
ATOM 2461 C C . ASN A 1 317 ? 4.111 -8.774 2.357 1.00 94.94 317 ASN A C 1
ATOM 2463 O O . ASN A 1 317 ? 5.299 -8.528 2.591 1.00 94.94 317 ASN A O 1
ATOM 2467 N N . GLY A 1 318 ? 3.191 -8.743 3.328 1.00 94.00 318 GLY A N 1
ATOM 2468 C CA . GLY A 1 318 ? 3.421 -8.129 4.635 1.00 94.00 318 GLY A CA 1
ATOM 2469 C C . GLY A 1 318 ? 4.614 -8.702 5.401 1.00 94.00 318 GLY A C 1
ATOM 2470 O O . GLY A 1 318 ? 5.273 -7.967 6.130 1.00 94.00 318 GLY A O 1
ATOM 2471 N N . LEU A 1 319 ? 4.943 -9.988 5.214 1.00 92.88 319 LEU A N 1
ATOM 2472 C CA . LEU A 1 319 ? 6.126 -10.606 5.829 1.00 92.88 319 LEU A CA 1
ATOM 2473 C C . LEU A 1 319 ? 7.433 -9.965 5.354 1.00 92.88 319 LEU A C 1
ATOM 2475 O O . LEU A 1 319 ? 8.298 -9.702 6.182 1.00 92.88 319 LEU A O 1
ATOM 2479 N N . VAL A 1 320 ? 7.561 -9.695 4.054 1.00 93.12 320 VAL A N 1
ATOM 2480 C CA . VAL A 1 320 ? 8.771 -9.090 3.480 1.00 93.12 320 VAL A CA 1
ATOM 2481 C C . VAL A 1 320 ? 8.800 -7.588 3.755 1.00 93.12 320 VAL A C 1
ATOM 2483 O O . VAL A 1 320 ? 9.833 -7.049 4.132 1.00 93.12 320 VAL A O 1
ATOM 2486 N N . VAL A 1 321 ? 7.651 -6.910 3.672 1.00 94.31 321 VAL A N 1
ATOM 2487 C CA . VAL A 1 321 ? 7.525 -5.476 4.000 1.00 94.31 321 VAL A CA 1
ATOM 2488 C C . VAL A 1 321 ? 7.893 -5.197 5.471 1.00 94.31 321 VAL A C 1
ATOM 2490 O O . VAL A 1 321 ? 8.507 -4.176 5.799 1.00 94.31 321 VAL A O 1
ATOM 2493 N N . ASN A 1 322 ? 7.535 -6.109 6.378 1.00 94.12 322 ASN A N 1
ATOM 2494 C CA . ASN A 1 322 ? 7.829 -6.014 7.810 1.00 94.12 322 ASN A CA 1
ATOM 2495 C C . ASN A 1 322 ? 9.261 -6.452 8.185 1.00 94.12 322 ASN A C 1
ATOM 2497 O O . ASN A 1 322 ? 9.647 -6.262 9.336 1.00 94.12 322 ASN A O 1
ATOM 2501 N N . ALA A 1 323 ? 10.027 -7.027 7.253 1.00 91.00 323 ALA A N 1
ATOM 2502 C CA . ALA A 1 323 ? 11.363 -7.572 7.494 1.00 91.00 323 ALA A CA 1
ATOM 2503 C C . ALA A 1 323 ? 12.445 -6.482 7.506 1.00 91.00 323 ALA A C 1
ATOM 2505 O O . ALA A 1 323 ? 12.405 -5.559 6.687 1.00 91.00 323 ALA A O 1
ATOM 2506 N N . ASP A 1 324 ? 13.412 -6.586 8.417 1.00 87.12 324 ASP A N 1
ATOM 2507 C CA . ASP A 1 324 ? 14.619 -5.749 8.443 1.00 87.12 324 ASP A CA 1
ATOM 2508 C C . ASP A 1 324 ? 15.727 -6.351 7.564 1.00 87.12 324 ASP A C 1
ATOM 2510 O O . ASP A 1 324 ? 15.632 -7.503 7.163 1.00 87.12 324 ASP A O 1
ATOM 2514 N N . ALA A 1 325 ? 16.768 -5.576 7.232 1.00 81.19 325 ALA A N 1
ATOM 2515 C CA . ALA A 1 325 ? 17.761 -5.941 6.208 1.00 81.19 325 ALA A CA 1
ATOM 2516 C C . ALA A 1 325 ? 18.433 -7.315 6.418 1.00 81.19 325 ALA A C 1
ATOM 2518 O O . ALA A 1 325 ? 18.751 -7.986 5.440 1.00 81.19 325 ALA A O 1
ATOM 2519 N N . ASP A 1 326 ? 18.604 -7.733 7.674 1.00 81.12 326 ASP A N 1
ATOM 2520 C CA . ASP A 1 326 ? 19.264 -8.989 8.051 1.00 81.12 326 ASP A CA 1
ATOM 2521 C C . ASP A 1 326 ? 18.303 -10.195 8.133 1.00 81.12 326 ASP A C 1
ATOM 2523 O O . ASP A 1 326 ? 18.732 -11.319 8.405 1.00 81.12 326 ASP A O 1
ATOM 2527 N N . ASP A 1 327 ? 16.999 -9.990 7.930 1.00 84.38 327 ASP A N 1
ATOM 2528 C CA . ASP A 1 327 ? 16.000 -11.052 8.039 1.00 84.38 327 ASP A CA 1
ATOM 2529 C C . ASP A 1 327 ? 15.985 -11.941 6.779 1.00 84.38 327 ASP A C 1
ATOM 2531 O O . ASP A 1 327 ? 15.985 -11.461 5.647 1.00 84.38 327 ASP A O 1
ATOM 2535 N N . GLU A 1 328 ? 15.834 -13.259 6.959 1.00 81.62 328 GLU A N 1
ATOM 2536 C CA . GLU A 1 328 ? 15.742 -14.239 5.856 1.00 81.62 328 GLU A CA 1
ATOM 2537 C C . GLU A 1 328 ? 14.616 -13.910 4.856 1.00 81.62 328 GLU A C 1
ATOM 2539 O O . GLU A 1 328 ? 14.732 -14.160 3.655 1.00 81.62 328 GLU A O 1
ATOM 2544 N N . ALA A 1 329 ? 13.532 -13.290 5.336 1.00 80.50 329 ALA A N 1
ATOM 2545 C CA . ALA A 1 329 ? 12.409 -12.860 4.507 1.00 80.50 329 ALA A CA 1
ATOM 2546 C C . ALA A 1 329 ? 12.807 -11.831 3.429 1.00 80.50 329 ALA A C 1
ATOM 2548 O O . ALA A 1 329 ? 12.165 -11.791 2.378 1.00 80.50 329 ALA A O 1
ATOM 2549 N N . VAL A 1 330 ? 13.884 -11.059 3.632 1.00 79.75 330 VAL A N 1
ATOM 2550 C CA . VAL A 1 330 ? 14.431 -10.127 2.628 1.00 79.75 330 VAL A CA 1
ATOM 2551 C C . VAL A 1 330 ? 14.973 -10.864 1.403 1.00 79.75 330 VAL A C 1
ATOM 2553 O O . VAL A 1 330 ? 14.985 -10.298 0.314 1.00 79.75 330 VAL A O 1
ATOM 2556 N N . GLY A 1 331 ? 15.305 -12.155 1.510 1.00 78.06 331 GLY A N 1
ATOM 2557 C CA . GLY A 1 331 ? 15.696 -12.974 0.358 1.00 78.06 331 GLY A CA 1
ATOM 2558 C C . GLY A 1 331 ? 14.640 -13.027 -0.757 1.00 78.06 331 GLY A C 1
ATOM 2559 O O . GLY A 1 331 ? 14.984 -13.267 -1.911 1.00 78.06 331 GLY A O 1
ATOM 2560 N N . LYS A 1 332 ? 13.367 -12.743 -0.440 1.00 85.38 332 LYS A N 1
ATOM 2561 C CA . LYS A 1 332 ? 12.259 -12.663 -1.410 1.00 85.38 332 LYS A CA 1
ATOM 2562 C C . LYS A 1 332 ? 12.009 -11.258 -1.957 1.00 85.38 332 LYS A C 1
ATOM 2564 O O . LYS A 1 332 ? 11.169 -11.087 -2.835 1.00 85.38 332 LYS A O 1
ATOM 2569 N N . LEU A 1 333 ? 12.721 -10.246 -1.461 1.00 85.38 333 LEU A N 1
ATOM 2570 C CA . LEU A 1 333 ? 12.529 -8.857 -1.873 1.00 85.38 333 LEU A CA 1
ATOM 2571 C C . LEU A 1 333 ? 12.762 -8.683 -3.380 1.00 85.38 333 LEU A C 1
ATOM 2573 O O . LEU A 1 333 ? 11.995 -7.984 -4.029 1.00 85.38 333 LEU A O 1
ATOM 2577 N N . GLY A 1 334 ? 13.737 -9.393 -3.957 1.00 81.19 334 GLY A N 1
ATOM 2578 C CA . GLY A 1 334 ? 13.989 -9.365 -5.401 1.00 81.19 334 GLY A CA 1
ATOM 2579 C C . GLY A 1 334 ? 12.804 -9.847 -6.249 1.00 81.19 334 GLY A C 1
ATOM 2580 O O . GLY A 1 334 ? 12.517 -9.250 -7.280 1.00 81.19 334 GLY A O 1
ATOM 2581 N N . GLU A 1 335 ? 12.073 -10.877 -5.810 1.00 86.06 335 GLU A N 1
ATOM 2582 C CA . GLU A 1 335 ? 10.878 -11.372 -6.517 1.00 86.06 335 GLU A CA 1
ATOM 2583 C C . GLU A 1 335 ? 9.757 -10.323 -6.504 1.00 86.06 335 GLU A C 1
ATOM 2585 O O . GLU A 1 335 ? 9.111 -10.078 -7.520 1.00 86.06 335 GLU A O 1
ATOM 2590 N N . ILE A 1 336 ? 9.579 -9.657 -5.362 1.00 88.56 336 ILE A N 1
ATOM 2591 C CA . ILE A 1 336 ? 8.586 -8.595 -5.169 1.00 88.56 336 ILE A CA 1
ATOM 2592 C C . ILE A 1 336 ? 8.921 -7.365 -6.019 1.00 88.56 336 ILE A C 1
ATOM 2594 O O . ILE A 1 336 ? 8.036 -6.786 -6.642 1.00 88.56 336 ILE A O 1
ATOM 2598 N N . VAL A 1 337 ? 10.197 -6.979 -6.074 1.00 84.31 337 VAL A N 1
ATOM 2599 C CA . VAL A 1 337 ? 10.676 -5.863 -6.904 1.00 84.31 337 VAL A CA 1
ATOM 2600 C C . VAL A 1 337 ? 10.444 -6.143 -8.386 1.00 84.31 337 VAL A C 1
ATOM 2602 O O . VAL A 1 337 ? 9.986 -5.256 -9.099 1.00 84.31 337 VAL A O 1
ATOM 2605 N N . MET A 1 338 ? 10.692 -7.373 -8.847 1.00 76.88 338 MET A N 1
ATOM 2606 C CA . MET A 1 338 ? 10.400 -7.766 -10.229 1.00 76.88 338 MET A CA 1
ATOM 2607 C C . MET A 1 338 ? 8.899 -7.730 -10.532 1.00 76.88 338 MET A C 1
ATOM 2609 O O . MET A 1 338 ? 8.510 -7.216 -11.575 1.00 76.88 338 MET A O 1
ATOM 2613 N N . ALA A 1 339 ? 8.051 -8.196 -9.610 1.00 80.00 339 ALA A N 1
ATOM 2614 C CA . ALA A 1 339 ? 6.601 -8.110 -9.773 1.00 80.00 339 ALA A CA 1
ATOM 2615 C C . ALA A 1 339 ? 6.111 -6.650 -9.854 1.00 80.00 339 ALA A C 1
ATOM 2617 O O . ALA A 1 339 ? 5.283 -6.328 -10.699 1.00 80.00 339 ALA A O 1
ATOM 2618 N N . LEU A 1 340 ? 6.660 -5.748 -9.031 1.00 84.81 340 LEU A N 1
ATOM 2619 C CA . LEU A 1 340 ? 6.355 -4.310 -9.096 1.00 84.81 340 LEU A CA 1
ATOM 2620 C C . LEU A 1 340 ? 6.889 -3.628 -10.355 1.00 84.81 340 LEU A C 1
ATOM 2622 O O . LEU A 1 340 ? 6.330 -2.629 -10.796 1.00 84.81 340 LEU A O 1
ATOM 2626 N N . PHE A 1 341 ? 7.984 -4.132 -10.919 1.00 77.38 341 PHE A N 1
ATOM 2627 C CA . PHE A 1 341 ? 8.493 -3.644 -12.194 1.00 77.38 341 PHE A CA 1
ATOM 2628 C C . PHE A 1 341 ? 7.541 -3.988 -13.352 1.00 77.38 341 PHE A C 1
ATOM 2630 O O . PHE A 1 341 ? 7.425 -3.210 -14.295 1.00 77.38 341 PHE A O 1
ATOM 2637 N N . GLU A 1 342 ? 6.845 -5.127 -13.273 1.00 79.44 342 GLU A N 1
ATOM 2638 C CA . GLU A 1 342 ? 5.824 -5.539 -14.245 1.00 79.44 342 GLU A CA 1
ATOM 2639 C C . GLU A 1 342 ? 4.467 -4.844 -14.007 1.00 79.44 342 GLU A C 1
ATOM 2641 O O . GLU A 1 342 ? 3.784 -4.499 -14.971 1.00 79.44 342 GLU A O 1
ATOM 2646 N N . ASP A 1 343 ? 4.097 -4.581 -12.749 1.00 86.50 343 ASP A N 1
ATOM 2647 C CA . ASP A 1 343 ? 2.872 -3.866 -12.359 1.00 86.50 343 ASP A CA 1
ATOM 2648 C C . ASP A 1 343 ? 3.152 -2.394 -11.998 1.00 86.50 343 ASP A C 1
ATOM 2650 O O . ASP A 1 343 ? 3.205 -1.981 -10.831 1.00 86.50 343 ASP A O 1
ATOM 2654 N N . VAL A 1 344 ? 3.334 -1.585 -13.045 1.00 85.94 344 VAL A N 1
ATOM 2655 C CA . VAL A 1 344 ? 3.664 -0.155 -12.934 1.00 85.94 344 VAL A CA 1
ATOM 2656 C C . VAL A 1 344 ? 2.560 0.646 -12.231 1.00 85.94 344 VAL A C 1
ATOM 2658 O O . VAL A 1 344 ? 2.861 1.631 -11.551 1.00 85.94 344 VAL A O 1
ATOM 2661 N N . ASP A 1 345 ? 1.296 0.242 -12.356 1.00 90.06 345 ASP A N 1
ATOM 2662 C CA . ASP A 1 345 ? 0.171 0.958 -11.750 1.00 90.06 345 ASP A CA 1
ATOM 2663 C C . ASP A 1 345 ? 0.174 0.796 -10.227 1.00 90.06 345 ASP A C 1
ATOM 2665 O O . ASP A 1 345 ? 0.112 1.791 -9.495 1.00 90.06 345 ASP A O 1
ATOM 2669 N N . THR A 1 346 ? 0.361 -0.430 -9.729 1.00 93.56 346 THR A N 1
ATOM 2670 C CA . THR A 1 346 ? 0.527 -0.669 -8.288 1.00 93.56 346 THR A CA 1
ATOM 2671 C C . THR A 1 346 ? 1.783 0.021 -7.749 1.00 93.56 346 THR A C 1
ATOM 2673 O O . THR A 1 346 ? 1.744 0.615 -6.667 1.00 93.56 346 THR A O 1
ATOM 2676 N N . LEU A 1 347 ? 2.888 0.019 -8.504 1.00 93.62 347 LEU A N 1
ATOM 2677 C CA . LEU A 1 347 ? 4.109 0.735 -8.128 1.00 93.62 347 LEU A CA 1
ATOM 2678 C C . LEU A 1 347 ? 3.877 2.249 -7.988 1.00 93.62 347 LEU A C 1
ATOM 2680 O O . LEU A 1 347 ? 4.316 2.837 -6.998 1.00 93.62 347 LEU A O 1
ATOM 2684 N N . LYS A 1 348 ? 3.162 2.887 -8.924 1.00 92.94 348 LYS A N 1
ATOM 2685 C CA . LYS A 1 348 ? 2.811 4.319 -8.841 1.00 92.94 348 LYS A CA 1
ATOM 2686 C C . LYS A 1 348 ? 1.988 4.629 -7.590 1.00 92.94 348 LYS A C 1
ATOM 2688 O O . LYS A 1 348 ? 2.269 5.606 -6.900 1.00 92.94 348 LYS A O 1
ATOM 2693 N N . LEU A 1 349 ? 1.026 3.773 -7.251 1.00 96.88 349 LEU A N 1
ATOM 2694 C CA . LEU A 1 349 ? 0.230 3.923 -6.030 1.00 96.88 349 LEU A CA 1
ATOM 2695 C C . LEU A 1 349 ? 1.087 3.771 -4.763 1.00 96.88 349 LEU A C 1
ATOM 2697 O O . LEU A 1 349 ? 0.943 4.554 -3.825 1.00 96.88 349 LEU A O 1
ATOM 2701 N N . LEU A 1 350 ? 2.016 2.812 -4.729 1.00 97.50 350 LEU A N 1
ATOM 2702 C CA . LEU A 1 350 ? 2.956 2.651 -3.613 1.00 97.50 350 LEU A CA 1
ATOM 2703 C C . LEU A 1 350 ? 3.907 3.842 -3.472 1.00 97.50 350 LEU A C 1
ATOM 2705 O O . LEU A 1 350 ? 4.215 4.236 -2.348 1.00 97.50 350 LEU A O 1
ATOM 2709 N N . ILE A 1 351 ? 4.353 4.424 -4.587 1.00 95.75 351 ILE A N 1
ATOM 2710 C CA . ILE A 1 351 ? 5.143 5.660 -4.605 1.00 95.75 351 ILE A CA 1
ATOM 2711 C C . ILE A 1 351 ? 4.347 6.803 -3.974 1.00 95.75 351 ILE A C 1
ATOM 2713 O O . ILE A 1 351 ? 4.853 7.474 -3.079 1.00 95.75 351 ILE A O 1
ATOM 2717 N N . ASP A 1 352 ? 3.095 6.989 -4.384 1.00 96.06 352 ASP A N 1
ATOM 2718 C CA . ASP A 1 352 ? 2.230 8.043 -3.856 1.00 96.06 352 ASP A CA 1
ATOM 2719 C C . ASP A 1 352 ? 1.982 7.886 -2.343 1.00 96.06 352 ASP A C 1
ATOM 2721 O O . ASP A 1 352 ? 2.009 8.873 -1.601 1.00 96.06 352 ASP A O 1
ATOM 2725 N N . LEU A 1 353 ? 1.812 6.650 -1.857 1.00 97.31 353 LEU A N 1
ATOM 2726 C CA . LEU A 1 353 ? 1.719 6.360 -0.422 1.00 97.31 353 LEU A CA 1
ATOM 2727 C C . LEU A 1 353 ? 3.048 6.599 0.313 1.00 97.31 353 LEU A C 1
ATOM 2729 O O . LEU A 1 353 ? 3.056 7.187 1.396 1.00 97.31 353 LEU A O 1
ATOM 2733 N N . MET A 1 354 ? 4.175 6.169 -0.262 1.00 95.69 354 MET A N 1
ATOM 2734 C CA . MET A 1 354 ? 5.523 6.396 0.279 1.00 95.69 354 MET A CA 1
ATOM 2735 C C . MET A 1 354 ? 5.830 7.893 0.415 1.00 95.69 354 MET A C 1
ATOM 2737 O O . MET A 1 354 ? 6.402 8.314 1.423 1.00 95.69 354 MET A O 1
ATOM 2741 N N . ASP A 1 355 ? 5.410 8.684 -0.572 1.00 93.56 355 ASP A N 1
ATOM 2742 C CA . ASP A 1 355 ? 5.542 10.141 -0.621 1.00 93.56 355 ASP A CA 1
ATOM 2743 C C . ASP A 1 355 ? 4.464 10.865 0.208 1.00 93.56 355 ASP A C 1
ATOM 2745 O O . ASP A 1 355 ? 4.404 12.094 0.197 1.00 93.56 355 ASP A O 1
ATOM 2749 N N . LYS A 1 356 ? 3.630 10.123 0.954 1.00 94.25 356 LYS A N 1
ATOM 2750 C CA . LYS A 1 356 ? 2.587 10.640 1.858 1.00 94.25 356 LYS A CA 1
ATOM 2751 C C . LYS A 1 356 ? 1.550 11.537 1.166 1.00 94.25 356 LYS A C 1
ATOM 2753 O O . LYS A 1 356 ? 1.029 12.465 1.785 1.00 94.25 356 LYS A O 1
ATOM 2758 N N . LYS A 1 357 ? 1.227 11.265 -0.104 1.00 94.12 357 LYS A N 1
ATOM 2759 C CA . LYS A 1 357 ? 0.215 12.039 -0.847 1.00 94.12 357 LYS A CA 1
ATOM 2760 C C . LYS A 1 357 ? -1.200 11.860 -0.289 1.00 94.12 357 LYS A C 1
ATOM 2762 O O . LYS A 1 357 ? -2.021 12.760 -0.431 1.00 94.12 357 LYS A O 1
ATOM 2767 N N . ASP A 1 358 ? -1.465 10.740 0.382 1.00 96.44 358 ASP A N 1
ATOM 2768 C CA . ASP A 1 358 ? -2.695 10.525 1.146 1.00 96.44 358 ASP A CA 1
ATOM 2769 C C . ASP A 1 358 ? -2.594 11.133 2.558 1.00 96.44 358 ASP A C 1
ATOM 2771 O O . ASP A 1 358 ? -1.609 10.946 3.286 1.00 96.44 358 ASP A O 1
ATOM 2775 N N . ALA A 1 359 ? -3.642 11.853 2.967 1.00 94.62 359 ALA A N 1
ATOM 2776 C CA . ALA A 1 359 ? -3.669 12.570 4.236 1.00 94.62 359 ALA A CA 1
ATOM 2777 C C . ALA A 1 359 ? -3.600 11.642 5.460 1.00 94.62 359 ALA A C 1
ATOM 2779 O O . ALA A 1 359 ? -2.918 11.971 6.431 1.00 94.62 359 ALA A O 1
ATOM 2780 N N . GLU A 1 360 ? -4.260 10.483 5.440 1.00 96.00 360 GLU A N 1
ATOM 2781 C CA . GLU A 1 360 ? -4.246 9.540 6.561 1.00 96.00 360 GLU A CA 1
ATOM 2782 C C . GLU A 1 360 ? -2.902 8.818 6.661 1.00 96.00 360 GLU A C 1
ATOM 2784 O O . GLU A 1 360 ? -2.372 8.649 7.763 1.00 96.00 360 GLU A O 1
ATOM 2789 N N . VAL A 1 361 ? -2.282 8.485 5.528 1.00 96.62 361 VAL A N 1
ATOM 2790 C CA . VAL A 1 361 ? -0.917 7.933 5.499 1.00 96.62 361 VAL A CA 1
ATOM 2791 C C . VAL A 1 361 ? 0.102 8.927 6.062 1.00 96.62 361 VAL A C 1
ATOM 2793 O O . VAL A 1 361 ? 0.991 8.544 6.832 1.00 96.62 361 VAL A O 1
ATOM 2796 N N . ARG A 1 362 ? -0.087 10.223 5.808 1.00 94.75 362 ARG A N 1
ATOM 2797 C CA . ARG A 1 362 ? 0.685 11.300 6.441 1.00 94.75 362 ARG A CA 1
ATOM 2798 C C . ARG A 1 362 ? 0.474 11.360 7.961 1.00 94.75 362 ARG A C 1
ATOM 2800 O O . ARG A 1 362 ? 1.455 11.434 8.706 1.00 94.75 362 ARG A O 1
ATOM 2807 N N . MET A 1 363 ? -0.766 11.219 8.448 1.00 95.81 363 MET A N 1
ATOM 2808 C CA . MET A 1 363 ? -1.054 11.114 9.893 1.00 95.81 363 MET A CA 1
ATOM 2809 C C . MET A 1 363 ? -0.390 9.880 10.536 1.00 95.81 363 MET A C 1
ATOM 2811 O O . MET A 1 363 ? 0.097 9.959 11.670 1.00 95.81 363 MET A O 1
ATOM 2815 N N . ILE A 1 364 ? -0.336 8.745 9.825 1.00 95.19 364 ILE A N 1
ATOM 2816 C CA . ILE A 1 364 ? 0.363 7.522 10.262 1.00 95.19 364 ILE A CA 1
ATOM 2817 C C . ILE A 1 364 ? 1.870 7.770 10.369 1.00 95.19 364 ILE A C 1
ATOM 2819 O O . ILE A 1 364 ? 2.481 7.388 11.377 1.00 95.19 364 ILE A O 1
ATOM 2823 N N . GLY A 1 365 ? 2.459 8.415 9.356 1.00 91.75 365 GLY A N 1
ATOM 2824 C CA . GLY A 1 365 ? 3.873 8.793 9.321 1.00 91.75 365 GLY A CA 1
ATOM 2825 C C . GLY A 1 365 ? 4.264 9.661 10.518 1.00 91.75 365 GLY A C 1
ATOM 2826 O O . GLY A 1 365 ? 5.222 9.341 11.225 1.00 91.75 365 GLY A O 1
ATOM 2827 N N . ALA A 1 366 ? 3.439 10.667 10.818 1.00 92.25 366 ALA A N 1
ATOM 2828 C CA . ALA A 1 366 ? 3.602 11.579 11.950 1.00 92.25 366 ALA A CA 1
ATOM 2829 C C . ALA A 1 366 ? 3.230 10.975 13.318 1.00 92.25 366 ALA A C 1
ATOM 2831 O O . ALA A 1 366 ? 3.397 11.622 14.353 1.00 92.25 366 ALA A O 1
ATOM 2832 N N . ARG A 1 367 ? 2.731 9.729 13.353 1.00 91.25 367 ARG A N 1
ATOM 2833 C CA . ARG A 1 367 ? 2.257 9.046 14.571 1.00 91.25 367 ARG A CA 1
ATOM 2834 C C . ARG A 1 367 ? 1.209 9.871 15.331 1.00 91.25 367 ARG A C 1
ATOM 2836 O O . ARG A 1 367 ? 1.274 9.992 16.554 1.00 91.25 367 ARG A O 1
ATOM 2843 N N . LEU A 1 368 ? 0.226 10.412 14.619 1.00 94.62 368 LEU A N 1
ATOM 2844 C CA . LEU A 1 368 ? -0.896 11.132 15.223 1.00 94.62 368 LEU A CA 1
ATOM 2845 C C . LEU A 1 368 ? -2.059 10.192 15.591 1.00 94.62 368 LEU A C 1
ATOM 2847 O O . LEU A 1 368 ? -2.124 9.056 15.110 1.00 94.62 368 LEU A O 1
ATOM 2851 N N . PRO A 1 369 ? -2.983 10.620 16.473 1.00 94.06 369 PRO A N 1
ATOM 2852 C CA . PRO A 1 369 ? -4.198 9.864 16.748 1.00 94.06 369 PRO A CA 1
ATOM 2853 C C . PRO A 1 369 ? -5.033 9.602 15.473 1.00 94.06 369 PRO A C 1
ATOM 2855 O O . PRO A 1 369 ? -5.087 10.458 14.584 1.00 94.06 369 PRO A O 1
ATOM 2858 N N . PRO A 1 370 ? -5.709 8.442 15.387 1.00 95.12 370 PRO A N 1
ATOM 2859 C CA . PRO A 1 370 ? -5.826 7.419 16.434 1.00 95.12 370 PRO A CA 1
ATOM 2860 C C . PRO A 1 370 ? -4.667 6.402 16.460 1.00 95.12 370 PRO A C 1
ATOM 2862 O O . PRO A 1 370 ? -4.571 5.609 17.397 1.00 95.12 370 PRO A O 1
ATOM 2865 N N . TYR A 1 371 ? -3.760 6.437 15.482 1.00 95.88 371 TYR A N 1
ATOM 2866 C CA . TYR A 1 371 ? -2.701 5.441 15.277 1.00 95.88 371 TYR A CA 1
ATOM 2867 C C . TYR A 1 371 ? -1.714 5.338 16.445 1.00 95.88 371 TYR A C 1
ATOM 2869 O O . TYR A 1 371 ? -1.291 4.241 16.815 1.00 95.88 371 TYR A O 1
ATOM 2877 N N . SER A 1 372 ? -1.394 6.465 17.086 1.00 93.69 372 SER A N 1
ATOM 2878 C CA . SER A 1 372 ? -0.519 6.505 18.268 1.00 93.69 372 SER A CA 1
ATOM 2879 C C . SER A 1 372 ? -1.066 5.770 19.490 1.00 93.69 372 SER A C 1
ATOM 2881 O O . SER A 1 372 ? -0.304 5.446 20.400 1.00 93.69 372 SER A O 1
ATOM 2883 N N . HIS A 1 373 ? -2.372 5.488 19.533 1.00 92.81 373 HIS A N 1
ATOM 2884 C CA . HIS A 1 373 ? -2.974 4.728 20.625 1.00 92.81 373 HIS A CA 1
ATOM 2885 C C . HIS A 1 373 ? -2.746 3.215 20.494 1.00 92.81 373 HIS A C 1
ATOM 2887 O O . HIS A 1 373 ? -2.803 2.512 21.503 1.00 92.81 373 HIS A O 1
ATOM 2893 N N . ILE A 1 374 ? -2.508 2.710 19.278 1.00 93.62 374 ILE A N 1
ATOM 2894 C CA . ILE A 1 374 ? -2.389 1.267 19.001 1.00 93.62 374 ILE A CA 1
ATOM 2895 C C . ILE A 1 374 ? -0.979 0.836 18.591 1.00 93.62 374 ILE A C 1
ATOM 2897 O O . ILE A 1 374 ? -0.613 -0.319 18.803 1.00 93.62 374 ILE A O 1
ATOM 2901 N N . VAL A 1 375 ? -0.175 1.752 18.046 1.00 91.00 375 VAL A N 1
ATOM 2902 C CA . VAL A 1 375 ? 1.216 1.510 17.654 1.00 91.00 375 VAL A CA 1
ATOM 2903 C C . VAL A 1 375 ? 2.119 2.421 18.474 1.00 91.00 375 VAL A C 1
ATOM 2905 O O . VAL A 1 375 ? 1.983 3.646 18.442 1.00 91.00 375 VAL A O 1
ATOM 2908 N N . ARG A 1 376 ? 3.061 1.828 19.215 1.00 85.38 376 ARG A N 1
ATOM 2909 C CA . ARG A 1 376 ? 3.997 2.600 20.047 1.00 85.38 376 ARG A CA 1
ATOM 2910 C C . ARG A 1 376 ? 4.984 3.390 19.185 1.00 85.38 376 ARG A C 1
ATOM 2912 O O . ARG A 1 376 ? 5.250 3.048 18.033 1.00 85.38 376 ARG A O 1
ATOM 2919 N N . ARG A 1 377 ? 5.568 4.447 19.756 1.00 75.56 377 ARG A N 1
ATOM 2920 C CA . ARG A 1 377 ? 6.499 5.341 19.042 1.00 75.56 377 ARG A CA 1
ATOM 2921 C C . ARG A 1 377 ? 7.727 4.598 18.493 1.00 75.56 377 ARG A C 1
ATOM 2923 O O . ARG A 1 377 ? 8.169 4.896 17.387 1.00 75.56 377 ARG A O 1
ATOM 2930 N N . ASP A 1 378 ? 8.217 3.622 19.245 1.00 77.12 378 ASP A N 1
ATOM 2931 C CA . ASP A 1 378 ? 9.347 2.734 18.954 1.00 77.12 378 ASP A CA 1
ATOM 2932 C C . ASP A 1 378 ? 8.949 1.449 18.207 1.00 77.12 378 ASP A C 1
ATOM 2934 O O . ASP A 1 378 ? 9.809 0.706 17.738 1.00 77.12 378 ASP A O 1
ATOM 2938 N N . GLN A 1 379 ? 7.650 1.188 18.041 1.00 83.00 379 GLN A N 1
ATOM 2939 C CA . GLN A 1 379 ? 7.168 0.006 17.339 1.00 83.00 379 GLN A CA 1
ATOM 2940 C C . GLN A 1 379 ? 7.315 0.197 15.825 1.00 83.00 379 GLN A C 1
ATOM 2942 O O . GLN A 1 379 ? 6.475 0.808 15.154 1.00 83.00 379 GLN A O 1
ATOM 2947 N N . GLY A 1 380 ? 8.439 -0.295 15.304 1.00 82.56 380 GLY A N 1
ATOM 2948 C CA . GLY A 1 380 ? 8.773 -0.303 13.878 1.00 82.56 380 GLY A CA 1
ATOM 2949 C C . GLY A 1 380 ? 8.323 -1.559 13.128 1.00 82.56 380 GLY A C 1
ATOM 2950 O O . GLY A 1 380 ? 8.251 -1.515 11.906 1.00 82.56 380 GLY A O 1
ATOM 2951 N N . ARG A 1 381 ? 8.000 -2.643 13.845 1.00 89.94 381 ARG A N 1
ATOM 2952 C CA . ARG A 1 381 ? 7.624 -3.954 13.291 1.00 89.94 381 ARG A CA 1
ATOM 2953 C C . ARG A 1 381 ? 6.520 -4.619 14.105 1.00 89.94 381 ARG A C 1
ATOM 2955 O O . ARG A 1 381 ? 6.304 -4.286 15.275 1.00 89.94 381 ARG A O 1
ATOM 2962 N N . VAL A 1 382 ? 5.851 -5.589 13.495 1.00 92.00 382 VAL A N 1
ATOM 2963 C CA . VAL A 1 382 ? 4.993 -6.552 14.196 1.00 92.00 382 VAL A CA 1
ATOM 2964 C C . VAL A 1 382 ? 5.698 -7.898 14.327 1.00 92.00 382 VAL A C 1
ATOM 2966 O O . VAL A 1 382 ? 6.467 -8.292 13.456 1.00 92.00 382 VAL A O 1
ATOM 2969 N N . GLU A 1 383 ? 5.438 -8.621 15.416 1.00 87.62 383 GLU A N 1
ATOM 2970 C CA . GLU A 1 383 ? 5.956 -9.988 15.592 1.00 87.62 383 GLU A CA 1
ATOM 2971 C C . GLU A 1 383 ? 5.299 -10.973 14.620 1.00 87.62 383 GLU A C 1
ATOM 2973 O O . GLU A 1 383 ? 5.939 -11.897 14.128 1.00 87.62 383 GLU A O 1
ATOM 2978 N N . ARG A 1 384 ? 4.011 -10.762 14.331 1.00 89.25 384 ARG A N 1
ATOM 2979 C CA . ARG A 1 384 ? 3.232 -11.583 13.411 1.00 89.25 384 ARG A CA 1
ATOM 2980 C C . ARG A 1 384 ? 2.378 -10.694 12.524 1.00 89.25 384 ARG A C 1
ATOM 2982 O O . ARG A 1 384 ? 1.551 -9.934 13.021 1.00 89.25 384 ARG A O 1
ATOM 2989 N N . VAL A 1 385 ? 2.551 -10.847 11.217 1.00 92.94 385 VAL A N 1
ATOM 2990 C CA . VAL A 1 385 ? 1.708 -10.209 10.205 1.00 92.94 385 VAL A CA 1
ATOM 2991 C C . VAL A 1 385 ? 0.340 -10.886 10.234 1.00 92.94 385 VAL A C 1
ATOM 2993 O O . VAL A 1 385 ? 0.237 -12.097 10.034 1.00 92.94 385 VAL A O 1
ATOM 2996 N N . ALA A 1 386 ? -0.696 -10.120 10.574 1.00 92.69 386 ALA A N 1
ATOM 2997 C CA . ALA A 1 386 ? -2.061 -10.624 10.750 1.00 92.69 386 ALA A CA 1
ATOM 2998 C C . ALA A 1 386 ? -3.070 -10.040 9.748 1.00 92.69 386 ALA A C 1
ATOM 3000 O O . ALA A 1 386 ? -4.237 -10.426 9.772 1.00 92.69 386 ALA A O 1
ATOM 3001 N N . VAL A 1 387 ? -2.635 -9.102 8.905 1.00 95.50 387 VAL A N 1
ATOM 3002 C CA . VAL A 1 387 ? -3.468 -8.494 7.864 1.00 95.50 387 VAL A CA 1
ATOM 3003 C C . VAL A 1 387 ? -3.460 -9.348 6.596 1.00 95.50 387 VAL A C 1
ATOM 3005 O O . VAL A 1 387 ? -2.465 -10.003 6.301 1.00 95.50 387 VAL A O 1
ATOM 3008 N N . THR A 1 388 ? -4.572 -9.336 5.869 1.00 93.88 388 THR A N 1
ATOM 3009 C CA . THR A 1 388 ? -4.768 -10.000 4.571 1.00 93.88 388 THR A CA 1
ATOM 3010 C C . THR A 1 388 ? -5.404 -9.012 3.592 1.00 93.88 388 THR A C 1
ATOM 3012 O O . THR A 1 388 ? -5.968 -8.009 4.036 1.00 93.88 388 THR A O 1
ATOM 3015 N N . ALA A 1 389 ? -5.368 -9.285 2.284 1.00 92.31 389 ALA A N 1
ATOM 3016 C CA . ALA A 1 389 ? -6.045 -8.446 1.288 1.00 92.31 389 ALA A CA 1
ATOM 3017 C C . ALA A 1 389 ? -7.547 -8.238 1.581 1.00 92.31 389 ALA A C 1
ATOM 3019 O O . ALA A 1 389 ? -8.055 -7.133 1.411 1.00 92.31 389 ALA A O 1
ATOM 3020 N N . GLU A 1 390 ? -8.231 -9.252 2.126 1.00 94.38 390 GLU A N 1
ATOM 3021 C CA . GLU A 1 390 ? -9.647 -9.175 2.539 1.00 94.38 390 GLU A CA 1
ATOM 3022 C C . GLU A 1 390 ? -9.920 -8.069 3.570 1.00 94.38 390 GLU A C 1
ATOM 3024 O O . GLU A 1 390 ? -11.033 -7.559 3.655 1.00 94.38 390 GLU A O 1
ATOM 3029 N N . PHE A 1 391 ? -8.925 -7.692 4.381 1.00 95.50 391 PHE A N 1
ATOM 3030 C CA . PHE A 1 391 ? -9.082 -6.597 5.337 1.00 95.50 391 PHE A CA 1
ATOM 3031 C C . PHE A 1 391 ? -9.311 -5.256 4.629 1.00 95.50 391 PHE A C 1
ATOM 3033 O O . PHE A 1 391 ? -10.053 -4.422 5.137 1.00 95.50 391 PHE A O 1
ATOM 3040 N N . VAL A 1 392 ? -8.720 -5.057 3.447 1.00 96.06 392 VAL A N 1
ATOM 3041 C CA . VAL A 1 392 ? -8.948 -3.850 2.640 1.00 96.06 392 VAL A CA 1
ATOM 3042 C C . VAL A 1 392 ? -10.399 -3.808 2.169 1.00 96.06 392 VAL A C 1
ATOM 3044 O O . VAL A 1 392 ? -11.061 -2.790 2.328 1.00 96.06 392 VAL A O 1
ATOM 3047 N N . ASP A 1 393 ? -10.943 -4.938 1.714 1.00 94.56 393 ASP A N 1
ATOM 3048 C CA . ASP A 1 393 ? -12.358 -5.021 1.334 1.00 94.56 393 ASP A CA 1
ATOM 3049 C C . ASP A 1 393 ? -13.285 -4.769 2.537 1.00 94.56 393 ASP A C 1
ATOM 3051 O O . ASP A 1 393 ? -14.305 -4.091 2.410 1.00 94.56 393 ASP A O 1
ATOM 3055 N N . GLN A 1 394 ? -12.904 -5.239 3.732 1.00 93.75 394 GLN A N 1
ATOM 3056 C CA . GLN A 1 394 ? -13.643 -4.961 4.969 1.00 93.75 394 GLN A CA 1
ATOM 3057 C C . GLN A 1 394 ? -13.689 -3.466 5.293 1.00 93.75 394 GLN A C 1
ATOM 3059 O O . GLN A 1 394 ? -14.752 -2.991 5.685 1.00 93.75 394 GLN A O 1
ATOM 3064 N N . LEU A 1 395 ? -12.594 -2.719 5.092 1.00 94.44 395 LEU A N 1
ATOM 3065 C CA . LEU A 1 395 ? -12.571 -1.263 5.299 1.00 94.44 395 LEU A CA 1
ATOM 3066 C C . LEU A 1 395 ? -13.601 -0.532 4.426 1.00 94.44 395 LEU A C 1
ATOM 3068 O O . LEU A 1 395 ? -14.118 0.501 4.845 1.00 94.44 395 LEU A O 1
ATOM 3072 N N . ARG A 1 396 ? -13.903 -1.065 3.235 1.00 93.31 396 ARG A N 1
ATOM 3073 C CA . ARG A 1 396 ? -14.863 -0.474 2.289 1.00 93.31 396 ARG A CA 1
ATOM 3074 C C . ARG A 1 396 ? -16.301 -0.914 2.544 1.00 93.31 396 ARG A C 1
ATOM 3076 O O . ARG A 1 396 ? -17.228 -0.138 2.340 1.00 93.31 396 ARG A O 1
ATOM 3083 N N . GLN A 1 397 ? -16.493 -2.166 2.950 1.00 92.62 397 GLN A N 1
ATOM 3084 C CA . GLN A 1 397 ? -17.813 -2.801 2.966 1.00 92.62 397 GLN A CA 1
ATOM 3085 C C . GLN A 1 397 ? -18.466 -2.844 4.348 1.00 92.62 397 GLN A C 1
ATOM 3087 O O . GLN A 1 397 ? -19.693 -2.870 4.431 1.00 92.62 397 GLN A O 1
ATOM 3092 N N . GLN A 1 398 ? -17.683 -2.899 5.428 1.00 91.44 398 GLN A N 1
ATOM 3093 C CA . GLN A 1 398 ? -18.234 -3.065 6.771 1.00 91.44 398 GLN A CA 1
ATOM 3094 C C . GLN A 1 398 ? -18.609 -1.732 7.401 1.00 91.44 398 GLN A C 1
ATOM 3096 O O . GLN A 1 398 ? -17.883 -0.739 7.318 1.00 91.44 398 GLN A O 1
ATOM 3101 N N . THR A 1 399 ? -19.740 -1.736 8.099 1.00 87.56 399 THR A N 1
ATOM 3102 C CA . THR A 1 399 ? -20.164 -0.580 8.878 1.00 87.56 399 THR A CA 1
ATOM 3103 C C . THR A 1 399 ? -19.386 -0.503 10.197 1.00 87.56 399 THR A C 1
ATOM 3105 O O . THR A 1 399 ? -18.889 -1.516 10.707 1.00 87.56 399 THR A O 1
ATOM 3108 N N . PRO A 1 400 ? -19.274 0.690 10.807 1.00 82.94 400 PRO A N 1
ATOM 3109 C CA . PRO A 1 400 ? -18.711 0.823 12.147 1.00 82.94 400 PRO A CA 1
ATOM 3110 C C . PRO A 1 400 ? -19.390 -0.078 13.190 1.00 82.94 400 PRO A C 1
ATOM 3112 O O . PRO A 1 400 ? -18.728 -0.539 14.117 1.00 82.94 400 PRO A O 1
ATOM 3115 N N . GLU A 1 401 ? -20.688 -0.334 13.043 1.00 86.50 401 GLU A N 1
ATOM 3116 C CA . GLU A 1 401 ? -21.494 -1.180 13.924 1.00 86.50 401 GLU A CA 1
ATOM 3117 C C . GLU A 1 401 ? -21.124 -2.669 13.795 1.00 86.50 401 GLU A C 1
ATOM 3119 O O . GLU A 1 401 ? -21.040 -3.380 14.805 1.00 86.50 401 GLU A O 1
ATOM 3124 N N . ASP A 1 402 ? -20.815 -3.134 12.580 1.00 91.31 402 ASP A N 1
ATOM 3125 C CA . ASP A 1 402 ? -20.335 -4.502 12.342 1.00 91.31 402 ASP A CA 1
ATOM 3126 C C . ASP A 1 402 ? -19.007 -4.739 13.073 1.00 91.31 402 ASP A C 1
ATOM 3128 O O . ASP A 1 402 ? -18.843 -5.712 13.816 1.00 91.31 402 ASP A O 1
ATOM 3132 N N . ILE A 1 403 ? -18.071 -3.794 12.942 1.00 92.12 403 ILE A N 1
ATOM 3133 C CA . ILE A 1 403 ? -16.780 -3.848 13.636 1.00 92.12 403 ILE A CA 1
ATOM 3134 C C . ILE A 1 403 ? -16.947 -3.726 15.150 1.00 92.12 403 ILE A C 1
ATOM 3136 O O . ILE A 1 403 ? -16.274 -4.448 15.891 1.00 92.12 403 ILE A O 1
ATOM 3140 N N . ALA A 1 404 ? -17.849 -2.866 15.633 1.00 90.56 404 ALA A N 1
ATOM 3141 C CA . ALA A 1 404 ? -18.150 -2.756 17.060 1.00 90.56 404 ALA A CA 1
ATOM 3142 C C . ALA A 1 404 ? -18.603 -4.105 17.633 1.00 90.56 404 ALA A C 1
ATOM 3144 O O . ALA A 1 404 ? -18.111 -4.535 18.678 1.00 90.56 404 ALA A O 1
ATOM 3145 N N . THR A 1 405 ? -19.476 -4.809 16.912 1.00 91.25 405 THR A N 1
ATOM 3146 C CA . THR A 1 405 ? -19.977 -6.130 17.306 1.00 91.25 405 THR A CA 1
ATOM 3147 C C . THR A 1 405 ? -18.839 -7.139 17.458 1.00 91.25 405 THR A C 1
ATOM 3149 O O . THR A 1 405 ? -18.745 -7.820 18.482 1.00 91.25 405 THR A O 1
ATOM 3152 N N . VAL A 1 406 ? -17.918 -7.197 16.489 1.00 92.38 406 VAL A N 1
ATOM 3153 C CA . VAL A 1 406 ? -16.748 -8.092 16.554 1.00 92.38 406 VAL A CA 1
ATOM 3154 C C . VAL A 1 406 ? -15.800 -7.692 17.691 1.00 92.38 406 VAL A C 1
ATOM 3156 O O . VAL A 1 406 ? -15.303 -8.554 18.420 1.00 92.38 406 VAL A O 1
ATOM 3159 N N . LEU A 1 407 ? -15.569 -6.391 17.898 1.00 91.94 407 LEU A N 1
ATOM 3160 C CA . LEU A 1 407 ? -14.702 -5.881 18.968 1.00 91.94 407 LEU A CA 1
ATOM 3161 C C . LEU A 1 407 ? -15.268 -6.141 20.375 1.00 91.94 407 LEU A C 1
ATOM 3163 O O . LEU A 1 407 ? -14.500 -6.275 21.334 1.00 91.94 407 LEU A O 1
ATOM 3167 N N . HIS A 1 408 ? -16.589 -6.270 20.494 1.00 90.38 408 HIS A N 1
ATOM 3168 C CA . HIS A 1 408 ? -17.275 -6.674 21.721 1.00 90.38 408 HIS A CA 1
ATOM 3169 C C . HIS A 1 408 ? -17.503 -8.176 21.841 1.00 90.38 408 HIS A C 1
ATOM 3171 O O . HIS A 1 408 ? -18.091 -8.598 22.836 1.00 90.38 408 HIS A O 1
ATOM 3177 N N . SER A 1 409 ? -17.035 -8.999 20.894 1.00 90.94 409 SER A N 1
ATOM 3178 C CA . SER A 1 409 ? -17.202 -10.453 20.976 1.00 90.94 409 SER A CA 1
ATOM 3179 C C . SER A 1 409 ? -16.612 -11.008 22.279 1.00 90.94 409 SER A C 1
ATOM 3181 O O . SER A 1 409 ? -15.530 -10.622 22.742 1.00 90.94 409 SER A O 1
ATOM 3183 N N . GLY A 1 410 ? -17.347 -11.948 22.879 1.00 86.88 410 GLY A N 1
ATOM 3184 C CA . GLY A 1 410 ? -16.873 -12.732 24.016 1.00 86.88 410 GLY A CA 1
ATOM 3185 C C . GLY A 1 410 ? -15.740 -13.696 23.643 1.00 86.88 410 GLY A C 1
ATOM 3186 O O . GLY A 1 410 ? -15.011 -14.134 24.534 1.00 86.88 410 GLY A O 1
ATOM 3187 N N . ASP A 1 411 ? -15.557 -14.006 22.352 1.00 90.12 411 ASP A N 1
ATOM 3188 C CA . ASP A 1 411 ? -14.412 -14.779 21.874 1.00 90.12 411 ASP A CA 1
ATOM 3189 C C . ASP A 1 411 ? -13.184 -13.872 21.703 1.00 90.12 411 ASP A C 1
ATOM 3191 O O . ASP A 1 411 ? -13.135 -12.936 20.899 1.00 90.12 411 ASP A O 1
ATOM 3195 N N . LYS A 1 412 ? -12.128 -14.194 22.458 1.00 87.69 412 LYS A N 1
ATOM 3196 C CA . LYS A 1 412 ? -10.848 -13.489 22.402 1.00 87.69 412 LYS A CA 1
ATOM 3197 C C . LYS A 1 412 ? -10.221 -13.525 21.003 1.00 87.69 412 LYS A C 1
ATOM 3199 O O . LYS A 1 412 ? -9.559 -12.549 20.653 1.00 87.69 412 LYS A O 1
ATOM 3204 N N . ARG A 1 413 ? -10.362 -14.618 20.242 1.00 89.38 413 ARG A N 1
ATOM 3205 C CA . ARG A 1 413 ? -9.757 -14.761 18.906 1.00 89.38 413 ARG A CA 1
ATOM 3206 C C . ARG A 1 413 ? -10.473 -13.901 17.876 1.00 89.38 413 ARG A C 1
ATOM 3208 O O . ARG A 1 413 ? -9.798 -13.163 17.162 1.00 89.38 413 ARG A O 1
ATOM 3215 N N . GLU A 1 414 ? -11.801 -13.958 17.846 1.00 89.69 414 GLU A N 1
ATOM 3216 C CA . GLU A 1 414 ? -12.618 -13.129 16.953 1.00 89.69 414 GLU A CA 1
ATOM 3217 C C . GLU A 1 414 ? -12.355 -11.645 17.185 1.00 89.69 414 GLU A C 1
ATOM 3219 O O . GLU A 1 414 ? -12.036 -10.930 16.241 1.00 89.69 414 GLU A O 1
ATOM 3224 N N . ARG A 1 415 ? -12.354 -11.205 18.449 1.00 90.25 415 ARG A N 1
ATOM 3225 C CA . ARG A 1 415 ? -12.063 -9.812 18.803 1.00 90.25 415 ARG A CA 1
ATOM 3226 C C . ARG A 1 415 ? -10.645 -9.374 18.432 1.00 90.25 415 ARG A C 1
ATOM 3228 O O . ARG A 1 415 ? -10.434 -8.242 18.006 1.00 90.25 415 ARG A O 1
ATOM 3235 N N . ALA A 1 416 ? -9.646 -10.229 18.661 1.00 90.56 416 ALA A N 1
ATOM 3236 C CA . ALA A 1 416 ? -8.244 -9.859 18.459 1.00 90.56 416 ALA A CA 1
ATOM 3237 C C . ALA A 1 416 ? -7.857 -9.766 16.976 1.00 90.56 416 ALA A C 1
ATOM 3239 O O . ALA A 1 416 ? -6.922 -9.038 16.647 1.00 90.56 416 ALA A O 1
ATOM 3240 N N . ARG A 1 417 ? -8.552 -10.488 16.088 1.00 91.69 417 ARG A N 1
ATOM 3241 C CA . ARG A 1 417 ? -8.246 -10.539 14.653 1.00 91.69 417 ARG A CA 1
ATOM 3242 C C . ARG A 1 417 ? -8.300 -9.164 13.962 1.00 91.69 417 ARG A C 1
ATOM 3244 O O . ARG A 1 417 ? -7.269 -8.784 13.407 1.00 91.69 417 ARG A O 1
ATOM 3251 N N . PRO A 1 418 ? -9.403 -8.387 14.014 1.00 93.56 418 PRO A N 1
ATOM 3252 C CA . PRO A 1 418 ? -9.452 -7.074 13.367 1.00 93.56 418 PRO A CA 1
ATOM 3253 C C . PRO A 1 418 ? -8.466 -6.086 14.002 1.00 93.56 418 PRO A C 1
ATOM 3255 O O . PRO A 1 418 ? -7.799 -5.341 13.293 1.00 93.56 418 PRO A O 1
ATOM 3258 N N . ALA A 1 419 ? -8.285 -6.129 15.326 1.00 94.12 419 ALA A N 1
ATOM 3259 C CA . ALA A 1 419 ? -7.301 -5.293 16.012 1.00 94.12 419 ALA A CA 1
ATOM 3260 C C . ALA A 1 419 ? -5.860 -5.569 15.539 1.00 94.12 419 ALA A C 1
ATOM 3262 O O . ALA A 1 419 ? -5.095 -4.639 15.279 1.00 94.12 419 ALA A O 1
ATOM 3263 N N . ALA A 1 420 ? -5.494 -6.846 15.385 1.00 95.44 420 ALA A N 1
ATOM 3264 C CA . ALA A 1 420 ? -4.186 -7.242 14.874 1.00 95.44 420 ALA A CA 1
ATOM 3265 C C . ALA A 1 420 ? -3.993 -6.834 13.404 1.00 95.44 420 ALA A C 1
ATOM 3267 O O . ALA A 1 420 ? -2.902 -6.390 13.044 1.00 95.44 420 ALA A O 1
ATOM 3268 N N . ALA A 1 421 ? -5.036 -6.933 12.572 1.00 96.38 421 ALA A N 1
ATOM 3269 C CA . ALA A 1 421 ? -5.003 -6.469 11.186 1.00 96.38 421 ALA A CA 1
ATOM 3270 C C . ALA A 1 421 ? -4.784 -4.947 11.100 1.00 96.38 421 ALA A C 1
ATOM 3272 O O . ALA A 1 421 ? -3.885 -4.511 10.385 1.00 96.38 421 ALA A O 1
ATOM 3273 N N . MET A 1 422 ? -5.502 -4.151 11.906 1.00 97.06 422 MET A N 1
ATOM 3274 C CA . MET A 1 422 ? -5.334 -2.690 11.977 1.00 97.06 422 MET A CA 1
ATOM 3275 C C . MET A 1 422 ? -3.918 -2.282 12.405 1.00 97.06 422 MET A C 1
ATOM 3277 O O . MET A 1 422 ? -3.294 -1.445 11.750 1.00 97.06 422 MET A O 1
ATOM 3281 N N . ILE A 1 423 ? -3.386 -2.902 13.471 1.00 96.62 423 ILE A N 1
ATOM 3282 C CA . ILE A 1 423 ? -1.996 -2.686 13.908 1.00 96.62 423 ILE A CA 1
ATOM 3283 C C . ILE A 1 423 ? -1.034 -3.028 12.775 1.00 96.62 423 ILE A C 1
ATOM 3285 O O . ILE A 1 423 ? -0.146 -2.236 12.468 1.00 96.62 423 ILE A O 1
ATOM 3289 N N . THR A 1 424 ? -1.209 -4.199 12.158 1.00 97.31 424 THR A N 1
ATOM 3290 C CA . THR A 1 424 ? -0.314 -4.665 11.100 1.00 97.31 424 THR A CA 1
ATOM 3291 C C . THR A 1 424 ? -0.336 -3.695 9.923 1.00 97.31 424 THR A C 1
ATOM 3293 O O . THR A 1 424 ? 0.725 -3.218 9.547 1.00 97.31 424 THR A O 1
ATOM 3296 N N . MET A 1 425 ? -1.507 -3.310 9.407 1.00 97.94 425 MET A N 1
ATOM 3297 C CA . MET A 1 425 ? -1.615 -2.364 8.289 1.00 97.94 425 MET A CA 1
ATOM 3298 C C . MET A 1 425 ? -0.966 -1.009 8.608 1.00 97.94 425 MET A C 1
ATOM 3300 O O . MET A 1 425 ? -0.177 -0.494 7.819 1.00 97.94 425 MET A O 1
ATOM 3304 N N . THR A 1 426 ? -1.212 -0.462 9.804 1.00 97.31 426 THR A N 1
ATOM 3305 C CA . THR A 1 426 ? -0.582 0.798 10.247 1.00 97.31 426 THR A CA 1
ATOM 3306 C C . THR A 1 426 ? 0.945 0.678 10.321 1.00 97.31 426 THR A C 1
ATOM 3308 O O . THR A 1 426 ? 1.670 1.627 10.010 1.00 97.31 426 THR A O 1
ATOM 3311 N N . VAL A 1 427 ? 1.464 -0.482 10.737 1.00 96.75 427 VAL A N 1
ATOM 3312 C CA . VAL A 1 427 ? 2.908 -0.743 10.755 1.00 96.75 427 VAL A CA 1
ATOM 3313 C C . VAL A 1 427 ? 3.459 -0.882 9.339 1.00 96.75 427 VAL A C 1
ATOM 3315 O O . VAL A 1 427 ? 4.468 -0.246 9.064 1.00 96.75 427 VAL A O 1
ATOM 3318 N N . LEU A 1 428 ? 2.809 -1.629 8.441 1.00 97.19 428 LEU A N 1
ATOM 3319 C CA . LEU A 1 428 ? 3.261 -1.810 7.054 1.00 97.19 428 LEU A CA 1
ATOM 3320 C C . LEU A 1 428 ? 3.303 -0.484 6.281 1.00 97.19 428 LEU A C 1
ATOM 3322 O O . LEU A 1 428 ? 4.310 -0.187 5.644 1.00 97.19 428 LEU A O 1
ATOM 3326 N N . LEU A 1 429 ? 2.282 0.367 6.421 1.00 97.06 429 LEU A N 1
ATOM 3327 C CA . LEU A 1 429 ? 2.314 1.737 5.891 1.00 97.06 429 LEU A CA 1
ATOM 3328 C C . LEU A 1 429 ? 3.468 2.543 6.505 1.00 97.06 429 LEU A C 1
ATOM 3330 O O . LEU A 1 429 ? 4.217 3.219 5.806 1.00 97.06 429 LEU A O 1
ATOM 3334 N N . GLY A 1 430 ? 3.691 2.406 7.814 1.00 94.88 430 GLY A N 1
ATOM 3335 C CA . GLY A 1 430 ? 4.852 2.998 8.476 1.00 94.88 430 GLY A CA 1
ATOM 3336 C C . GLY A 1 430 ? 6.199 2.488 7.943 1.00 94.88 430 GLY A C 1
ATOM 3337 O O . GLY A 1 430 ? 7.146 3.270 7.884 1.00 94.88 430 GLY A O 1
ATOM 3338 N N . ARG A 1 431 ? 6.300 1.209 7.552 1.00 93.56 431 ARG A N 1
ATOM 3339 C CA . ARG A 1 431 ? 7.500 0.615 6.935 1.00 93.56 431 ARG A CA 1
ATOM 3340 C C . ARG A 1 431 ? 7.755 1.208 5.555 1.00 93.56 431 ARG A C 1
ATOM 3342 O O . ARG A 1 431 ? 8.897 1.533 5.260 1.00 93.56 431 ARG A O 1
ATOM 3349 N N . LEU A 1 432 ? 6.704 1.400 4.760 1.00 94.62 432 LEU A N 1
ATOM 3350 C CA . LEU A 1 432 ? 6.786 2.015 3.434 1.00 94.62 432 LEU A CA 1
ATOM 3351 C C . LEU A 1 432 ? 7.322 3.457 3.493 1.00 94.62 432 LEU A C 1
ATOM 3353 O O . LEU A 1 432 ? 8.090 3.867 2.632 1.00 94.62 432 LEU A O 1
ATOM 3357 N N . ILE A 1 433 ? 6.958 4.216 4.530 1.00 91.75 433 ILE A N 1
ATOM 3358 C CA . ILE A 1 433 ? 7.338 5.632 4.683 1.00 91.75 433 ILE A CA 1
ATOM 3359 C C . ILE A 1 433 ? 8.728 5.807 5.315 1.00 91.75 433 ILE A C 1
ATOM 3361 O O . ILE A 1 433 ? 9.419 6.787 5.039 1.00 91.75 433 ILE A O 1
ATOM 3365 N N . LYS A 1 434 ? 9.141 4.897 6.203 1.00 88.81 434 LYS A N 1
ATOM 3366 C CA . LYS A 1 434 ? 10.397 5.003 6.968 1.00 88.81 434 LYS A CA 1
ATOM 3367 C C . LYS A 1 434 ? 11.575 4.340 6.247 1.00 88.81 434 LYS A C 1
ATOM 3369 O O . LYS A 1 434 ? 11.342 3.477 5.410 1.00 88.81 434 LYS A O 1
ATOM 3374 N N . PRO A 1 435 ? 12.835 4.676 6.587 1.00 87.94 435 PRO A N 1
ATOM 3375 C CA . PRO A 1 435 ? 14.021 4.050 5.996 1.00 87.94 435 PRO A CA 1
ATOM 3376 C C . PRO A 1 435 ? 14.046 2.539 6.269 1.00 87.94 435 PRO A C 1
ATOM 3378 O O . PRO A 1 435 ? 14.420 2.090 7.350 1.00 87.94 435 PRO A O 1
ATOM 3381 N N . THR A 1 436 ? 13.577 1.758 5.301 1.00 89.56 436 THR A N 1
ATOM 3382 C CA . THR A 1 436 ? 13.443 0.300 5.362 1.00 89.56 436 THR A CA 1
ATOM 3383 C C . THR A 1 436 ? 13.885 -0.304 4.029 1.00 89.56 436 THR A C 1
ATOM 3385 O O . THR A 1 436 ? 13.885 0.409 3.020 1.00 89.56 436 THR A O 1
ATOM 3388 N N . PRO A 1 437 ? 14.226 -1.607 3.976 1.00 89.56 437 PRO A N 1
ATOM 3389 C CA . PRO A 1 437 ? 14.640 -2.249 2.729 1.00 89.56 437 PRO A CA 1
ATOM 3390 C C . PRO A 1 437 ? 13.607 -2.097 1.606 1.00 89.56 437 PRO A C 1
ATOM 3392 O O . PRO A 1 437 ? 13.952 -1.704 0.499 1.00 89.56 437 PRO A O 1
ATOM 3395 N N . ILE A 1 438 ? 12.319 -2.307 1.901 1.00 91.75 438 ILE A N 1
ATOM 3396 C CA . ILE A 1 438 ? 11.255 -2.164 0.898 1.00 91.75 438 ILE A CA 1
ATOM 3397 C C . ILE A 1 438 ? 11.139 -0.730 0.367 1.00 91.75 438 ILE A C 1
ATOM 3399 O O . ILE A 1 438 ? 10.978 -0.529 -0.834 1.00 91.75 438 ILE A O 1
ATOM 3403 N N . ARG A 1 439 ? 11.274 0.281 1.235 1.00 91.31 439 ARG A N 1
ATOM 3404 C CA . ARG A 1 439 ? 11.252 1.683 0.808 1.00 91.31 439 ARG A CA 1
ATOM 3405 C C . ARG A 1 439 ? 12.431 2.008 -0.102 1.00 91.31 439 ARG A C 1
ATOM 3407 O O . ARG A 1 439 ? 12.246 2.702 -1.098 1.00 91.31 439 ARG A O 1
ATOM 3414 N N . LYS A 1 440 ? 13.629 1.514 0.227 1.00 88.56 440 LYS A N 1
ATOM 3415 C CA . LYS A 1 440 ? 14.827 1.672 -0.611 1.00 88.56 440 LYS A CA 1
ATOM 3416 C C . LYS A 1 440 ? 14.579 1.131 -2.022 1.00 88.56 440 LYS A C 1
ATOM 3418 O O . LYS A 1 440 ? 14.850 1.834 -2.991 1.00 88.56 440 LYS A O 1
ATOM 3423 N N . GLU A 1 441 ? 14.004 -0.062 -2.139 1.00 89.00 441 GLU A N 1
ATOM 3424 C CA . GLU A 1 441 ? 13.707 -0.664 -3.444 1.00 89.00 441 GLU A CA 1
ATOM 3425 C C . GLU A 1 441 ? 12.617 0.092 -4.218 1.00 89.00 441 GLU A C 1
ATOM 3427 O O . GLU A 1 441 ? 12.778 0.365 -5.405 1.00 89.00 441 GLU A O 1
ATOM 3432 N N . ILE A 1 442 ? 11.536 0.527 -3.560 1.00 92.50 442 ILE A N 1
ATOM 3433 C CA . ILE A 1 442 ? 10.489 1.335 -4.215 1.00 92.50 442 ILE A CA 1
ATOM 3434 C C . ILE A 1 442 ? 11.055 2.678 -4.698 1.00 92.50 442 ILE A C 1
ATOM 3436 O O . ILE A 1 442 ? 10.730 3.127 -5.797 1.00 92.50 442 ILE A O 1
ATOM 3440 N N . ARG A 1 443 ? 11.965 3.300 -3.936 1.00 90.44 443 ARG A N 1
ATOM 3441 C CA . ARG A 1 443 ? 12.705 4.492 -4.385 1.00 90.44 443 ARG A CA 1
ATOM 3442 C C . ARG A 1 443 ? 13.551 4.214 -5.620 1.00 90.44 443 ARG A C 1
ATOM 3444 O O . ARG A 1 443 ? 13.580 5.046 -6.521 1.00 90.44 443 ARG A O 1
ATOM 3451 N N . MET A 1 444 ? 14.217 3.065 -5.682 1.00 87.19 444 MET A N 1
ATOM 3452 C CA . MET A 1 444 ? 15.014 2.674 -6.850 1.00 87.19 444 MET A CA 1
ATOM 3453 C C . MET A 1 444 ? 14.154 2.475 -8.083 1.00 87.19 444 MET A C 1
ATOM 3455 O O . MET A 1 444 ? 14.498 2.970 -9.153 1.00 87.19 444 MET A O 1
ATOM 3459 N N . LEU A 1 445 ? 13.010 1.816 -7.919 1.00 89.94 445 LEU A N 1
ATOM 3460 C CA . LEU A 1 445 ? 12.030 1.663 -8.982 1.00 89.94 445 LEU A CA 1
ATOM 3461 C C . LEU A 1 445 ? 11.482 3.023 -9.436 1.00 89.94 445 LEU A C 1
ATOM 3463 O O . LEU A 1 445 ? 11.426 3.276 -10.635 1.00 89.94 445 LEU A O 1
ATOM 3467 N N . LYS A 1 446 ? 11.181 3.945 -8.510 1.00 91.81 446 LYS A N 1
ATOM 3468 C CA . LYS A 1 446 ? 10.795 5.328 -8.842 1.00 91.81 446 LYS A CA 1
ATOM 3469 C C . LYS A 1 446 ? 11.878 6.056 -9.637 1.00 91.81 446 LYS A C 1
ATOM 3471 O O . LYS A 1 446 ? 11.566 6.728 -10.613 1.00 91.81 446 LYS A O 1
ATOM 3476 N N . VAL A 1 447 ? 13.145 5.935 -9.240 1.00 89.38 447 VAL A N 1
ATOM 3477 C CA . VAL A 1 447 ? 14.280 6.525 -9.969 1.00 89.38 447 VAL A CA 1
ATOM 3478 C C . VAL A 1 447 ? 14.409 5.921 -11.365 1.00 89.38 447 VAL A C 1
ATOM 3480 O O . VAL A 1 447 ? 14.605 6.665 -12.321 1.00 89.38 447 VAL A O 1
ATOM 3483 N N . ASN A 1 448 ? 14.245 4.605 -11.500 1.00 88.50 448 ASN A N 1
ATOM 3484 C CA . ASN A 1 448 ? 14.251 3.927 -12.793 1.00 88.50 448 ASN A CA 1
ATOM 3485 C C . ASN A 1 448 ? 13.119 4.446 -13.700 1.00 88.50 448 ASN A C 1
ATOM 3487 O O . ASN A 1 448 ? 13.384 4.836 -14.833 1.00 88.50 448 ASN A O 1
ATOM 3491 N N . LEU A 1 449 ? 11.897 4.580 -13.167 1.00 89.19 449 LEU A N 1
ATOM 3492 C CA . LEU A 1 449 ? 10.780 5.199 -13.887 1.00 89.19 449 LEU A CA 1
ATOM 3493 C C . LEU A 1 449 ? 11.101 6.635 -14.312 1.00 89.19 449 LEU A C 1
ATOM 3495 O O . LEU A 1 449 ? 10.881 6.983 -15.460 1.00 89.19 449 LEU A O 1
ATOM 3499 N N . ILE A 1 450 ? 11.670 7.464 -13.431 1.00 89.81 450 ILE A N 1
ATOM 3500 C CA . ILE A 1 450 ? 12.070 8.839 -13.779 1.00 89.81 450 ILE A CA 1
ATOM 3501 C C . ILE A 1 450 ? 13.072 8.846 -14.942 1.00 89.81 450 ILE A C 1
ATOM 3503 O O . ILE A 1 450 ? 12.928 9.645 -15.866 1.00 89.81 450 ILE A O 1
ATOM 3507 N N . ILE A 1 451 ? 14.078 7.966 -14.909 1.00 89.50 451 ILE A N 1
ATOM 3508 C CA . ILE A 1 451 ? 15.057 7.828 -15.993 1.00 89.50 451 ILE A CA 1
ATOM 3509 C C . ILE A 1 451 ? 14.351 7.419 -17.289 1.00 89.50 451 ILE A C 1
ATOM 3511 O O . ILE A 1 451 ? 14.572 8.052 -18.317 1.00 89.50 451 ILE A O 1
ATOM 3515 N N . GLU A 1 452 ? 13.485 6.407 -17.247 1.00 89.50 452 GLU A N 1
ATOM 3516 C CA . GLU A 1 452 ? 12.716 5.958 -18.410 1.00 89.50 452 GLU A CA 1
ATOM 3517 C C . GLU A 1 452 ? 11.843 7.076 -18.994 1.00 89.50 452 GLU A C 1
ATOM 3519 O O . GLU A 1 452 ? 11.862 7.298 -20.205 1.00 89.50 452 GLU A O 1
ATOM 3524 N N . GLU A 1 453 ? 11.172 7.855 -18.148 1.00 89.44 453 GLU A N 1
ATOM 3525 C CA . GLU A 1 453 ? 10.360 8.997 -18.566 1.00 89.44 453 GLU A CA 1
ATOM 3526 C C . GLU A 1 453 ? 11.195 10.144 -19.168 1.00 89.44 453 GLU A C 1
ATOM 3528 O O . GLU A 1 453 ? 10.724 10.813 -20.087 1.00 89.44 453 GLU A O 1
ATOM 3533 N N . PHE A 1 454 ? 12.452 10.365 -18.752 1.00 89.12 454 PHE A N 1
ATOM 3534 C CA . PHE A 1 454 ? 13.348 11.308 -19.450 1.00 89.12 454 PHE A CA 1
ATOM 3535 C C . PHE A 1 454 ? 13.612 10.883 -20.899 1.00 89.12 454 PHE A C 1
ATOM 3537 O O . PHE A 1 454 ? 13.597 11.724 -21.797 1.00 89.12 454 PHE A O 1
ATOM 3544 N N . TYR A 1 455 ? 13.818 9.586 -21.145 1.00 87.12 455 TYR A N 1
ATOM 3545 C CA . TYR A 1 455 ? 13.997 9.078 -22.505 1.00 87.12 455 TYR A CA 1
ATOM 3546 C C . TYR A 1 455 ? 12.697 9.131 -23.308 1.00 87.12 455 TYR A C 1
ATOM 3548 O O . TYR A 1 455 ? 12.723 9.602 -24.440 1.00 87.12 455 TYR A O 1
ATOM 3556 N N . ARG A 1 456 ? 11.557 8.735 -22.731 1.00 85.06 456 ARG A N 1
ATOM 3557 C CA . ARG A 1 456 ? 10.249 8.767 -23.416 1.00 85.06 456 ARG A CA 1
ATOM 3558 C C . ARG A 1 456 ? 9.709 10.184 -23.656 1.00 85.06 456 ARG A C 1
ATOM 3560 O O . ARG A 1 456 ? 8.898 10.405 -24.548 1.00 85.06 456 ARG A O 1
ATOM 3567 N N . SER A 1 457 ? 10.161 11.173 -22.889 1.00 84.00 457 SER A N 1
ATOM 3568 C CA . SER A 1 457 ? 9.771 12.581 -23.066 1.00 84.00 457 SER A CA 1
ATOM 3569 C C . SER A 1 457 ? 10.631 13.360 -24.068 1.00 84.00 457 SER A C 1
ATOM 3571 O O . SER A 1 457 ? 10.354 14.540 -24.304 1.00 84.00 457 SER A O 1
ATOM 3573 N N . SER A 1 458 ? 11.656 12.737 -24.664 1.00 81.62 458 SER A N 1
ATOM 3574 C CA . SER A 1 458 ? 12.545 13.391 -25.627 1.00 81.62 458 SER A CA 1
ATOM 3575 C C . SER A 1 458 ? 12.890 12.505 -26.820 1.00 81.62 458 SER A C 1
ATOM 3577 O O . SER A 1 458 ? 13.377 11.385 -26.671 1.00 81.62 458 SER A O 1
ATOM 3579 N N . ASP A 1 459 ? 12.768 13.058 -28.024 1.00 75.31 459 ASP A N 1
ATOM 3580 C CA . ASP A 1 459 ? 13.246 12.415 -29.252 1.00 75.31 459 ASP A CA 1
ATOM 3581 C C . ASP A 1 459 ? 14.771 12.211 -29.268 1.00 75.31 459 ASP A C 1
ATOM 3583 O O . ASP A 1 459 ? 15.277 11.254 -29.858 1.00 75.31 459 ASP A O 1
ATOM 3587 N N . ASN A 1 460 ? 15.521 13.091 -28.594 1.00 82.12 460 ASN A N 1
ATOM 3588 C CA . ASN A 1 460 ? 16.979 13.064 -28.578 1.00 82.12 460 ASN A CA 1
ATOM 3589 C C . ASN A 1 460 ? 17.502 12.274 -27.368 1.00 82.12 460 ASN A C 1
ATOM 3591 O O . ASN A 1 460 ? 17.426 12.718 -26.222 1.00 82.12 460 ASN A O 1
ATOM 3595 N N . ILE A 1 461 ? 18.109 11.122 -27.652 1.00 83.69 461 ILE A N 1
ATOM 3596 C CA . ILE A 1 461 ? 18.641 10.198 -26.644 1.00 83.69 461 ILE A CA 1
ATOM 3597 C C . ILE A 1 461 ? 19.806 10.809 -25.859 1.00 83.69 461 ILE A C 1
ATOM 3599 O O . ILE A 1 461 ? 19.877 10.640 -24.645 1.00 83.69 461 ILE A O 1
ATOM 3603 N N . GLU A 1 462 ? 20.694 11.562 -26.507 1.00 82.12 462 GLU A N 1
ATOM 3604 C CA . GLU A 1 462 ? 21.821 12.223 -25.834 1.00 82.12 462 GLU A CA 1
ATOM 3605 C C . GLU A 1 462 ? 21.334 13.328 -24.890 1.00 82.12 462 GLU A C 1
ATOM 3607 O O . GLU A 1 462 ? 21.856 13.502 -23.782 1.00 82.12 462 GLU A O 1
ATOM 3612 N N . HIS A 1 463 ? 20.291 14.054 -25.304 1.00 84.12 463 HIS A N 1
ATOM 3613 C CA . HIS A 1 463 ? 19.650 15.051 -24.457 1.00 84.12 463 HIS A CA 1
ATOM 3614 C C . HIS A 1 463 ? 18.983 14.400 -23.240 1.00 84.12 463 HIS A C 1
ATOM 3616 O O . HIS A 1 463 ? 19.254 14.816 -22.112 1.00 84.12 463 HIS A O 1
ATOM 3622 N N . ALA A 1 464 ? 18.191 13.342 -23.448 1.00 86.25 464 ALA A N 1
ATOM 3623 C CA . ALA A 1 464 ? 17.570 12.570 -22.372 1.00 86.25 464 ALA A CA 1
ATOM 3624 C C . ALA A 1 464 ? 18.608 11.992 -21.399 1.00 86.25 464 ALA A C 1
ATOM 3626 O O . ALA A 1 464 ? 18.460 12.114 -20.182 1.00 86.25 464 ALA A O 1
ATOM 3627 N N . ARG A 1 465 ? 19.713 11.445 -21.923 1.00 87.12 465 ARG A N 1
ATOM 3628 C CA . ARG A 1 465 ? 20.833 10.944 -21.119 1.00 87.12 465 ARG A CA 1
ATOM 3629 C C . ARG A 1 465 ? 21.450 12.046 -20.268 1.00 87.12 465 ARG A C 1
ATOM 3631 O O . ARG A 1 465 ? 21.714 11.832 -19.086 1.00 87.12 465 ARG A O 1
ATOM 3638 N N . THR A 1 466 ? 21.654 13.230 -20.842 1.00 88.25 466 THR A N 1
ATOM 3639 C CA . THR A 1 466 ? 22.202 14.381 -20.114 1.00 88.25 466 THR A CA 1
ATOM 3640 C C . THR A 1 466 ? 21.261 14.819 -18.988 1.00 88.25 466 THR A C 1
ATOM 3642 O O . THR A 1 466 ? 21.719 15.012 -17.863 1.00 88.25 466 THR A O 1
ATOM 3645 N N . GLN A 1 467 ? 19.951 14.905 -19.248 1.00 88.12 467 GLN A N 1
ATOM 3646 C CA . GLN A 1 467 ? 18.949 15.246 -18.231 1.00 88.12 467 GLN A CA 1
ATOM 3647 C C . GLN A 1 467 ? 18.883 14.206 -17.107 1.00 88.12 467 GLN A C 1
ATOM 3649 O O . GLN A 1 467 ? 18.886 14.563 -15.928 1.00 88.12 467 GLN A O 1
ATOM 3654 N N . ALA A 1 468 ? 18.884 12.918 -17.453 1.00 89.25 468 ALA A N 1
ATOM 3655 C CA . ALA A 1 468 ? 18.861 11.837 -16.478 1.00 89.25 468 ALA A CA 1
ATOM 3656 C C . ALA A 1 468 ? 20.153 11.802 -15.632 1.00 89.25 468 ALA A C 1
ATOM 3658 O O . ALA A 1 468 ? 20.102 11.603 -14.417 1.00 89.25 468 ALA A O 1
ATOM 3659 N N . GLN A 1 469 ? 21.314 12.086 -16.232 1.00 88.56 469 GLN A N 1
ATOM 3660 C CA . GLN A 1 469 ? 22.581 12.218 -15.509 1.00 88.56 469 GLN A CA 1
ATOM 3661 C C . GLN A 1 469 ? 22.589 13.435 -14.571 1.00 88.56 469 GLN A C 1
ATOM 3663 O O . GLN A 1 469 ? 23.050 13.339 -13.430 1.00 88.56 469 GLN A O 1
ATOM 3668 N N . GLU A 1 470 ? 22.080 14.583 -15.027 1.00 88.69 470 GLU A N 1
ATOM 3669 C CA . GLU A 1 470 ? 21.944 15.787 -14.204 1.00 88.69 470 GLU A CA 1
ATOM 3670 C C . GLU A 1 470 ? 21.007 15.536 -13.018 1.00 88.69 470 GLU A C 1
ATOM 3672 O O . GLU A 1 470 ? 21.336 15.897 -11.883 1.00 88.69 470 GLU A O 1
ATOM 3677 N N . PHE A 1 471 ? 19.892 14.842 -13.255 1.00 90.00 471 PHE A N 1
ATOM 3678 C CA . PHE A 1 471 ? 18.962 14.400 -12.225 1.00 90.00 471 PHE A CA 1
ATOM 3679 C C . PHE A 1 471 ? 19.653 13.546 -11.153 1.00 90.00 471 PHE A C 1
ATOM 3681 O O . PHE A 1 471 ? 19.573 13.882 -9.969 1.00 90.00 471 PHE A O 1
ATOM 3688 N N . LEU A 1 472 ? 20.377 12.494 -11.552 1.00 86.81 472 LEU A N 1
ATOM 3689 C CA . LEU A 1 472 ? 21.085 11.608 -10.622 1.00 86.81 472 LEU A CA 1
ATOM 3690 C C . LEU A 1 472 ? 22.168 12.344 -9.818 1.00 86.81 472 LEU A C 1
ATOM 3692 O O . LEU A 1 472 ? 22.348 12.082 -8.628 1.00 86.81 472 LEU A O 1
ATOM 3696 N N . ASN A 1 473 ? 22.874 13.289 -10.445 1.00 84.00 473 ASN A N 1
ATOM 3697 C CA . ASN A 1 473 ? 23.989 13.997 -9.818 1.00 84.00 473 ASN A CA 1
ATOM 3698 C C . ASN A 1 473 ? 23.548 15.126 -8.877 1.00 84.00 473 ASN A C 1
ATOM 3700 O O . ASN A 1 473 ? 24.214 15.380 -7.869 1.00 84.00 473 ASN A O 1
ATOM 3704 N N . THR A 1 474 ? 22.461 15.827 -9.211 1.00 83.50 474 THR A N 1
ATOM 3705 C CA . THR A 1 474 ? 22.057 17.061 -8.518 1.00 83.50 474 THR A CA 1
ATOM 3706 C C . THR A 1 474 ? 20.709 16.919 -7.816 1.00 83.50 474 THR A C 1
ATOM 3708 O O . THR A 1 474 ? 20.633 17.074 -6.596 1.00 83.50 474 THR A O 1
ATOM 3711 N N . ARG A 1 475 ? 19.648 16.583 -8.555 1.00 83.62 475 ARG A N 1
ATOM 3712 C CA . ARG A 1 475 ? 18.265 16.621 -8.061 1.00 83.62 475 ARG A CA 1
ATOM 3713 C C . ARG A 1 475 ? 17.916 15.455 -7.140 1.00 83.62 475 ARG A C 1
ATOM 3715 O O . ARG A 1 475 ? 17.125 15.642 -6.221 1.00 83.62 475 ARG A O 1
ATOM 3722 N N . LEU A 1 476 ? 18.541 14.292 -7.314 1.00 84.50 476 LEU A N 1
ATOM 3723 C CA . LEU A 1 476 ? 18.280 13.102 -6.500 1.00 84.50 476 LEU A CA 1
ATOM 3724 C C . LEU A 1 476 ? 18.467 13.358 -4.993 1.00 84.50 476 LEU A C 1
ATOM 3726 O O . LEU A 1 476 ? 17.634 12.951 -4.186 1.00 84.50 476 LEU A O 1
ATOM 3730 N N . LYS A 1 477 ? 19.529 14.082 -4.617 1.00 82.06 477 LYS A N 1
ATOM 3731 C CA . LYS A 1 477 ? 19.807 14.446 -3.215 1.00 82.06 477 LYS A CA 1
ATOM 3732 C C . LYS A 1 477 ? 18.797 15.440 -2.650 1.00 82.06 477 LYS A C 1
ATOM 3734 O O . LYS A 1 477 ? 18.553 15.437 -1.450 1.00 82.06 477 LYS A O 1
ATOM 3739 N N . SER A 1 478 ? 18.239 16.294 -3.507 1.00 82.62 478 SER A N 1
ATOM 3740 C CA . SER A 1 478 ? 17.194 17.240 -3.117 1.00 82.62 478 SER A CA 1
ATOM 3741 C C . SER A 1 478 ? 15.860 16.532 -2.889 1.00 82.62 478 SER A C 1
ATOM 3743 O O . SER A 1 478 ? 15.177 16.860 -1.930 1.00 82.62 478 SER A O 1
ATOM 3745 N N . LEU A 1 479 ? 15.512 15.557 -3.739 1.00 82.31 479 LEU A N 1
ATOM 3746 C CA . LEU A 1 479 ? 14.269 14.784 -3.620 1.00 82.31 479 LEU A CA 1
ATOM 3747 C C . LEU A 1 479 ? 14.246 13.880 -2.386 1.00 82.31 479 LEU A C 1
ATOM 3749 O O . LEU A 1 479 ? 13.189 13.639 -1.809 1.00 82.31 479 LEU A O 1
ATOM 3753 N N . TYR A 1 480 ? 15.407 13.357 -1.994 1.00 83.88 480 TYR A N 1
ATOM 3754 C CA . TYR A 1 480 ? 15.533 12.441 -0.863 1.00 83.88 480 TYR A CA 1
ATOM 3755 C C . TYR A 1 480 ? 16.617 12.932 0.103 1.00 83.88 480 TYR A C 1
ATOM 3757 O O . TYR A 1 480 ? 17.716 12.372 0.143 1.00 83.88 480 TYR A O 1
ATOM 3765 N N . PRO A 1 481 ? 16.328 13.974 0.903 1.00 78.94 481 PRO A N 1
ATOM 3766 C CA . PRO A 1 481 ? 17.291 14.512 1.863 1.00 78.94 481 PRO A CA 1
ATOM 3767 C C . PRO A 1 481 ? 17.601 13.528 3.003 1.00 78.94 481 PRO A C 1
ATOM 3769 O O . PRO A 1 481 ? 18.634 13.640 3.657 1.00 78.94 481 PRO A O 1
ATOM 3772 N N . ASP A 1 482 ? 16.720 12.555 3.239 1.00 81.12 482 ASP A N 1
ATOM 3773 C CA . ASP A 1 482 ? 16.852 11.503 4.248 1.00 81.12 482 ASP A CA 1
ATOM 3774 C C . ASP A 1 482 ? 17.549 10.235 3.722 1.00 81.12 482 ASP A C 1
ATOM 3776 O O . ASP A 1 482 ? 17.535 9.204 4.396 1.00 81.12 482 ASP A O 1
ATOM 3780 N N . MET A 1 483 ? 18.127 10.285 2.517 1.00 80.38 483 MET A N 1
ATOM 3781 C CA . MET A 1 483 ? 18.855 9.163 1.932 1.00 80.38 483 MET A CA 1
ATOM 3782 C C . MET A 1 483 ? 20.089 8.825 2.774 1.00 80.38 483 MET A C 1
ATOM 3784 O O . MET A 1 483 ? 20.916 9.690 3.075 1.00 80.38 483 MET A O 1
ATOM 3788 N N . SER A 1 484 ? 20.240 7.554 3.147 1.00 78.12 484 SER A N 1
ATOM 3789 C CA . SER A 1 484 ? 21.422 7.115 3.893 1.00 78.12 484 SER A CA 1
ATOM 3790 C C . SER A 1 484 ? 22.684 7.158 3.016 1.00 78.12 484 SER A C 1
ATOM 3792 O O . SER A 1 484 ? 22.615 7.232 1.785 1.00 78.12 484 SER A O 1
ATOM 3794 N N . SER A 1 485 ? 23.871 7.092 3.628 1.00 76.81 485 SER A N 1
ATOM 3795 C CA . SER A 1 485 ? 25.131 7.002 2.874 1.00 76.81 485 SER A CA 1
ATOM 3796 C C . SER A 1 485 ? 25.205 5.732 2.024 1.00 76.81 485 SER A C 1
ATOM 3798 O O . SER A 1 485 ? 25.718 5.765 0.910 1.00 76.81 485 SER A O 1
ATOM 3800 N N . GLU A 1 486 ? 24.662 4.628 2.538 1.00 74.25 486 GLU A N 1
ATOM 3801 C CA . GLU A 1 486 ? 24.603 3.343 1.843 1.00 74.25 486 GLU A CA 1
ATOM 3802 C C . GLU A 1 486 ? 23.622 3.389 0.666 1.00 74.25 486 GLU A C 1
ATOM 3804 O O . GLU A 1 486 ? 23.947 2.941 -0.431 1.00 74.25 486 GLU A O 1
ATOM 3809 N N . GLU A 1 487 ? 22.443 3.989 0.863 1.00 75.44 487 GLU A N 1
ATOM 3810 C CA . GLU A 1 487 ? 21.490 4.233 -0.221 1.00 75.44 487 GLU A CA 1
ATOM 3811 C C . GLU A 1 487 ? 22.117 5.129 -1.290 1.00 75.44 487 GLU A C 1
ATOM 3813 O O . GLU A 1 487 ? 22.072 4.785 -2.464 1.00 75.44 487 GLU A O 1
ATOM 3818 N N . SER A 1 488 ? 22.780 6.218 -0.894 1.00 78.88 488 SER A N 1
ATOM 3819 C CA . SER A 1 488 ? 23.447 7.142 -1.819 1.00 78.88 488 SER A CA 1
ATOM 3820 C C . SER A 1 488 ? 24.512 6.449 -2.669 1.00 78.88 488 SER A C 1
ATOM 3822 O O . SER A 1 488 ? 24.597 6.697 -3.871 1.00 78.88 488 SER A O 1
ATOM 3824 N N . GLN A 1 489 ? 25.317 5.572 -2.063 1.00 78.56 489 GLN A N 1
ATOM 3825 C CA . GLN A 1 489 ? 26.328 4.804 -2.784 1.00 78.56 489 GLN A CA 1
ATOM 3826 C C . GLN A 1 489 ? 25.684 3.790 -3.738 1.00 78.56 489 GLN A C 1
ATOM 3828 O O . GLN A 1 489 ? 26.067 3.727 -4.906 1.00 78.56 489 GLN A O 1
ATOM 3833 N N . ALA A 1 490 ? 24.663 3.061 -3.278 1.00 75.81 490 ALA A N 1
ATOM 3834 C CA . ALA A 1 490 ? 23.911 2.137 -4.122 1.00 75.81 490 ALA A CA 1
ATOM 3835 C C . ALA A 1 490 ? 23.276 2.860 -5.325 1.00 75.81 490 ALA A C 1
ATOM 3837 O O . ALA A 1 490 ? 23.419 2.387 -6.451 1.00 75.81 490 ALA A O 1
ATOM 3838 N N . MET A 1 491 ? 22.678 4.046 -5.125 1.00 80.44 491 MET A N 1
ATOM 3839 C CA . MET A 1 491 ? 22.131 4.871 -6.214 1.00 80.44 491 MET A CA 1
ATOM 3840 C C . MET A 1 491 ? 23.202 5.302 -7.216 1.00 80.44 491 MET A C 1
ATOM 3842 O O . MET A 1 491 ? 22.921 5.355 -8.407 1.00 80.44 491 MET A O 1
ATOM 3846 N N . GLN A 1 492 ? 24.415 5.638 -6.769 1.00 78.00 492 GLN A N 1
ATOM 3847 C CA . GLN A 1 492 ? 25.494 6.031 -7.680 1.00 78.00 492 GLN A CA 1
ATOM 3848 C C . GLN A 1 492 ? 25.990 4.846 -8.515 1.00 78.00 492 GLN A C 1
ATOM 3850 O O . GLN A 1 492 ? 26.132 4.965 -9.731 1.00 78.00 492 GLN A O 1
ATOM 3855 N N . GLU A 1 493 ? 26.220 3.695 -7.881 1.00 79.31 493 GLU A N 1
ATOM 3856 C CA . GLU A 1 493 ? 26.709 2.488 -8.556 1.00 79.31 493 GLU A CA 1
ATOM 3857 C C . GLU A 1 493 ? 25.664 1.878 -9.499 1.00 79.31 493 GLU A C 1
ATOM 3859 O O . GLU A 1 493 ? 25.994 1.412 -10.593 1.00 79.31 493 GLU A O 1
ATOM 3864 N N . GLN A 1 494 ? 24.395 1.869 -9.086 1.00 79.50 494 GLN A N 1
ATOM 3865 C CA . GLN A 1 494 ? 23.297 1.336 -9.888 1.00 79.50 494 GLN A CA 1
ATOM 3866 C C . GLN A 1 494 ? 22.762 2.360 -10.887 1.00 79.50 494 GLN A C 1
ATOM 3868 O O . GLN A 1 494 ? 22.352 1.957 -11.967 1.00 79.50 494 GLN A O 1
ATOM 3873 N N . GLY A 1 495 ? 22.823 3.660 -10.596 1.00 78.19 495 GLY A N 1
ATOM 3874 C CA . GLY A 1 495 ? 22.299 4.719 -11.463 1.00 78.19 495 GLY A CA 1
ATOM 3875 C C . GLY A 1 495 ? 22.940 4.729 -12.849 1.00 78.19 495 GLY A C 1
ATOM 3876 O O . GLY A 1 495 ? 22.232 4.823 -13.847 1.00 78.19 495 GLY A O 1
ATOM 3877 N N . GLN A 1 496 ? 24.258 4.521 -12.938 1.00 80.38 496 GLN A N 1
ATOM 3878 C CA . GLN A 1 496 ? 24.938 4.393 -14.232 1.00 80.38 496 GLN A CA 1
ATOM 3879 C C . GLN A 1 496 ? 24.460 3.160 -15.016 1.00 80.38 496 GLN A C 1
ATOM 3881 O O . GLN A 1 496 ? 24.196 3.243 -16.214 1.00 80.38 496 GLN A O 1
ATOM 3886 N N . LYS A 1 497 ? 24.298 2.020 -14.332 1.00 83.62 497 LYS A N 1
ATOM 3887 C CA . LYS A 1 497 ? 23.788 0.783 -14.943 1.00 83.62 497 LYS A CA 1
ATOM 3888 C C . LYS A 1 497 ? 22.333 0.934 -15.388 1.00 83.62 497 LYS A C 1
ATOM 3890 O O . LYS A 1 497 ? 21.964 0.408 -16.431 1.00 83.62 497 LYS A O 1
ATOM 3895 N N . MET A 1 498 ? 21.520 1.659 -14.616 1.00 83.19 498 MET A N 1
ATOM 3896 C CA . MET A 1 498 ? 20.133 1.981 -14.955 1.00 83.19 498 MET A CA 1
ATOM 3897 C C . MET A 1 498 ? 20.065 2.849 -16.208 1.00 83.19 498 MET A C 1
ATOM 3899 O O . MET A 1 498 ? 19.315 2.513 -17.115 1.00 83.19 498 MET A O 1
ATOM 3903 N N . LEU A 1 499 ? 20.882 3.907 -16.295 1.00 85.38 499 LEU A N 1
ATOM 3904 C CA . LEU A 1 499 ? 20.966 4.751 -17.490 1.00 85.38 499 LEU A CA 1
ATOM 3905 C C . LEU A 1 499 ? 21.268 3.924 -18.740 1.00 85.38 499 LEU A C 1
ATOM 3907 O O . LEU A 1 499 ? 20.554 4.037 -19.731 1.00 85.38 499 LEU A O 1
ATOM 3911 N N . GLU A 1 500 ? 22.296 3.077 -18.679 1.00 85.25 500 GLU A N 1
ATOM 3912 C CA . GLU A 1 500 ? 22.708 2.239 -19.808 1.00 85.25 500 GLU A CA 1
ATOM 3913 C C . GLU A 1 500 ? 21.636 1.210 -20.188 1.00 85.25 500 GLU A C 1
ATOM 3915 O O . GLU A 1 500 ? 21.356 1.024 -21.371 1.00 85.25 500 GLU A O 1
ATOM 3920 N N . ALA A 1 501 ? 21.005 0.565 -19.204 1.00 83.69 501 ALA A N 1
ATOM 3921 C CA . ALA A 1 501 ? 19.957 -0.424 -19.444 1.00 83.69 501 ALA A CA 1
ATOM 3922 C C . ALA A 1 501 ? 18.685 0.202 -20.040 1.00 83.69 501 ALA A C 1
ATOM 3924 O O . ALA A 1 501 ? 18.125 -0.342 -20.993 1.00 83.69 501 ALA A O 1
ATOM 3925 N N . VAL A 1 502 ? 18.243 1.349 -19.512 1.00 84.88 502 VAL A N 1
ATOM 3926 C CA . VAL A 1 502 ? 17.071 2.078 -20.019 1.00 84.88 502 VAL A CA 1
ATOM 3927 C C . VAL A 1 502 ? 17.341 2.623 -21.417 1.00 84.88 502 VAL A C 1
ATOM 3929 O O . VAL A 1 502 ? 16.502 2.465 -22.298 1.00 84.88 502 VAL A O 1
ATOM 3932 N N . GLU A 1 503 ? 18.521 3.195 -21.661 1.00 85.94 503 GLU A N 1
ATOM 3933 C CA . GLU A 1 503 ? 18.901 3.664 -22.994 1.00 85.94 503 GLU A CA 1
ATOM 3934 C C . GLU A 1 503 ? 18.874 2.518 -24.010 1.00 85.94 503 GLU A C 1
ATOM 3936 O O . GLU A 1 503 ? 18.238 2.637 -25.055 1.00 85.94 503 GLU A O 1
ATOM 3941 N N . GLN A 1 504 ? 19.491 1.373 -23.693 1.00 85.12 504 GLN A N 1
ATOM 3942 C CA . GLN A 1 504 ? 19.465 0.197 -24.567 1.00 85.12 504 GLN A CA 1
ATOM 3943 C C . GLN A 1 504 ? 18.037 -0.293 -24.835 1.00 85.12 504 GLN A C 1
ATOM 3945 O O . GLN A 1 504 ? 17.716 -0.619 -25.981 1.00 85.12 504 GLN A O 1
ATOM 3950 N N . LYS A 1 505 ? 17.182 -0.315 -23.804 1.00 85.19 505 LYS A N 1
ATOM 3951 C CA . LYS A 1 505 ? 15.763 -0.678 -23.912 1.00 85.19 505 LYS A CA 1
ATOM 3952 C C . LYS A 1 505 ? 15.023 0.270 -24.862 1.00 85.19 505 LYS A C 1
ATOM 3954 O O . LYS A 1 505 ? 14.440 -0.198 -25.836 1.00 85.19 505 LYS A O 1
ATOM 3959 N N . ILE A 1 506 ? 15.103 1.585 -24.647 1.00 82.12 506 ILE A N 1
ATOM 3960 C CA . ILE A 1 506 ? 14.398 2.587 -25.465 1.00 82.12 506 ILE A CA 1
ATOM 3961 C C . ILE A 1 506 ? 14.935 2.628 -26.901 1.00 82.12 506 ILE A C 1
ATOM 3963 O O . ILE A 1 506 ? 14.155 2.691 -27.849 1.00 82.12 506 ILE A O 1
ATOM 3967 N N . VAL A 1 507 ? 16.253 2.521 -27.100 1.00 84.12 507 VAL A N 1
ATOM 3968 C CA . VAL A 1 507 ? 16.853 2.415 -28.441 1.00 84.12 507 VAL A CA 1
ATOM 3969 C C . VAL A 1 507 ? 16.319 1.185 -29.176 1.00 84.12 507 VAL A C 1
ATOM 3971 O O . VAL A 1 507 ? 16.015 1.271 -30.367 1.00 84.12 507 VAL A O 1
ATOM 3974 N N . ALA A 1 508 ? 16.219 0.039 -28.497 1.00 81.44 508 ALA A N 1
ATOM 3975 C CA . ALA A 1 508 ? 15.678 -1.183 -29.083 1.00 81.44 508 ALA A CA 1
ATOM 3976 C C . ALA A 1 508 ? 14.185 -1.043 -29.423 1.00 81.44 508 ALA A C 1
ATOM 3978 O O . ALA A 1 508 ? 13.787 -1.426 -30.523 1.00 81.44 508 ALA A O 1
ATOM 3979 N N . GLU A 1 509 ? 13.387 -0.444 -28.533 1.00 81.88 509 GLU A N 1
ATOM 3980 C CA . GLU A 1 509 ? 11.963 -0.155 -28.757 1.00 81.88 509 GLU A CA 1
ATOM 3981 C C . GLU A 1 509 ? 11.755 0.781 -29.958 1.00 81.88 509 GLU A C 1
ATOM 3983 O O . GLU A 1 509 ? 11.008 0.447 -30.875 1.00 81.88 509 GLU A O 1
ATOM 3988 N N . ARG A 1 510 ? 12.473 1.909 -30.026 1.00 79.12 510 ARG A N 1
ATOM 3989 C CA . ARG A 1 510 ? 12.364 2.871 -31.138 1.00 79.12 510 ARG A CA 1
ATOM 3990 C C . ARG A 1 510 ? 12.797 2.273 -32.477 1.00 79.12 510 ARG A C 1
ATOM 3992 O O . ARG A 1 510 ? 12.117 2.473 -33.483 1.00 79.12 510 ARG A O 1
ATOM 3999 N N . LYS A 1 511 ? 13.874 1.474 -32.485 1.00 77.62 511 LYS A N 1
ATOM 4000 C CA . LYS A 1 511 ? 14.302 0.709 -33.671 1.00 77.62 511 LYS A CA 1
ATOM 4001 C C . LYS A 1 511 ? 13.235 -0.290 -34.122 1.00 77.62 511 LYS A C 1
ATOM 4003 O O . LYS A 1 511 ? 13.011 -0.420 -35.323 1.00 77.62 511 LYS A O 1
ATOM 4008 N N . ALA A 1 512 ? 12.582 -0.983 -33.188 1.00 72.88 512 ALA A N 1
ATOM 4009 C CA . ALA A 1 512 ? 11.501 -1.920 -33.495 1.00 72.88 512 ALA A CA 1
ATOM 4010 C C . ALA A 1 512 ? 10.250 -1.209 -34.041 1.00 72.88 512 ALA A C 1
ATOM 4012 O O . ALA A 1 512 ? 9.595 -1.733 -34.940 1.00 72.88 512 ALA A O 1
ATOM 4013 N N . SER A 1 513 ? 9.964 0.004 -33.564 1.00 67.50 513 SER A N 1
ATOM 4014 C CA . SER A 1 513 ? 8.851 0.846 -34.023 1.00 67.50 513 SER A CA 1
ATOM 4015 C C . SER A 1 513 ? 9.115 1.572 -35.349 1.00 67.50 513 SER A C 1
ATOM 4017 O O . SER A 1 513 ? 8.266 2.329 -35.811 1.00 67.50 513 SER A O 1
ATOM 4019 N N . GLY A 1 514 ? 10.281 1.372 -35.976 1.00 56.03 514 GLY A N 1
ATOM 4020 C CA . GLY A 1 514 ? 10.642 2.036 -37.233 1.00 56.03 514 GLY A CA 1
ATOM 4021 C C . GLY A 1 514 ? 10.882 3.544 -37.099 1.00 56.03 514 GLY A C 1
ATOM 4022 O O . GLY A 1 514 ? 11.008 4.230 -38.112 1.00 56.03 514 GLY A O 1
ATOM 4023 N N . VAL A 1 515 ? 10.965 4.057 -35.866 1.00 60.12 515 VAL A N 1
ATOM 4024 C CA . VAL A 1 515 ? 11.357 5.437 -35.586 1.00 60.12 515 VAL A CA 1
ATOM 4025 C C . VAL A 1 515 ? 12.857 5.530 -35.813 1.00 60.12 515 VAL A C 1
ATOM 4027 O O . VAL A 1 515 ? 13.635 4.763 -35.237 1.00 60.12 515 VAL A O 1
ATOM 4030 N N . THR A 1 516 ? 13.279 6.460 -36.670 1.00 51.72 516 THR A N 1
ATOM 4031 C CA . THR A 1 516 ? 14.696 6.753 -36.860 1.00 51.72 516 THR A CA 1
ATOM 4032 C C . THR A 1 516 ? 15.231 7.248 -35.530 1.00 51.72 516 THR A C 1
ATOM 4034 O O . THR A 1 516 ? 14.982 8.379 -35.125 1.00 51.72 516 THR A O 1
ATOM 4037 N N . VAL A 1 517 ? 15.934 6.374 -34.817 1.00 50.19 517 VAL A N 1
ATOM 4038 C CA . VAL A 1 517 ? 16.667 6.775 -33.631 1.00 50.19 517 VAL A CA 1
ATOM 4039 C C . VAL A 1 517 ? 17.744 7.729 -34.114 1.00 50.19 517 VAL A C 1
ATOM 4041 O O . VAL A 1 517 ? 18.774 7.295 -34.628 1.00 50.19 517 VAL A O 1
ATOM 4044 N N . THR A 1 518 ? 17.518 9.025 -33.924 1.00 45.47 518 THR A N 1
ATOM 4045 C CA . THR A 1 518 ? 18.568 10.040 -33.874 1.00 45.47 518 THR A CA 1
ATOM 4046 C C . THR A 1 518 ? 19.387 9.811 -32.597 1.00 45.47 518 THR A C 1
ATOM 4048 O O . THR A 1 518 ? 19.558 10.679 -31.754 1.00 45.47 518 THR A O 1
ATOM 4051 N N . THR A 1 519 ? 19.955 8.611 -32.441 1.00 39.25 519 THR A N 1
ATOM 4052 C CA . THR A 1 519 ? 21.385 8.577 -32.169 1.00 39.25 519 THR A CA 1
ATOM 4053 C C . THR A 1 519 ? 21.938 9.311 -33.353 1.00 39.25 519 THR A C 1
ATOM 4055 O O . THR A 1 519 ? 21.715 8.856 -34.477 1.00 39.25 519 THR A O 1
ATOM 4058 N N . THR A 1 520 ? 22.553 10.459 -33.130 1.00 33.66 520 THR A N 1
ATOM 4059 C CA . THR A 1 520 ? 23.497 10.990 -34.091 1.00 33.66 520 THR A CA 1
ATOM 4060 C C . THR A 1 520 ? 24.353 9.788 -34.479 1.00 33.66 520 THR A C 1
ATOM 4062 O O . THR A 1 520 ? 25.182 9.317 -33.699 1.00 33.66 520 THR A O 1
ATOM 4065 N N . GLN A 1 521 ? 24.057 9.158 -35.625 1.00 28.88 521 GLN A N 1
ATOM 4066 C CA . GLN A 1 521 ? 25.054 8.340 -36.256 1.00 28.88 521 GLN A CA 1
ATOM 4067 C C . GLN A 1 521 ? 26.130 9.374 -36.441 1.00 28.88 521 GLN A C 1
ATOM 4069 O O . GLN A 1 521 ? 25.925 10.370 -37.134 1.00 28.88 521 GLN A O 1
ATOM 4074 N N . MET A 1 522 ? 27.255 9.146 -35.788 1.00 28.97 522 MET A N 1
ATOM 4075 C CA . MET A 1 522 ? 28.475 9.617 -36.369 1.00 28.97 522 MET A CA 1
ATOM 4076 C C . MET A 1 522 ? 28.595 8.906 -37.741 1.00 28.97 522 MET A C 1
ATOM 4078 O O . MET A 1 522 ? 29.391 7.992 -37.907 1.00 28.97 522 MET A O 1
ATOM 4082 N N . SER A 1 523 ? 27.802 9.301 -38.752 1.00 26.88 523 SER A N 1
ATOM 4083 C CA . SER A 1 523 ? 28.473 9.852 -39.913 1.00 26.88 523 SER A CA 1
ATOM 4084 C C . SER A 1 523 ? 29.440 10.842 -39.313 1.00 26.88 523 SER A C 1
ATOM 4086 O O . SER A 1 523 ? 29.036 11.630 -38.462 1.00 26.88 523 SER A O 1
ATOM 4088 N N . GLU A 1 524 ? 30.707 10.732 -39.648 1.00 29.11 524 GLU A N 1
ATOM 4089 C CA . GLU A 1 524 ? 31.699 11.752 -39.359 1.00 29.11 524 GLU A CA 1
ATOM 4090 C C . GLU A 1 524 ? 31.265 13.081 -40.027 1.00 29.11 524 GLU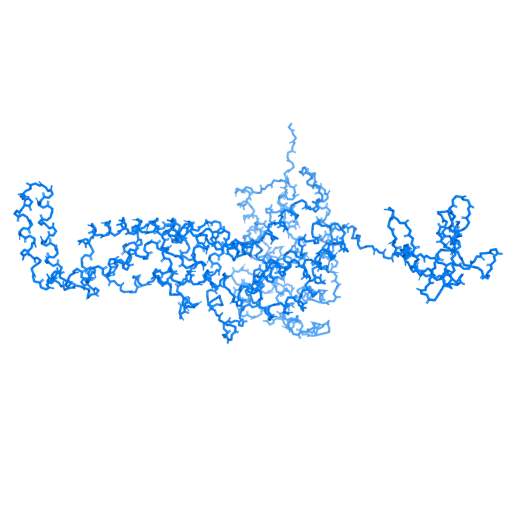 A C 1
ATOM 4092 O O . GLU A 1 524 ? 31.939 13.617 -40.890 1.00 29.11 524 GLU A O 1
ATOM 4097 N N . GLU A 1 525 ? 30.110 13.639 -39.664 1.00 31.89 525 GLU A N 1
ATOM 4098 C CA . GLU A 1 525 ? 29.954 15.053 -39.454 1.00 31.89 525 GLU A CA 1
ATOM 4099 C C . GLU A 1 525 ? 30.864 15.323 -38.273 1.00 31.89 525 GLU A C 1
ATOM 4101 O O . GLU A 1 525 ? 30.522 15.151 -37.103 1.00 31.89 525 GLU A O 1
ATOM 4106 N N . GLU A 1 526 ? 32.107 15.606 -38.641 1.00 32.50 526 GLU A N 1
ATOM 4107 C CA . GLU A 1 526 ? 33.065 16.348 -37.860 1.00 32.50 526 GLU A CA 1
ATOM 4108 C C . GLU A 1 526 ? 32.317 17.476 -37.162 1.00 32.50 526 GLU A C 1
ATOM 4110 O O . GLU A 1 526 ? 32.108 18.556 -37.720 1.00 32.50 526 GLU A O 1
ATOM 4115 N N . GLY A 1 527 ? 31.869 17.186 -35.939 1.00 33.12 527 GLY A N 1
ATOM 4116 C CA . GLY A 1 527 ? 31.350 18.185 -35.036 1.00 33.12 527 GLY A CA 1
ATOM 4117 C C . GLY A 1 527 ? 32.347 19.329 -35.038 1.00 33.12 527 GLY A C 1
ATOM 4118 O O . GLY A 1 527 ? 33.560 19.113 -34.974 1.00 33.12 527 GLY A O 1
ATOM 4119 N N . GLU A 1 528 ? 31.820 20.540 -35.149 1.00 47.25 528 GLU A N 1
ATOM 4120 C CA . GLU A 1 528 ? 32.543 21.804 -35.319 1.00 47.25 528 GLU A CA 1
ATOM 4121 C C . GLU A 1 528 ? 33.672 22.033 -34.279 1.00 47.25 528 GLU A C 1
ATOM 4123 O O . GLU A 1 528 ? 34.521 22.907 -34.458 1.00 47.25 528 GLU A O 1
ATOM 4128 N N . ASP A 1 529 ? 33.737 21.195 -33.239 1.00 49.84 529 ASP A N 1
ATOM 4129 C CA . ASP A 1 529 ? 34.693 21.201 -32.134 1.00 49.84 529 ASP A CA 1
ATOM 4130 C C . ASP A 1 529 ? 35.828 20.147 -32.219 1.00 49.84 529 ASP A C 1
ATOM 4132 O O . ASP A 1 529 ? 36.677 20.104 -31.325 1.00 49.84 529 ASP A O 1
ATOM 4136 N N . GLY A 1 530 ? 35.895 19.315 -33.268 1.00 55.59 530 GLY A N 1
ATOM 4137 C CA . GLY A 1 530 ? 36.986 18.355 -33.524 1.00 55.59 530 GLY A CA 1
ATOM 4138 C C . GLY A 1 530 ? 37.897 18.760 -34.694 1.00 55.59 530 GLY A C 1
ATOM 4139 O O . GLY A 1 530 ? 37.490 19.533 -35.562 1.00 55.59 530 GLY A O 1
ATOM 4140 N N . LEU A 1 531 ? 39.141 18.266 -34.722 1.00 61.88 531 LEU A N 1
ATOM 4141 C CA . LEU A 1 531 ? 40.035 18.395 -35.885 1.00 61.88 531 LEU A CA 1
ATOM 4142 C C . LEU A 1 531 ? 39.831 17.201 -36.823 1.00 61.88 531 LEU A C 1
ATOM 4144 O O . LEU A 1 531 ? 39.845 16.061 -36.363 1.00 61.88 531 LEU A O 1
ATOM 4148 N N . SER A 1 532 ? 39.683 17.452 -38.122 1.00 71.75 532 SER A N 1
ATOM 4149 C CA . SER A 1 532 ? 39.754 16.406 -39.144 1.00 71.75 532 SER A CA 1
ATOM 4150 C C . SER A 1 532 ? 41.180 15.891 -39.331 1.00 71.75 532 SER A C 1
ATOM 4152 O O . SER A 1 532 ? 42.156 16.601 -39.077 1.00 71.75 532 SER A O 1
ATOM 4154 N N . ALA A 1 533 ? 41.327 14.679 -39.873 1.00 71.00 533 ALA A N 1
ATOM 4155 C CA . ALA A 1 533 ? 42.639 14.137 -40.242 1.00 71.00 533 ALA A CA 1
ATOM 4156 C C . ALA A 1 533 ? 43.373 15.000 -41.297 1.00 71.00 533 ALA A C 1
ATOM 4158 O O . ALA A 1 533 ? 44.599 14.937 -41.425 1.00 71.00 533 ALA A O 1
ATOM 4159 N N . GLU A 1 534 ? 42.638 15.810 -42.065 1.00 69.88 534 GLU A N 1
ATOM 4160 C CA . GLU A 1 534 ? 43.186 16.774 -43.027 1.00 69.88 534 GLU A CA 1
ATOM 4161 C C . GLU A 1 534 ? 43.582 18.098 -42.354 1.00 69.88 534 GLU A C 1
ATOM 4163 O O . GLU A 1 534 ? 44.649 18.642 -42.644 1.00 69.88 534 GLU A O 1
ATOM 4168 N N . GLU A 1 535 ? 42.788 18.572 -41.389 1.00 75.75 535 GLU A N 1
ATOM 4169 C CA . GLU A 1 535 ? 43.092 19.723 -40.531 1.00 75.75 535 GLU A CA 1
ATOM 4170 C C . GLU A 1 535 ? 44.361 19.464 -39.697 1.00 75.75 535 GLU A C 1
ATOM 4172 O O . GLU A 1 535 ? 45.233 20.331 -39.614 1.00 75.75 535 GLU A O 1
ATOM 4177 N N . GLU A 1 536 ? 44.547 18.254 -39.162 1.00 75.06 536 GLU A N 1
ATOM 4178 C CA . GLU A 1 536 ? 45.782 17.876 -38.460 1.00 75.06 536 GLU A CA 1
ATOM 4179 C C . GLU A 1 536 ? 47.014 17.914 -39.381 1.00 75.06 536 GLU A C 1
ATOM 4181 O O . GLU A 1 536 ? 48.069 18.423 -38.989 1.00 75.06 536 GLU A O 1
ATOM 4186 N N . LYS A 1 537 ? 46.889 17.446 -40.633 1.00 77.00 537 LYS A N 1
ATOM 4187 C CA . LYS A 1 537 ? 47.974 17.513 -41.633 1.00 77.00 537 LYS A CA 1
ATOM 4188 C C . LYS A 1 537 ? 48.325 18.946 -42.029 1.00 77.00 537 LYS A C 1
ATOM 4190 O O . LYS A 1 537 ? 49.492 19.225 -42.299 1.00 77.00 537 LYS A O 1
ATOM 4195 N N . MET A 1 538 ? 47.345 19.847 -42.042 1.00 71.00 538 MET A N 1
ATOM 4196 C CA . MET A 1 538 ? 47.545 21.281 -42.285 1.00 71.00 538 MET A CA 1
ATOM 4197 C C . MET A 1 538 ? 48.060 22.042 -41.051 1.00 71.00 538 MET A C 1
ATOM 4199 O O . MET A 1 538 ? 48.272 23.253 -41.110 1.00 71.00 538 MET A O 1
ATOM 4203 N N . GLY A 1 539 ? 48.302 21.346 -39.935 1.00 78.12 539 GLY A N 1
ATOM 4204 C CA . GLY A 1 539 ? 48.835 21.931 -38.707 1.00 78.12 539 GLY A CA 1
ATOM 4205 C C . GLY A 1 539 ? 47.801 22.710 -37.893 1.00 78.12 539 GLY A C 1
ATOM 4206 O O . GLY A 1 539 ? 48.189 23.528 -37.056 1.00 78.12 539 GLY A O 1
ATOM 4207 N N . VAL A 1 540 ? 46.504 22.478 -38.125 1.00 84.06 540 VAL A N 1
ATOM 4208 C CA . VAL A 1 540 ? 45.417 23.100 -37.362 1.00 84.06 540 VAL A CA 1
ATOM 4209 C C . VAL A 1 540 ? 45.395 22.523 -35.942 1.00 84.06 540 VAL A C 1
ATOM 4211 O O . VAL A 1 540 ? 4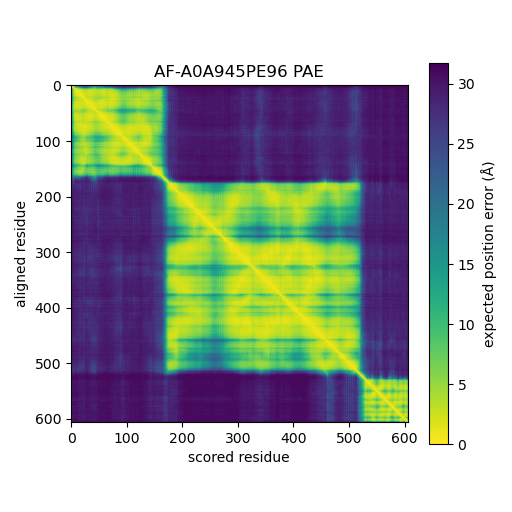5.523 21.321 -35.736 1.00 84.06 540 VAL A O 1
ATOM 4214 N N . GLN A 1 541 ? 45.241 23.386 -34.939 1.00 84.38 541 GLN A N 1
ATOM 4215 C CA . GLN A 1 541 ? 45.188 23.028 -33.520 1.00 84.38 541 GLN A CA 1
ATOM 4216 C C . GLN A 1 541 ? 44.018 23.730 -32.833 1.00 84.38 541 GLN A C 1
ATOM 4218 O O . GLN A 1 541 ? 43.739 24.888 -33.129 1.00 84.38 541 GLN A O 1
ATOM 4223 N N . ILE A 1 542 ? 43.373 23.086 -31.860 1.00 83.81 542 ILE A N 1
ATOM 4224 C CA . ILE A 1 542 ? 42.311 23.719 -31.064 1.00 83.81 542 ILE A CA 1
ATOM 4225 C C . ILE A 1 542 ? 42.905 24.267 -29.768 1.00 83.81 542 ILE A C 1
ATOM 4227 O O . ILE A 1 542 ? 43.437 23.518 -28.951 1.00 83.81 542 ILE A O 1
ATOM 4231 N N . HIS A 1 543 ? 42.786 25.578 -29.550 1.00 81.56 543 HIS A N 1
ATOM 4232 C CA . HIS A 1 543 ? 43.204 26.236 -28.307 1.00 81.56 543 HIS A CA 1
ATOM 4233 C C . HIS A 1 543 ? 42.135 27.202 -27.804 1.00 81.56 543 HIS A C 1
ATOM 4235 O O . HIS A 1 543 ? 41.358 27.758 -28.576 1.00 81.56 543 HIS A O 1
ATOM 4241 N N . ARG A 1 544 ? 42.102 27.440 -26.488 1.00 81.31 544 ARG A N 1
ATOM 4242 C CA . ARG A 1 544 ? 41.229 28.463 -25.897 1.00 81.31 544 ARG A CA 1
ATOM 4243 C C . ARG A 1 544 ? 41.869 29.839 -26.048 1.00 81.31 544 ARG A C 1
ATOM 4245 O O . ARG A 1 544 ? 42.956 30.068 -25.523 1.00 81.31 544 ARG A O 1
ATOM 4252 N N . VAL A 1 545 ? 41.187 30.738 -26.755 1.00 83.06 545 VAL A N 1
ATOM 4253 C CA . VAL A 1 545 ? 41.630 32.115 -26.993 1.00 83.06 545 VAL A CA 1
ATOM 4254 C C . VAL A 1 545 ? 40.716 33.074 -26.213 1.00 83.06 545 VAL A C 1
ATOM 4256 O O . VAL A 1 545 ? 39.487 32.980 -26.321 1.00 83.06 545 VAL A O 1
ATOM 4259 N N . PRO A 1 546 ? 41.265 34.022 -25.431 1.00 80.00 546 PRO A N 1
ATOM 4260 C CA . PRO A 1 546 ? 40.470 35.013 -24.721 1.00 80.00 546 PRO A CA 1
ATOM 4261 C C . PRO A 1 546 ? 39.830 35.999 -25.706 1.00 80.00 546 PRO A C 1
ATOM 4263 O O . PRO A 1 546 ? 40.516 36.734 -26.418 1.00 80.00 546 PRO A O 1
ATOM 4266 N N . MET A 1 547 ? 38.499 36.059 -25.714 1.00 77.50 547 MET A N 1
ATOM 4267 C CA . MET A 1 547 ? 37.701 36.927 -26.582 1.00 77.50 547 MET A CA 1
ATOM 4268 C C . MET A 1 547 ? 36.641 37.697 -25.787 1.00 77.50 547 MET A C 1
ATOM 4270 O O . MET A 1 547 ? 36.118 37.215 -24.785 1.00 77.50 547 MET A O 1
ATOM 4274 N N . ARG A 1 548 ? 36.288 38.911 -26.232 1.00 75.00 548 ARG A N 1
ATOM 4275 C CA . ARG A 1 548 ? 35.153 39.655 -25.660 1.00 75.00 548 ARG A CA 1
ATOM 4276 C C . ARG A 1 548 ? 33.849 39.231 -26.329 1.00 75.00 548 ARG A C 1
ATOM 4278 O O . ARG A 1 548 ? 33.669 39.482 -27.516 1.00 75.00 548 ARG A O 1
ATOM 4285 N N . VAL A 1 549 ? 32.927 38.676 -25.546 1.00 72.00 549 VAL A N 1
ATOM 4286 C CA . VAL A 1 549 ? 31.560 38.337 -25.971 1.00 72.00 549 VAL A CA 1
ATOM 4287 C C . VAL A 1 549 ? 30.586 39.046 -25.042 1.00 72.00 549 VAL A C 1
ATOM 4289 O O . VAL A 1 549 ? 30.721 38.958 -23.822 1.00 72.00 549 VAL A O 1
ATOM 4292 N N . ALA A 1 550 ? 29.647 39.807 -25.613 1.00 67.81 550 ALA A N 1
ATOM 4293 C CA . ALA A 1 550 ? 28.679 40.613 -24.860 1.00 67.81 550 ALA A CA 1
ATOM 4294 C C . ALA A 1 550 ? 29.327 41.473 -23.745 1.00 67.81 550 ALA A C 1
ATOM 4296 O O . ALA A 1 550 ? 28.841 41.553 -22.619 1.00 67.81 550 ALA A O 1
ATOM 4297 N N . GLY A 1 551 ? 30.484 42.082 -24.040 1.00 65.19 551 GLY A N 1
ATOM 4298 C CA . GLY A 1 551 ? 31.194 42.989 -23.128 1.00 65.19 551 GLY A CA 1
ATOM 4299 C C . GLY A 1 551 ? 32.085 42.327 -22.065 1.00 65.19 551 GLY A C 1
ATOM 4300 O O . GLY A 1 551 ? 32.893 43.031 -21.458 1.00 65.19 551 GLY A O 1
ATOM 4301 N N . ARG A 1 552 ? 32.024 41.001 -21.874 1.00 55.78 552 ARG A N 1
ATOM 4302 C CA . ARG A 1 552 ? 32.860 40.255 -20.910 1.00 55.78 552 ARG A CA 1
ATOM 4303 C C . ARG A 1 552 ? 33.935 39.430 -21.618 1.00 55.78 552 ARG A C 1
ATOM 4305 O O . ARG A 1 552 ? 33.713 38.932 -22.719 1.00 55.78 552 ARG A O 1
ATOM 4312 N N . LEU A 1 553 ? 35.105 39.293 -20.994 1.00 71.56 553 LEU A N 1
ATOM 4313 C CA . LEU A 1 553 ? 36.187 38.441 -21.496 1.00 71.56 553 LEU A CA 1
ATOM 4314 C C . LEU A 1 553 ? 35.844 36.972 -21.192 1.00 71.56 553 LEU A C 1
ATOM 4316 O O . LEU A 1 553 ? 35.597 36.630 -20.037 1.00 71.56 553 LEU A O 1
ATOM 4320 N N . ARG A 1 554 ? 35.800 36.115 -22.214 1.00 73.88 554 ARG A N 1
ATOM 4321 C CA . ARG A 1 554 ? 35.570 34.667 -22.105 1.00 73.88 554 ARG A CA 1
ATOM 4322 C C . ARG A 1 554 ? 36.661 33.911 -22.860 1.00 73.88 554 ARG A C 1
ATOM 4324 O O . ARG A 1 554 ? 37.127 34.373 -23.894 1.00 73.88 554 ARG A O 1
ATOM 4331 N N . GLN A 1 555 ? 37.057 32.756 -22.336 1.00 79.56 555 GLN A N 1
ATOM 4332 C CA . GLN A 1 555 ? 37.971 31.826 -23.004 1.00 79.56 555 GLN A CA 1
ATOM 4333 C C . GLN A 1 555 ? 37.160 30.926 -23.936 1.00 79.56 555 GLN A C 1
ATOM 4335 O O . GLN A 1 555 ? 36.336 30.152 -23.448 1.00 79.56 555 GLN A O 1
ATOM 4340 N N . ILE A 1 556 ? 37.364 31.043 -25.249 1.00 75.12 556 ILE A N 1
ATOM 4341 C CA . ILE A 1 556 ? 36.573 30.332 -26.265 1.00 75.12 556 ILE A CA 1
ATOM 4342 C C . ILE A 1 556 ? 37.497 29.381 -27.030 1.00 75.12 556 ILE A C 1
ATOM 4344 O O . ILE A 1 556 ? 38.559 29.832 -27.464 1.00 75.12 556 ILE A O 1
ATOM 4348 N N . PRO A 1 557 ? 37.149 28.091 -27.184 1.00 81.62 557 PRO A N 1
ATOM 4349 C CA . PRO A 1 557 ? 37.902 27.191 -28.053 1.00 81.62 557 PRO A CA 1
ATOM 4350 C C . PRO A 1 557 ? 37.851 27.698 -29.502 1.00 81.62 557 PRO A C 1
ATOM 4352 O O . PRO A 1 557 ? 36.796 28.095 -29.990 1.00 81.62 557 PRO A O 1
ATOM 4355 N N . GLN A 1 558 ? 39.002 27.763 -30.168 1.00 85.31 558 GLN A N 1
ATOM 4356 C CA . GLN A 1 558 ? 39.143 28.189 -31.560 1.00 85.31 558 GLN A CA 1
ATOM 4357 C C . GLN A 1 558 ? 40.143 27.277 -32.272 1.00 85.31 558 GLN A C 1
ATOM 4359 O O . GLN A 1 558 ? 41.176 26.923 -31.695 1.00 85.31 558 GLN A O 1
ATOM 4364 N N . LYS A 1 559 ? 39.857 26.944 -33.535 1.00 87.38 559 LYS A N 1
ATOM 4365 C CA . LYS A 1 559 ? 40.820 26.319 -34.448 1.00 87.38 559 LYS A CA 1
ATOM 4366 C C . LYS A 1 559 ? 41.859 27.369 -34.851 1.00 87.38 559 LYS A C 1
ATOM 4368 O O . LYS A 1 559 ? 41.506 28.479 -35.242 1.00 87.38 559 LYS A O 1
ATOM 4373 N N . ILE A 1 560 ? 43.136 27.046 -34.713 1.00 86.81 560 ILE A N 1
ATOM 4374 C CA . ILE A 1 560 ? 44.280 27.899 -35.039 1.00 86.81 560 ILE A CA 1
ATOM 4375 C C . ILE A 1 560 ? 45.110 27.170 -36.083 1.00 86.81 560 ILE A C 1
ATOM 4377 O O . ILE A 1 560 ? 45.486 26.026 -35.855 1.00 86.81 560 ILE A O 1
ATOM 4381 N N . MET A 1 561 ? 45.428 27.832 -37.188 1.00 88.88 561 MET A N 1
ATOM 4382 C CA . MET A 1 561 ? 46.265 27.280 -38.253 1.00 88.88 561 MET A CA 1
ATOM 4383 C C . MET A 1 561 ? 47.429 28.224 -38.580 1.00 88.88 561 MET A C 1
ATOM 4385 O O . MET A 1 561 ? 47.314 29.430 -38.324 1.00 88.88 561 MET A O 1
ATOM 4389 N N . PRO A 1 562 ? 48.543 27.724 -39.140 1.00 87.81 562 PRO A N 1
ATOM 4390 C CA . PRO A 1 562 ? 49.543 28.575 -39.780 1.00 87.81 562 PRO A CA 1
ATOM 4391 C C . PRO A 1 562 ? 48.889 29.404 -40.891 1.00 87.81 562 PRO A C 1
ATOM 4393 O O . PRO A 1 562 ? 48.022 28.898 -41.604 1.00 87.81 562 PRO A O 1
ATOM 4396 N N . ASP A 1 563 ? 49.266 30.673 -41.042 1.00 84.31 563 ASP A N 1
ATOM 4397 C CA . ASP A 1 563 ? 48.724 31.494 -42.126 1.00 84.31 563 ASP A CA 1
ATOM 4398 C C . ASP A 1 563 ? 49.177 30.915 -43.486 1.00 84.31 563 ASP A C 1
ATOM 4400 O O . ASP A 1 563 ? 50.385 30.769 -43.698 1.00 84.31 563 ASP A O 1
ATOM 4404 N N . PRO A 1 564 ? 48.252 30.612 -44.422 1.00 82.69 564 PRO A N 1
ATOM 4405 C CA . PRO A 1 564 ? 48.599 30.151 -45.767 1.00 82.69 564 PRO A CA 1
ATOM 4406 C C . PRO A 1 564 ? 49.556 31.082 -46.529 1.00 82.69 564 PRO A C 1
ATOM 4408 O O . PRO A 1 564 ? 50.335 30.607 -47.353 1.00 82.69 564 PRO A O 1
ATOM 4411 N N . ASP A 1 565 ? 49.518 32.390 -46.245 1.00 83.56 565 ASP A N 1
ATOM 4412 C CA . ASP A 1 565 ? 50.369 33.392 -46.903 1.00 83.56 565 ASP A CA 1
ATOM 4413 C C . ASP A 1 565 ? 51.699 33.632 -46.157 1.00 83.56 565 ASP A C 1
ATOM 4415 O O . ASP A 1 565 ? 52.651 34.149 -46.743 1.00 83.56 565 ASP A O 1
ATOM 4419 N N . ASP A 1 566 ? 51.781 33.274 -44.870 1.00 83.81 566 ASP A N 1
ATOM 4420 C CA . ASP A 1 566 ? 52.979 33.415 -44.030 1.00 83.81 566 ASP A CA 1
ATOM 4421 C C . ASP A 1 566 ? 53.003 32.338 -42.924 1.00 83.81 566 ASP A C 1
ATOM 4423 O O . ASP A 1 566 ? 52.515 32.569 -41.810 1.00 83.81 566 ASP A O 1
ATOM 4427 N N . PRO A 1 567 ? 53.629 31.173 -43.177 1.00 82.62 567 PRO A N 1
ATOM 4428 C CA . PRO A 1 567 ? 53.651 30.053 -42.234 1.00 82.62 567 PRO A CA 1
ATOM 4429 C C . PRO A 1 567 ? 54.313 30.353 -40.878 1.00 82.62 567 PRO A C 1
ATOM 4431 O O . PRO A 1 567 ? 54.230 29.537 -39.960 1.00 82.62 567 PRO A O 1
ATOM 4434 N N . SER A 1 568 ? 54.998 31.495 -40.730 1.00 80.19 568 SER A N 1
ATOM 4435 C CA . SER A 1 568 ? 55.581 31.927 -39.453 1.00 80.19 568 SER A CA 1
ATOM 4436 C C . SER A 1 568 ? 54.549 32.535 -38.492 1.00 80.19 568 SER A C 1
ATOM 4438 O O . SER A 1 568 ? 54.808 32.654 -37.288 1.00 80.19 568 SER A O 1
ATOM 4440 N N . ARG A 1 569 ? 53.361 32.885 -38.997 1.00 86.19 569 ARG A N 1
ATOM 4441 C CA . ARG A 1 569 ? 52.252 33.473 -38.239 1.00 86.19 569 ARG A CA 1
ATOM 4442 C C . ARG A 1 569 ? 51.094 32.494 -38.131 1.00 86.19 569 ARG A C 1
ATOM 4444 O O . ARG A 1 569 ? 50.960 31.568 -38.920 1.00 86.19 569 ARG A O 1
ATOM 4451 N N . HIS A 1 570 ? 50.259 32.702 -37.120 1.00 88.56 570 HIS A N 1
ATOM 4452 C CA . HIS A 1 570 ? 49.109 31.848 -36.850 1.00 88.56 570 HIS A CA 1
ATOM 4453 C C . HIS A 1 570 ? 47.832 32.679 -36.879 1.00 88.56 570 HIS A C 1
ATOM 4455 O O . HIS A 1 570 ? 47.804 33.822 -36.413 1.00 88.56 570 HIS A O 1
ATOM 4461 N N . VAL A 1 571 ? 46.769 32.093 -37.415 1.00 89.94 571 VAL A N 1
ATOM 4462 C CA . VAL A 1 571 ? 45.458 32.720 -37.580 1.00 89.94 571 VAL A CA 1
ATOM 4463 C C . VAL A 1 571 ? 44.369 31.812 -37.032 1.00 89.94 571 VAL A C 1
ATOM 4465 O O . VAL A 1 571 ? 44.525 30.594 -36.979 1.00 89.94 571 VAL A O 1
ATOM 4468 N N . ILE A 1 572 ? 43.252 32.407 -36.623 1.00 87.56 572 ILE A N 1
ATOM 4469 C CA . ILE A 1 572 ? 42.036 31.638 -36.349 1.00 87.56 572 ILE A CA 1
ATOM 4470 C C . ILE A 1 572 ? 41.528 31.079 -37.677 1.00 87.56 572 ILE A C 1
ATOM 4472 O O . ILE A 1 572 ? 41.384 31.833 -38.638 1.00 87.56 572 ILE A O 1
ATOM 4476 N N . ALA A 1 573 ? 41.258 29.782 -37.719 1.00 85.88 573 ALA A N 1
ATOM 4477 C CA . ALA A 1 573 ? 40.668 29.093 -38.853 1.00 85.88 573 ALA A CA 1
ATOM 4478 C C . ALA A 1 573 ? 39.144 29.013 -38.694 1.00 85.88 573 ALA A C 1
ATOM 4480 O O . ALA A 1 573 ? 38.627 28.862 -37.586 1.00 85.88 573 ALA A O 1
ATOM 4481 N N . GLN A 1 574 ? 38.435 29.098 -39.810 1.00 82.94 574 GLN A N 1
ATOM 4482 C CA . GLN A 1 574 ? 37.016 28.789 -39.937 1.00 82.94 574 GLN A CA 1
ATOM 4483 C C . GLN A 1 574 ? 36.848 27.889 -41.161 1.00 82.94 574 GLN A C 1
ATOM 4485 O O . GLN A 1 574 ? 37.635 27.983 -42.098 1.00 82.94 574 GLN A O 1
ATOM 4490 N N . ARG A 1 575 ? 35.837 27.023 -41.168 1.00 79.19 575 ARG A N 1
ATOM 4491 C CA . ARG A 1 575 ? 35.523 26.228 -42.355 1.00 79.19 575 ARG A CA 1
ATOM 4492 C C . ARG A 1 575 ? 34.824 27.080 -43.402 1.00 79.19 575 ARG A C 1
ATOM 4494 O O . ARG A 1 575 ? 33.878 27.802 -43.080 1.00 79.19 575 ARG A O 1
ATOM 4501 N N . ASP A 1 576 ? 35.314 27.007 -44.632 1.00 75.56 576 ASP A N 1
ATOM 4502 C CA . ASP A 1 576 ? 34.631 27.591 -45.775 1.00 75.56 576 ASP A CA 1
ATOM 4503 C C . ASP A 1 576 ? 33.306 26.832 -45.994 1.00 75.56 576 ASP A C 1
ATOM 4505 O O . ASP A 1 576 ? 33.327 25.607 -46.128 1.00 75.56 576 ASP A O 1
ATOM 4509 N N . PRO A 1 577 ? 32.146 27.510 -45.988 1.00 65.69 577 PRO A N 1
ATOM 4510 C CA . PRO A 1 577 ? 30.854 26.851 -46.148 1.00 65.69 577 PRO A CA 1
ATOM 4511 C C . PRO A 1 577 ? 30.646 26.214 -47.531 1.00 65.69 577 PRO A C 1
ATOM 4513 O O . PRO A 1 577 ? 29.761 25.373 -47.661 1.00 65.69 577 PRO A O 1
ATOM 4516 N N . GLU A 1 578 ? 31.420 26.595 -48.555 1.00 68.38 578 GLU A N 1
ATOM 4517 C CA . GLU A 1 578 ? 31.294 26.028 -49.906 1.00 68.38 578 GLU A CA 1
ATOM 4518 C C . GLU A 1 578 ? 32.231 24.837 -50.144 1.00 68.38 578 GLU A C 1
ATOM 4520 O O . GLU A 1 578 ? 31.850 23.890 -50.834 1.00 68.38 578 GLU A O 1
ATOM 4525 N N . THR A 1 579 ? 33.444 24.861 -49.584 1.00 69.94 579 THR A N 1
ATOM 4526 C CA . THR A 1 579 ? 34.469 23.829 -49.835 1.00 69.94 579 THR A CA 1
ATOM 4527 C C . THR A 1 579 ? 34.741 22.922 -48.637 1.00 69.94 579 THR A C 1
ATOM 4529 O O . THR A 1 579 ? 35.336 21.862 -48.803 1.00 69.94 579 THR A O 1
ATOM 4532 N N . GLY A 1 580 ? 34.321 23.314 -47.432 1.00 64.94 580 GLY A N 1
ATOM 4533 C CA . GLY A 1 580 ? 34.604 22.600 -46.185 1.00 64.94 580 GLY A CA 1
ATOM 4534 C C . GLY A 1 580 ? 36.049 22.736 -45.689 1.00 64.94 580 GLY A C 1
ATOM 4535 O O . GLY A 1 580 ? 36.353 22.278 -44.586 1.00 64.94 580 GLY A O 1
ATOM 4536 N N . GLU A 1 581 ? 36.932 23.386 -46.454 1.00 76.06 581 GLU A N 1
ATOM 4537 C CA . GLU A 1 581 ? 38.350 23.539 -46.122 1.00 76.06 581 GLU A CA 1
ATOM 4538 C C . GLU A 1 581 ? 38.576 24.611 -45.034 1.00 76.06 581 GLU A C 1
ATOM 4540 O O . GLU A 1 581 ? 37.842 25.606 -44.961 1.00 76.06 581 GLU A O 1
ATOM 4545 N N . PRO A 1 582 ? 39.598 24.455 -44.168 1.00 78.12 582 PRO A N 1
ATOM 4546 C CA . PRO A 1 582 ? 39.944 25.458 -43.172 1.00 78.12 582 PRO A CA 1
ATOM 4547 C C . PRO A 1 582 ? 40.593 26.678 -43.837 1.00 78.12 582 PRO A C 1
ATOM 4549 O O . PRO A 1 582 ? 41.705 26.619 -44.359 1.00 78.12 582 PRO A O 1
ATOM 4552 N N . VAL A 1 583 ? 39.912 27.819 -43.758 1.00 85.25 583 VAL A N 1
ATOM 4553 C CA . VAL A 1 583 ? 40.379 29.113 -44.263 1.00 85.25 583 VAL A CA 1
ATOM 4554 C C . VAL A 1 583 ? 40.580 30.113 -43.117 1.00 85.25 583 VAL A C 1
ATOM 4556 O O . VAL A 1 583 ? 39.928 30.014 -42.073 1.00 85.25 583 VAL A O 1
ATOM 4559 N N . PRO A 1 584 ? 41.460 31.123 -43.266 1.00 86.81 584 PRO A N 1
ATOM 4560 C CA . PRO A 1 584 ? 41.637 32.150 -42.244 1.00 86.81 584 PRO A CA 1
ATOM 4561 C C . PRO A 1 584 ? 40.335 32.908 -41.962 1.00 86.81 584 PRO A C 1
ATOM 4563 O O . PRO A 1 584 ? 39.788 33.584 -42.837 1.00 86.81 584 PRO A O 1
ATOM 4566 N N . ALA A 1 585 ? 39.879 32.869 -40.712 1.00 84.25 585 ALA A N 1
ATOM 4567 C CA . ALA A 1 585 ? 38.725 33.621 -40.254 1.00 84.25 585 ALA A CA 1
ATOM 4568 C C . ALA A 1 585 ? 38.996 35.123 -40.400 1.00 84.25 585 ALA A C 1
ATOM 4570 O O . ALA A 1 585 ? 40.003 35.654 -39.907 1.00 84.25 585 ALA A O 1
ATOM 4571 N N . ARG A 1 586 ? 38.074 35.828 -41.061 1.00 82.50 586 ARG A N 1
ATOM 4572 C CA . ARG A 1 586 ? 38.177 37.270 -41.301 1.00 82.50 586 ARG A CA 1
ATOM 4573 C C . ARG A 1 586 ? 37.175 38.049 -40.466 1.00 82.50 586 ARG A C 1
ATOM 4575 O O . ARG A 1 586 ? 36.015 37.672 -40.337 1.00 82.50 586 ARG A O 1
ATOM 4582 N N . ARG A 1 587 ? 37.600 39.200 -39.949 1.00 74.81 587 ARG A N 1
ATOM 4583 C CA . ARG A 1 587 ? 36.723 40.177 -39.296 1.00 74.81 587 ARG A CA 1
ATOM 4584 C C . ARG A 1 587 ? 36.950 41.537 -39.932 1.00 74.81 587 ARG A C 1
ATOM 4586 O O . ARG A 1 587 ? 38.075 42.015 -39.998 1.00 74.81 587 ARG A O 1
ATOM 4593 N N . ARG A 1 588 ? 35.876 42.152 -40.443 1.00 74.19 588 ARG A N 1
ATOM 4594 C CA . ARG A 1 588 ? 35.942 43.430 -41.186 1.00 74.19 588 ARG A CA 1
ATOM 4595 C C . ARG A 1 588 ? 36.962 43.410 -42.344 1.00 74.19 588 ARG A C 1
ATOM 4597 O O . ARG A 1 588 ? 37.599 44.416 -42.623 1.00 74.19 588 ARG A O 1
ATOM 4604 N N . GLY A 1 589 ? 37.120 42.259 -43.004 1.00 72.44 589 GLY A N 1
ATOM 4605 C CA . GLY A 1 589 ? 38.016 42.076 -44.154 1.00 72.44 589 GLY A CA 1
ATOM 4606 C C . GLY A 1 589 ? 39.449 41.636 -43.821 1.00 72.44 589 GLY A C 1
ATOM 4607 O O . GLY A 1 589 ? 40.117 41.105 -44.709 1.00 72.44 589 GLY A O 1
ATOM 4608 N N . SER A 1 590 ? 39.889 41.759 -42.565 1.00 81.00 590 SER A N 1
ATOM 4609 C CA . SER A 1 590 ? 41.241 41.386 -42.115 1.00 81.00 590 SER A CA 1
ATOM 4610 C C . SER A 1 590 ? 41.282 39.993 -41.486 1.00 81.00 590 SER A C 1
ATOM 4612 O O . SER A 1 590 ? 40.333 39.593 -40.809 1.00 81.00 590 SER A O 1
ATOM 4614 N N . LYS A 1 591 ? 42.387 39.259 -41.685 1.00 86.62 591 LYS A N 1
ATOM 4615 C CA . LYS A 1 591 ? 42.642 37.971 -41.016 1.00 86.62 591 LYS A CA 1
ATOM 4616 C C . LYS A 1 591 ? 42.826 38.171 -39.514 1.00 86.62 591 LYS A C 1
ATOM 4618 O O . LYS A 1 591 ? 43.438 39.147 -39.082 1.00 86.62 591 LYS A O 1
ATOM 4623 N N . ARG A 1 592 ? 42.324 37.226 -38.723 1.00 85.81 592 ARG A N 1
ATOM 4624 C CA . ARG A 1 592 ? 42.415 37.264 -37.260 1.00 85.81 592 ARG A CA 1
ATOM 4625 C C . ARG A 1 592 ? 43.666 36.535 -36.781 1.00 85.81 592 ARG A C 1
ATOM 4627 O O . ARG A 1 592 ? 43.637 35.321 -36.590 1.00 85.81 592 ARG A O 1
ATOM 4634 N N . TYR A 1 593 ? 44.747 37.279 -36.585 1.00 87.69 593 TYR A N 1
ATOM 4635 C CA . TYR A 1 593 ? 46.010 36.725 -36.104 1.00 87.69 593 TYR A CA 1
ATOM 4636 C C . TYR A 1 593 ? 45.986 36.412 -34.607 1.00 87.69 593 TYR A C 1
ATOM 4638 O O . TYR A 1 593 ? 45.313 37.071 -33.806 1.00 87.69 593 TYR A O 1
ATOM 4646 N N . VAL A 1 594 ? 46.760 35.400 -34.227 1.00 86.75 594 VAL A N 1
ATOM 4647 C CA . VAL A 1 594 ? 46.970 34.987 -32.841 1.00 86.75 594 VAL A CA 1
ATOM 4648 C C . VAL A 1 594 ? 48.458 34.835 -32.551 1.00 86.75 594 VAL A C 1
ATOM 4650 O O . VAL A 1 594 ? 49.231 34.350 -33.374 1.00 86.75 594 VAL A O 1
ATOM 4653 N N . ILE A 1 595 ? 48.856 35.236 -31.346 1.00 86.69 595 ILE A N 1
ATOM 4654 C CA . ILE A 1 595 ? 50.225 35.111 -30.848 1.00 86.69 595 ILE A CA 1
ATOM 4655 C C . ILE A 1 595 ? 50.240 34.089 -29.715 1.00 86.69 595 ILE A C 1
ATOM 4657 O O . ILE A 1 595 ? 49.397 34.113 -28.813 1.00 86.69 595 ILE A O 1
ATOM 4661 N N . LYS A 1 596 ? 51.242 33.211 -29.739 1.00 81.19 596 LYS A N 1
ATOM 4662 C CA . LYS A 1 596 ? 51.527 32.272 -28.655 1.00 81.19 596 LYS A CA 1
ATOM 4663 C C . LYS A 1 596 ? 52.309 32.983 -27.544 1.00 81.19 596 LYS A C 1
ATOM 4665 O O . LYS A 1 596 ? 53.496 33.264 -27.694 1.00 81.19 596 LYS A O 1
ATOM 4670 N N . GLY A 1 597 ? 51.637 33.310 -26.443 1.00 74.38 597 GLY A N 1
ATOM 4671 C CA . GLY A 1 597 ? 52.231 33.892 -25.236 1.00 74.38 597 GLY A CA 1
ATOM 4672 C C . GLY A 1 597 ? 52.617 32.839 -24.189 1.00 74.38 597 GLY A C 1
ATOM 4673 O O . GLY A 1 597 ? 52.454 31.639 -24.397 1.00 74.38 597 GLY A O 1
ATOM 4674 N N . ARG A 1 598 ? 53.109 33.288 -23.021 1.00 64.88 598 ARG A N 1
ATOM 4675 C CA . ARG A 1 598 ? 53.476 32.398 -21.895 1.00 64.88 598 ARG A CA 1
ATOM 4676 C C . ARG A 1 598 ? 52.280 31.666 -21.275 1.00 64.88 598 ARG A C 1
ATOM 4678 O O . ARG A 1 598 ? 52.452 30.573 -20.757 1.00 64.88 598 ARG A O 1
ATOM 4685 N N . GLU A 1 599 ? 51.095 32.270 -21.332 1.00 62.94 599 GLU A N 1
ATOM 4686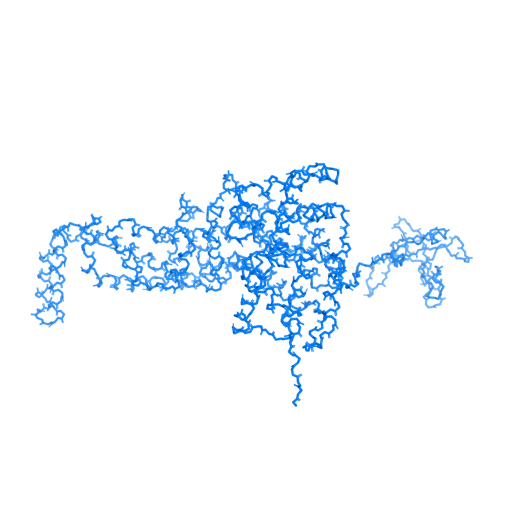 C CA . GLU A 1 599 ? 49.859 31.759 -20.717 1.00 62.94 599 GLU A CA 1
ATOM 4687 C C . GLU A 1 599 ? 48.913 31.090 -21.731 1.00 62.94 599 GLU A C 1
ATOM 4689 O O . GLU A 1 599 ? 47.786 30.741 -21.392 1.00 62.94 599 GLU A O 1
ATOM 4694 N N . GLY A 1 600 ? 49.356 30.911 -22.981 1.00 76.69 600 GLY A N 1
ATOM 4695 C CA . GLY A 1 600 ? 48.552 30.347 -24.067 1.00 76.69 600 GLY A CA 1
ATOM 4696 C C . GLY A 1 600 ? 48.426 31.287 -25.264 1.00 76.69 600 GLY A C 1
ATOM 4697 O O . GLY A 1 600 ? 49.240 32.193 -25.456 1.00 76.69 600 GLY A O 1
ATOM 4698 N N . TRP A 1 601 ? 47.416 31.050 -26.097 1.00 82.62 601 TRP A N 1
ATOM 4699 C CA . TRP A 1 601 ? 47.175 31.815 -27.319 1.00 82.62 601 TRP A CA 1
ATOM 4700 C C . TRP A 1 601 ? 46.294 33.030 -27.047 1.00 82.62 601 TRP A C 1
ATOM 4702 O O . TRP A 1 601 ? 45.288 32.933 -26.349 1.00 82.62 601 TRP A O 1
ATOM 4712 N N . ALA A 1 602 ? 46.648 34.174 -27.625 1.00 83.38 602 ALA A N 1
ATOM 4713 C CA . ALA A 1 602 ? 45.869 35.402 -27.530 1.00 83.38 602 ALA A CA 1
ATOM 4714 C C . ALA A 1 602 ? 45.721 36.052 -28.906 1.00 83.38 602 ALA A C 1
ATOM 4716 O O . ALA A 1 602 ? 46.599 35.911 -29.754 1.00 83.38 602 ALA A O 1
ATOM 4717 N N . LEU A 1 603 ? 44.626 36.785 -29.116 1.00 83.06 603 LEU A N 1
ATOM 4718 C CA . LEU A 1 603 ? 44.468 37.609 -30.314 1.00 83.06 603 LEU A CA 1
ATOM 4719 C C . LEU A 1 603 ? 45.596 38.640 -30.384 1.00 83.06 603 LEU A C 1
ATOM 4721 O O . LEU A 1 603 ? 45.816 39.398 -29.433 1.00 83.06 603 LEU A O 1
ATOM 4725 N N . GLU A 1 604 ? 46.282 38.678 -31.522 1.00 80.00 604 GLU A N 1
ATOM 4726 C CA . GLU A 1 604 ? 47.112 39.818 -31.882 1.00 80.00 604 GLU A CA 1
ATOM 4727 C C . GLU A 1 604 ? 46.163 41.013 -32.012 1.00 80.00 604 GLU A C 1
ATOM 4729 O O . GLU A 1 604 ? 45.161 40.929 -32.722 1.00 80.00 604 GLU A O 1
ATOM 4734 N N . LYS A 1 605 ? 46.379 42.063 -31.214 1.00 66.56 605 LYS A N 1
ATOM 4735 C CA . LYS A 1 605 ? 45.447 43.198 -31.124 1.00 66.56 605 LYS A CA 1
ATOM 4736 C C . LYS A 1 605 ? 45.160 43.750 -32.533 1.00 66.56 605 LYS A C 1
ATOM 4738 O O . LYS A 1 605 ? 46.106 44.144 -33.208 1.00 66.56 605 LYS A O 1
ATOM 4743 N N . GLU A 1 606 ? 43.881 43.763 -32.929 1.00 50.19 606 GLU A N 1
ATOM 4744 C CA . GLU A 1 606 ? 43.374 44.462 -34.130 1.00 50.19 606 GLU A CA 1
ATOM 4745 C C . GLU A 1 606 ? 43.549 45.980 -34.014 1.00 50.19 606 GLU A C 1
ATOM 4747 O O . GLU A 1 606 ? 43.249 46.525 -32.920 1.00 50.19 606 GLU A O 1
#

pLDDT: mean 83.23, std 13.08, range [26.88, 98.06]

Solvent-accessible surface area (backbone atoms only — not comparable to full-atom values): 33336 Å² total; per-residue (Å²): 139,79,84,77,82,76,83,49,72,67,57,56,52,52,53,53,38,30,46,35,56,64,54,42,70,37,82,49,71,64,50,50,26,53,51,47,33,54,50,46,23,67,67,66,62,44,80,62,48,74,71,52,44,51,49,39,44,51,50,53,49,54,45,43,74,75,43,37,70,66,53,51,32,43,8,48,38,28,44,51,22,56,53,50,40,53,51,36,60,76,70,68,53,51,66,66,49,42,70,71,45,35,67,53,52,51,54,52,47,57,70,28,72,67,46,45,52,50,31,61,74,68,72,52,57,77,87,65,48,59,63,67,56,24,44,49,51,38,49,25,63,71,62,76,44,81,53,70,67,29,54,50,30,51,50,49,54,53,49,53,66,69,67,40,82,64,60,78,67,74,58,80,71,64,69,55,28,64,58,29,44,50,53,37,52,62,69,68,50,68,57,55,75,72,74,50,73,68,56,49,52,52,48,52,52,52,51,52,49,52,50,50,51,45,48,52,54,53,59,72,46,41,75,84,43,40,68,23,38,34,65,61,68,41,38,49,70,69,54,44,51,37,50,54,54,36,48,54,39,54,49,33,32,73,74,65,77,32,57,67,70,62,33,50,54,52,36,49,64,57,49,43,75,73,56,37,60,49,46,51,50,30,50,47,56,55,49,51,51,36,42,49,50,52,48,36,49,54,50,62,45,65,44,62,75,86,40,48,64,32,54,29,51,49,27,73,42,29,66,43,52,53,32,52,85,90,36,77,50,42,76,51,45,64,62,54,52,52,52,39,69,74,37,54,66,46,41,52,40,42,50,40,52,40,30,26,71,44,70,50,54,33,37,51,69,66,51,35,78,55,49,45,81,75,43,55,97,85,56,72,60,69,98,65,78,57,39,45,45,65,54,58,54,43,48,75,71,55,51,74,65,59,52,47,52,40,48,51,41,46,47,68,66,67,25,45,46,61,54,41,20,52,46,33,50,56,34,45,56,39,26,43,55,39,101,36,57,60,28,54,51,54,50,50,51,50,50,50,51,47,44,47,28,35,42,57,38,34,85,41,51,68,58,18,50,50,52,40,50,48,36,65,76,55,48,47,56,69,63,41,75,85,59,47,74,67,54,52,49,50,48,57,66,45,46,58,54,47,54,54,53,47,50,54,50,51,54,52,51,34,54,72,70,70,45,82,68,52,60,76,65,78,57,85,70,70,51,95,88,61,80,49,82,63,40,49,74,64,54,42,44,81,45,58,30,65,41,78,56,98,90,41,82,43,76,39,82,40,43,33,23,50,30,93,92,43,71,92,42,34,21,35,40,37,63,37,91,88,78,64,48,80,38,72,33,62,58,98,86,39,72,41,42,42,43,83,53,97,92,45,46,35,64,50,84,130